Protein AF-A0ABD5PIF0-F1 (afdb_monomer)

Foldseek 3Di:
DPPVVVVVVVVVVVVLVVVVVVVVVVVVVVVVVVVVVVPPPPDDDDDDDDDDDDDDDPPPPDDDPDDPCPPPDQDDACDPPHPHHDDPVRVVVVVVVVVVVVVVCCVPPNDPPPLDPFDFADPQLCVLLQHPGRGPLLSLLSLLCLVCLLVVNNVVQDWDAPQSSQQVQQVSCVVVVHHGDDPVNVVSSQVPHPQKDWDQDPPPRGIIIGTDPVSCVSNDAACDPPPPPDPPVQVVQLVLVQSQLSNVQWSKDAHHPPVDPAARIKIDHPLAPAIEREHEPAPPLVALVVLVVQQQVCLVVLHAYEYEYEDDPDLCVVVVSSLVCVVPVFADDPDPDDFTWFGFDPDFQWAAEPPPRDTFGFKDWQPDPPFPLDWTWGDDPQWIWIAGPVGDTAAIGHPPDRHHCQRGQWTWDADPVQRKIWIDGPPDIDIDSHPVRCSVTIRGHTHGDDLVPSHPQSLDDPLRYWYWYDYDPDRIWTQDPVRDTHHPCCCSVSHRGRRDNPSPDDDDDPDDDDDDDDDDDDDDDDDDDDDDDDDDDDDDDPDDDDPDDDDLLVCCVPWKDFDQADKDFLVLLLLLVVLVCVVVVHDRDDSSVSVVVVVVNFVWDWDFDDDPNRTGIIIHRMDTDPVSNVSVD

Structure (mmCIF, N/CA/C/O backbone):
data_AF-A0ABD5PIF0-F1
#
_entry.id   AF-A0ABD5PIF0-F1
#
loop_
_atom_site.group_PDB
_atom_site.id
_atom_site.type_symbol
_atom_site.label_atom_id
_atom_site.label_alt_id
_atom_site.label_comp_id
_atom_site.label_asym_id
_atom_site.label_entity_id
_atom_site.label_seq_id
_atom_site.pdbx_PDB_ins_code
_atom_site.Cartn_x
_atom_site.Cartn_y
_atom_site.Cartn_z
_atom_site.occupancy
_atom_site.B_iso_or_equiv
_atom_site.auth_seq_id
_atom_site.auth_comp_id
_atom_site.auth_asym_id
_atom_site.auth_atom_id
_atom_site.pdbx_PDB_model_num
ATOM 1 N N . MET A 1 1 ? 5.353 -5.698 78.958 1.00 44.88 1 MET A N 1
ATOM 2 C CA . MET A 1 1 ? 3.892 -5.502 78.999 1.00 44.88 1 MET A CA 1
ATOM 3 C C . MET A 1 1 ? 3.237 -6.857 78.833 1.00 44.88 1 MET A C 1
ATOM 5 O O . MET A 1 1 ? 3.674 -7.632 77.990 1.00 44.88 1 MET A O 1
ATOM 9 N N . THR A 1 2 ? 2.316 -7.207 79.725 1.00 38.69 2 THR A N 1
ATOM 10 C CA . THR A 1 2 ? 1.598 -8.490 79.702 1.00 38.69 2 THR A CA 1
ATOM 11 C C . THR A 1 2 ? 0.592 -8.502 78.554 1.00 38.69 2 THR A C 1
ATOM 13 O O . THR A 1 2 ? 0.027 -7.462 78.250 1.00 38.69 2 THR A O 1
ATOM 16 N N . GLY A 1 3 ? 0.337 -9.658 77.928 1.00 40.34 3 GLY A N 1
ATOM 17 C CA . GLY A 1 3 ? -0.498 -9.785 76.717 1.00 40.34 3 GLY A CA 1
ATOM 18 C C . GLY A 1 3 ? -1.947 -9.274 76.813 1.00 40.34 3 GLY A C 1
ATOM 19 O O . GLY A 1 3 ? -2.617 -9.199 75.793 1.00 40.34 3 GLY A O 1
ATOM 20 N N . SER A 1 4 ? -2.416 -8.883 78.002 1.00 39.47 4 SER A N 1
ATOM 21 C CA . SER A 1 4 ? -3.689 -8.175 78.193 1.00 39.47 4 SER A CA 1
ATOM 22 C C . SER A 1 4 ? -3.607 -6.675 77.868 1.00 39.47 4 SER A C 1
ATOM 24 O O . SER A 1 4 ? -4.624 -6.100 77.499 1.00 39.47 4 SER A O 1
ATOM 26 N N . ASP A 1 5 ? -2.429 -6.049 77.977 1.00 38.72 5 ASP A N 1
ATOM 27 C CA . ASP A 1 5 ? -2.234 -4.630 77.638 1.00 38.72 5 ASP A CA 1
ATOM 28 C C . ASP A 1 5 ? -2.139 -4.442 76.118 1.00 38.72 5 ASP A C 1
ATOM 30 O O . ASP A 1 5 ? -2.732 -3.520 75.575 1.00 38.72 5 ASP A O 1
ATOM 34 N N . ALA A 1 6 ? -1.487 -5.374 75.413 1.00 43.50 6 ALA A N 1
ATOM 35 C CA . ALA A 1 6 ? -1.337 -5.332 73.955 1.00 43.50 6 ALA A CA 1
ATOM 36 C C . ALA A 1 6 ? -2.671 -5.508 73.202 1.00 43.50 6 ALA A C 1
ATOM 38 O O . ALA A 1 6 ? -2.829 -5.012 72.091 1.00 43.50 6 ALA A O 1
ATOM 39 N N . LEU A 1 7 ? -3.634 -6.209 73.807 1.00 40.53 7 LEU A N 1
ATOM 40 C CA . LEU A 1 7 ? -4.961 -6.430 73.229 1.00 40.53 7 LEU A CA 1
ATOM 41 C C . LEU A 1 7 ? -5.868 -5.203 73.422 1.00 40.53 7 LEU A C 1
ATOM 43 O O . LEU A 1 7 ? -6.587 -4.830 72.501 1.00 40.53 7 LEU A O 1
ATOM 47 N N . ALA A 1 8 ? -5.750 -4.515 74.564 1.00 42.16 8 ALA A N 1
ATOM 48 C CA . ALA A 1 8 ? -6.422 -3.236 74.806 1.00 42.16 8 ALA A CA 1
ATOM 49 C C . ALA A 1 8 ? -5.846 -2.101 73.935 1.00 42.16 8 ALA A C 1
ATOM 51 O O . ALA A 1 8 ? -6.584 -1.235 73.469 1.00 42.16 8 ALA A O 1
ATOM 52 N N . GLU A 1 9 ? -4.537 -2.126 73.670 1.00 43.44 9 GLU A N 1
ATOM 53 C CA . GLU A 1 9 ? -3.860 -1.176 72.779 1.00 43.44 9 GLU A CA 1
ATOM 54 C C . GLU A 1 9 ? -4.224 -1.427 71.301 1.00 43.44 9 GLU A C 1
ATOM 56 O O . GLU A 1 9 ? -4.464 -0.482 70.551 1.00 43.44 9 GLU A O 1
ATOM 61 N N . ALA A 1 10 ? -4.383 -2.695 70.897 1.00 43.56 10 ALA A N 1
ATOM 62 C CA . ALA A 1 10 ? -4.863 -3.073 69.567 1.00 43.56 10 ALA A CA 1
ATOM 63 C C . ALA A 1 10 ? -6.341 -2.703 69.334 1.00 43.56 10 ALA A C 1
ATOM 65 O O . ALA A 1 10 ? -6.674 -2.181 68.272 1.00 43.56 10 ALA A O 1
ATOM 66 N N . GLU A 1 11 ? -7.225 -2.904 70.318 1.00 43.75 11 GLU A N 1
ATOM 67 C CA . GLU A 1 11 ? -8.629 -2.467 70.225 1.00 43.75 11 GLU A CA 1
ATOM 68 C C . GLU A 1 11 ? -8.752 -0.935 70.169 1.00 43.75 11 GLU A C 1
ATOM 70 O O . GLU A 1 11 ? -9.553 -0.406 69.394 1.00 43.75 11 GLU A O 1
ATOM 75 N N . ALA A 1 12 ? -7.912 -0.203 70.912 1.00 44.38 12 ALA A N 1
ATOM 76 C CA . ALA A 1 12 ? -7.858 1.257 70.842 1.00 44.38 12 ALA A CA 1
ATOM 77 C C . ALA A 1 12 ? -7.390 1.756 69.461 1.00 44.38 12 ALA A C 1
ATOM 79 O O . ALA A 1 12 ? -7.973 2.695 68.916 1.00 44.38 12 ALA A O 1
ATOM 80 N N . LEU A 1 13 ? -6.395 1.099 68.854 1.00 44.84 13 LEU A N 1
ATOM 81 C CA . LEU A 1 13 ? -5.883 1.437 67.520 1.00 44.84 13 LEU A CA 1
ATOM 82 C C . LEU A 1 13 ? -6.875 1.097 66.396 1.00 44.84 13 LEU A C 1
ATOM 84 O O . LEU A 1 13 ? -7.000 1.866 65.443 1.00 44.84 13 LEU A O 1
ATOM 88 N N . ILE A 1 14 ? -7.642 0.011 66.529 1.00 47.00 14 ILE A N 1
ATOM 89 C CA . ILE A 1 14 ? -8.725 -0.339 65.594 1.00 47.00 14 ILE A CA 1
ATOM 90 C C . ILE A 1 14 ? -9.849 0.706 65.649 1.00 47.00 14 ILE A C 1
ATOM 92 O O . ILE A 1 14 ? -10.356 1.121 64.605 1.00 47.00 14 ILE A O 1
ATOM 96 N N . HIS A 1 15 ? -10.203 1.200 66.840 1.00 42.53 15 HIS A N 1
ATOM 97 C CA . HIS A 1 15 ? -11.192 2.271 66.978 1.00 42.53 15 HIS A CA 1
ATOM 98 C C . HIS A 1 15 ? -10.709 3.615 66.409 1.00 42.53 15 HIS A C 1
ATOM 100 O O . HIS A 1 15 ? -11.511 4.339 65.816 1.00 42.53 15 HIS A O 1
ATOM 106 N N . VAL A 1 16 ? -9.414 3.933 66.515 1.00 43.66 16 VAL A N 1
ATOM 107 C CA . VAL A 1 16 ? -8.817 5.134 65.901 1.00 43.66 16 VAL A CA 1
ATOM 108 C C . VAL A 1 16 ? -8.751 5.011 64.373 1.00 43.66 16 VAL A C 1
ATOM 110 O O . VAL A 1 16 ? -9.075 5.970 63.672 1.00 43.66 16 VAL A O 1
ATOM 113 N N . ALA A 1 17 ? -8.422 3.832 63.839 1.00 42.31 17 ALA A N 1
ATOM 114 C CA . ALA A 1 17 ? -8.431 3.570 62.399 1.00 42.31 17 ALA A CA 1
ATOM 115 C C . ALA A 1 17 ? -9.850 3.656 61.811 1.00 42.31 17 ALA A C 1
ATOM 117 O O . ALA A 1 17 ? -10.061 4.334 60.807 1.00 42.31 17 ALA A O 1
ATOM 118 N N . ALA A 1 18 ? -10.847 3.069 62.483 1.00 41.91 18 ALA A N 1
ATOM 119 C CA . ALA A 1 18 ? -12.250 3.174 62.085 1.00 41.91 18 ALA A CA 1
ATOM 120 C C . ALA A 1 18 ? -12.769 4.625 62.146 1.00 41.91 18 ALA A C 1
ATOM 122 O O . ALA A 1 18 ? -13.510 5.055 61.261 1.00 41.91 18 ALA A O 1
ATOM 123 N N . ALA A 1 19 ? -12.344 5.407 63.145 1.00 40.78 19 ALA A N 1
ATOM 124 C CA . ALA A 1 19 ? -12.672 6.828 63.241 1.00 40.78 19 ALA A CA 1
ATOM 125 C C . ALA A 1 19 ? -12.028 7.652 62.111 1.00 40.78 19 ALA A C 1
ATOM 127 O O . ALA A 1 19 ? -12.699 8.511 61.541 1.00 40.78 19 ALA A O 1
ATOM 128 N N . ASN A 1 20 ? -10.782 7.353 61.723 1.00 42.81 20 ASN A N 1
ATOM 129 C CA . ASN A 1 20 ? -10.097 8.011 60.604 1.00 42.81 20 ASN A CA 1
ATOM 130 C C . ASN A 1 20 ? -10.726 7.669 59.244 1.00 42.81 20 ASN A C 1
ATOM 132 O O . ASN A 1 20 ? -10.887 8.551 58.402 1.00 42.81 20 ASN A O 1
ATOM 136 N N . THR A 1 21 ? -11.154 6.423 59.033 1.00 43.50 21 THR A N 1
ATOM 137 C CA . THR A 1 21 ? -11.861 6.017 57.807 1.00 43.50 21 THR A CA 1
ATOM 138 C C . THR A 1 21 ? -13.257 6.642 57.723 1.00 43.50 21 THR A C 1
ATOM 140 O O . THR A 1 21 ? -13.660 7.107 56.655 1.00 43.50 21 THR A O 1
ATOM 143 N N . CYS A 1 22 ? -13.979 6.747 58.845 1.00 38.47 22 CYS A N 1
ATOM 144 C CA . CYS A 1 22 ? -15.250 7.475 58.911 1.00 38.47 22 CYS A CA 1
ATOM 145 C C . CYS A 1 22 ? -15.076 8.992 58.724 1.00 38.47 22 CYS A C 1
ATOM 147 O O . CYS A 1 22 ? -15.910 9.614 58.072 1.00 38.47 22 CYS A O 1
ATOM 149 N N . TYR A 1 23 ? -13.992 9.588 59.233 1.00 38.97 23 TYR A N 1
ATOM 150 C CA . TYR A 1 23 ? -13.684 11.012 59.058 1.00 38.97 23 TYR A CA 1
ATOM 151 C C . TYR A 1 23 ? -13.277 11.346 57.614 1.00 38.97 23 TYR A C 1
ATOM 153 O O . TYR A 1 23 ? -13.771 12.324 57.057 1.00 38.97 23 TYR A O 1
ATOM 161 N N . LYS A 1 24 ? -12.487 10.485 56.951 1.00 42.50 24 LYS A N 1
ATOM 162 C CA . LYS A 1 24 ? -12.176 10.607 55.514 1.00 42.50 24 LYS A CA 1
ATOM 163 C C . LYS A 1 24 ? -13.423 10.465 54.631 1.00 42.50 24 LYS A C 1
ATOM 165 O O . LYS A 1 24 ? -13.599 11.260 53.711 1.00 42.50 24 LYS A O 1
ATOM 170 N N . ARG A 1 25 ? -14.341 9.542 54.958 1.00 39.94 25 ARG A N 1
ATOM 171 C CA . ARG A 1 25 ? -15.654 9.446 54.285 1.00 39.94 25 ARG A CA 1
ATOM 172 C C . ARG A 1 25 ? -16.559 10.652 54.557 1.00 39.94 25 ARG A C 1
ATOM 174 O O . ARG A 1 25 ? -17.269 11.077 53.654 1.00 39.94 25 ARG A O 1
ATOM 181 N N . LEU A 1 26 ? -16.527 11.230 55.759 1.00 35.41 26 LEU A N 1
ATOM 182 C CA . LEU A 1 26 ? -17.285 12.444 56.095 1.00 35.41 26 LEU A CA 1
ATOM 183 C C . LEU A 1 26 ? -16.734 13.698 55.399 1.00 35.41 26 LEU A C 1
ATOM 185 O O . LEU A 1 26 ? -17.525 14.550 55.004 1.00 35.41 26 LEU A O 1
ATOM 189 N N . LEU A 1 27 ? -15.417 13.799 55.194 1.00 39.97 27 LEU A N 1
ATOM 190 C CA . LEU A 1 27 ? -14.796 14.868 54.402 1.00 39.97 27 LEU A CA 1
ATOM 191 C C . LEU A 1 27 ? -15.135 14.738 52.907 1.00 39.97 27 LEU A C 1
ATOM 193 O O . LEU A 1 27 ? -15.557 15.721 52.304 1.00 39.97 27 LEU A O 1
ATOM 197 N N . GLN A 1 28 ? -15.097 13.523 52.344 1.00 42.84 28 GLN A N 1
ATOM 198 C CA . GLN A 1 28 ? -15.571 13.259 50.975 1.00 42.84 28 GLN A CA 1
ATOM 199 C C . GLN A 1 28 ? -17.081 13.527 50.802 1.00 42.84 28 GLN A C 1
ATOM 201 O O . GLN A 1 28 ? -17.504 14.064 49.778 1.00 42.84 28 GLN A O 1
ATOM 206 N N . MET A 1 29 ? -17.911 13.226 51.808 1.00 35.81 29 MET A N 1
ATOM 207 C CA . MET A 1 29 ? -19.349 13.535 51.780 1.00 35.81 29 MET A CA 1
ATOM 208 C C . MET A 1 29 ? -19.659 15.031 51.971 1.00 35.81 29 MET A C 1
ATOM 210 O O . MET A 1 29 ? -20.674 15.498 51.456 1.00 35.81 29 MET A O 1
ATOM 214 N N . ASN A 1 30 ? -18.818 15.799 52.672 1.00 36.28 30 ASN A N 1
ATOM 215 C CA . ASN A 1 30 ? -19.001 17.247 52.824 1.00 36.28 30 ASN A CA 1
ATOM 216 C C . ASN A 1 30 ? -18.617 18.027 51.557 1.00 36.28 30 ASN A C 1
ATOM 218 O O . ASN A 1 30 ? -19.354 18.943 51.200 1.00 36.28 30 ASN A O 1
ATOM 222 N N . ASP A 1 31 ? -17.572 17.628 50.822 1.00 39.88 31 ASP A N 1
ATOM 223 C CA . ASP A 1 31 ? -17.271 18.223 49.502 1.00 39.88 31 ASP A CA 1
ATOM 224 C C . ASP A 1 31 ? -18.361 17.902 48.463 1.00 39.88 31 ASP A C 1
ATOM 226 O O . ASP A 1 31 ? -18.747 18.748 47.652 1.00 39.88 31 ASP A O 1
ATOM 230 N N . SER A 1 32 ? -18.957 16.710 48.566 1.00 39.72 32 SER A N 1
ATOM 231 C CA . SER A 1 32 ? -20.099 16.291 47.742 1.00 39.72 32 SER A CA 1
ATOM 232 C C . SER A 1 32 ? -21.394 17.054 48.073 1.00 39.72 32 SER A C 1
ATOM 234 O O . SER A 1 32 ? -22.219 17.296 47.190 1.00 39.72 32 SER A O 1
ATOM 236 N N . ASN A 1 33 ? -21.592 17.460 49.334 1.00 34.41 33 ASN A N 1
ATOM 237 C CA . ASN A 1 33 ? -22.783 18.200 49.766 1.00 34.41 33 ASN A CA 1
ATOM 238 C C . ASN A 1 33 ? -22.674 19.717 49.551 1.00 34.41 33 ASN A C 1
ATOM 240 O O . ASN A 1 33 ? -23.704 20.349 49.336 1.00 34.41 33 ASN A O 1
ATOM 244 N N . VAL A 1 34 ? -21.466 20.296 49.523 1.00 37.50 34 VAL A N 1
ATOM 245 C CA . VAL A 1 34 ? -21.270 21.712 49.152 1.00 37.50 34 VAL A CA 1
ATOM 246 C C . VAL A 1 34 ? -21.537 21.939 47.656 1.00 37.50 34 VAL A C 1
ATOM 248 O O . VAL A 1 34 ? -22.091 22.975 47.293 1.00 37.50 34 VAL A O 1
ATOM 251 N N . ARG A 1 35 ? -21.272 20.951 46.784 1.00 37.69 35 ARG A N 1
ATOM 252 C CA . ARG A 1 35 ? -21.590 21.043 45.341 1.00 37.69 35 ARG A CA 1
ATOM 253 C C . ARG A 1 35 ? -23.023 20.636 44.969 1.00 37.69 35 ARG A C 1
ATOM 255 O O . ARG A 1 35 ? -23.507 21.027 43.911 1.00 37.69 35 ARG A O 1
ATOM 262 N N . ARG A 1 36 ? -23.750 19.918 45.837 1.00 34.97 36 ARG A N 1
ATOM 263 C CA . ARG A 1 36 ? -25.175 19.581 45.616 1.00 34.97 36 ARG A CA 1
ATOM 264 C C . ARG A 1 36 ? -26.149 20.733 45.897 1.00 34.97 36 ARG A C 1
ATOM 266 O O . ARG A 1 36 ? -27.285 20.667 45.434 1.00 34.97 36 ARG A O 1
ATOM 273 N N . SER A 1 37 ? -25.731 21.786 46.603 1.00 31.36 37 SER A N 1
ATOM 274 C CA . SER A 1 37 ? -26.566 22.969 46.878 1.00 31.36 37 SER A CA 1
ATOM 275 C C . SER A 1 37 ? -26.613 24.015 45.753 1.00 31.36 37 SER A C 1
ATOM 277 O O . SER A 1 37 ? -27.542 24.820 45.754 1.00 31.36 37 SER A O 1
ATOM 279 N N . ASP A 1 38 ? -25.700 23.981 44.775 1.00 35.44 38 ASP A N 1
ATOM 280 C CA . ASP A 1 38 ? -25.691 24.946 43.655 1.00 35.44 38 ASP A CA 1
ATOM 281 C C . ASP A 1 38 ? -26.512 24.490 42.430 1.00 35.44 38 ASP A C 1
ATOM 283 O O . ASP A 1 38 ? -26.934 25.321 41.628 1.00 35.44 38 ASP A O 1
ATOM 287 N N . ASN A 1 39 ? -26.848 23.198 42.323 1.00 36.50 39 ASN A N 1
ATOM 288 C CA . ASN A 1 39 ? -27.572 22.642 41.166 1.00 36.50 39 ASN A CA 1
ATOM 289 C C . ASN A 1 39 ? -29.092 22.469 41.360 1.00 36.50 39 ASN A C 1
ATOM 291 O O . ASN A 1 39 ? -29.756 21.926 40.484 1.00 36.50 39 ASN A O 1
ATOM 295 N N . TYR A 1 40 ? -29.674 22.968 42.457 1.00 31.83 40 TYR A N 1
ATOM 296 C CA . TYR A 1 40 ? -31.134 22.942 42.687 1.00 31.83 40 TYR A CA 1
ATOM 297 C C . TYR A 1 40 ? -31.831 24.312 42.527 1.00 31.83 40 TYR A C 1
ATOM 299 O O . TYR A 1 40 ? -32.999 24.455 42.887 1.00 31.83 40 TYR A O 1
ATOM 307 N N . LEU A 1 41 ? -31.149 25.328 41.974 1.00 34.44 41 LEU A N 1
ATOM 308 C CA . LEU A 1 41 ? -31.696 26.683 41.751 1.00 34.44 41 LEU A CA 1
ATOM 309 C C . LEU A 1 41 ? -31.828 27.101 40.271 1.00 34.44 41 LEU A C 1
ATOM 311 O O . LEU A 1 41 ? -32.058 28.276 39.981 1.00 34.44 41 LEU A O 1
ATOM 315 N N . ARG A 1 42 ? -31.747 26.159 39.325 1.00 35.25 42 ARG A N 1
ATOM 316 C CA . ARG A 1 42 ? -32.038 26.390 37.899 1.00 35.25 42 ARG A CA 1
ATOM 317 C C . ARG A 1 42 ? -32.922 25.278 37.340 1.00 35.25 42 ARG A C 1
ATOM 319 O O . ARG A 1 42 ? -32.439 24.400 36.650 1.00 35.25 42 ARG A O 1
ATOM 326 N N . ASP A 1 43 ? -34.188 25.272 37.740 1.00 30.83 43 ASP A N 1
ATOM 327 C CA . ASP A 1 43 ? -35.329 25.198 36.816 1.00 30.83 43 ASP A CA 1
ATOM 328 C C . ASP A 1 43 ? -36.629 24.917 37.570 1.00 30.83 43 ASP A C 1
ATOM 330 O O . ASP A 1 43 ? -36.750 23.980 38.355 1.00 30.83 43 ASP A O 1
ATOM 334 N N . GLY A 1 44 ? -37.623 25.767 37.307 1.00 29.17 44 GLY A N 1
ATOM 335 C CA . GLY A 1 44 ? -38.987 25.610 37.797 1.00 29.17 44 GLY A CA 1
ATOM 336 C C . GLY A 1 44 ? -39.440 26.713 38.748 1.00 29.17 44 GLY A C 1
ATOM 337 O O . GLY A 1 44 ? -39.500 26.518 39.956 1.00 29.17 44 GLY A O 1
ATOM 338 N N . ILE A 1 45 ? -39.856 27.857 38.199 1.00 30.31 45 ILE A N 1
ATOM 339 C CA . ILE A 1 45 ? -41.270 28.287 38.190 1.00 30.31 45 ILE A CA 1
ATOM 340 C C . ILE A 1 45 ? -41.337 29.736 37.696 1.00 30.31 45 ILE A C 1
ATOM 342 O O . ILE A 1 45 ? -40.821 30.673 38.306 1.00 30.31 45 ILE A O 1
ATOM 346 N N . GLY A 1 46 ? -42.018 29.905 36.565 1.00 28.11 46 GLY A N 1
ATOM 347 C CA . GLY A 1 46 ? -42.444 31.201 36.075 1.00 28.11 46 GLY A CA 1
ATOM 348 C C . GLY A 1 46 ? -43.574 31.812 36.908 1.00 28.11 46 GLY A C 1
ATOM 349 O O . GLY A 1 46 ? -44.375 31.127 37.537 1.00 28.11 46 GLY A O 1
ATOM 350 N N . ASN A 1 47 ? -43.656 33.132 36.755 1.00 29.14 47 ASN A N 1
ATOM 351 C CA . ASN A 1 47 ? -44.768 34.046 37.010 1.00 29.14 47 ASN A CA 1
ATOM 352 C C . ASN A 1 47 ? -44.937 34.732 38.388 1.00 29.14 47 ASN A C 1
ATOM 354 O O . ASN A 1 47 ? -45.654 34.282 39.272 1.00 29.14 47 ASN A O 1
ATOM 358 N N . VAL A 1 48 ? -44.410 35.970 38.388 1.00 27.80 48 VAL A N 1
ATOM 359 C CA . VAL A 1 48 ? -45.041 37.255 38.774 1.00 27.80 48 VAL A CA 1
ATOM 360 C C . VAL A 1 48 ? -45.277 37.539 40.269 1.00 27.80 48 VAL A C 1
ATOM 362 O O . VAL A 1 48 ? -46.252 37.096 40.858 1.00 27.80 48 VAL A O 1
ATOM 365 N N . SER A 1 49 ? -44.499 38.474 40.837 1.00 28.22 49 SER A N 1
ATOM 366 C CA . SER A 1 49 ? -44.901 39.894 40.968 1.00 28.22 49 SER A CA 1
ATOM 367 C C . SER A 1 49 ? -43.798 40.731 41.637 1.00 28.22 49 SER A C 1
ATOM 369 O O . SER A 1 49 ? -43.253 40.358 42.671 1.00 28.22 49 SER A O 1
ATOM 371 N N . VAL A 1 50 ? -43.479 41.888 41.053 1.00 36.66 50 VAL A N 1
ATOM 372 C CA . VAL A 1 50 ? -42.454 42.839 41.523 1.00 36.66 50 VAL A CA 1
ATOM 373 C C . VAL A 1 50 ? -43.055 43.834 42.522 1.00 36.66 50 VAL A C 1
ATOM 375 O O . VAL A 1 50 ? -44.111 44.399 42.238 1.00 36.66 50 VAL A O 1
ATOM 378 N N . SER A 1 51 ? -42.356 44.131 43.629 1.00 29.45 51 SER A N 1
ATOM 379 C CA . SER A 1 51 ? -42.280 45.471 44.265 1.00 29.45 51 SER A CA 1
ATOM 380 C C . SER A 1 51 ? -41.221 45.529 45.391 1.00 29.45 51 SER A C 1
ATOM 382 O O . SER A 1 51 ? -40.840 44.483 45.911 1.00 29.45 51 SER A O 1
ATOM 384 N N . PRO A 1 52 ? -40.672 46.720 45.717 1.00 36.88 52 PRO A N 1
ATOM 385 C CA . PRO A 1 52 ? -39.231 46.896 45.913 1.00 36.88 52 PRO A CA 1
ATOM 386 C C . PRO A 1 52 ? -38.753 46.937 47.375 1.00 36.88 52 PRO A C 1
ATOM 388 O O . PRO A 1 52 ? -39.468 47.367 48.273 1.00 36.88 52 PRO A O 1
ATOM 391 N N . ALA A 1 53 ? -37.484 46.547 47.546 1.00 44.00 53 ALA A N 1
ATOM 392 C CA . ALA A 1 53 ? -36.529 46.907 48.598 1.00 44.00 53 ALA A CA 1
ATOM 393 C C . ALA A 1 53 ? -37.088 47.357 49.967 1.00 44.00 53 ALA A C 1
ATOM 395 O O . ALA A 1 53 ? -37.343 48.538 50.205 1.00 44.00 53 ALA A O 1
ATOM 396 N N . GLN A 1 54 ? -37.090 46.430 50.928 1.00 33.22 54 GLN A N 1
ATOM 397 C CA . GLN A 1 54 ? -36.944 46.747 52.348 1.00 33.22 54 GLN A CA 1
ATOM 398 C C . GLN A 1 54 ? -35.647 46.119 52.857 1.00 33.22 54 GLN A C 1
ATOM 400 O O . GLN A 1 54 ? -35.538 44.908 53.018 1.00 33.22 54 GLN A O 1
ATOM 405 N N . VAL A 1 55 ? -34.651 46.971 53.087 1.00 38.28 55 VAL A N 1
ATOM 406 C CA . VAL A 1 55 ? -33.418 46.616 53.794 1.00 38.28 55 VAL A CA 1
ATOM 407 C C . VAL A 1 55 ? -33.788 46.290 55.249 1.00 38.28 55 VAL A C 1
ATOM 409 O O . VAL A 1 55 ? -34.420 47.136 55.892 1.00 38.28 55 VAL A O 1
ATOM 412 N N . PRO A 1 56 ? -33.435 45.116 55.806 1.00 40.12 56 PRO A N 1
ATOM 413 C CA . PRO A 1 56 ? -33.660 44.870 57.219 1.00 40.12 56 PRO A CA 1
ATOM 414 C C . PRO A 1 56 ? -32.659 45.652 58.087 1.00 40.12 56 PRO A C 1
ATOM 416 O O . PRO A 1 56 ? -31.478 45.788 57.782 1.00 40.12 56 PRO A O 1
ATOM 419 N N . SER A 1 57 ? -33.229 46.191 59.165 1.00 44.69 57 SER A N 1
ATOM 420 C CA . SER A 1 57 ? -32.702 47.040 60.241 1.00 44.69 57 SER A CA 1
ATOM 421 C C . SER A 1 57 ? -31.257 46.765 60.720 1.00 44.69 57 SER A C 1
ATOM 423 O O . SER A 1 57 ? -30.864 45.603 60.833 1.00 44.69 57 SER A O 1
ATOM 425 N N . PRO A 1 58 ? -30.497 47.800 61.153 1.00 46.00 58 PRO A N 1
ATOM 426 C CA . PRO A 1 58 ? -29.121 47.679 61.660 1.00 46.00 58 PRO A CA 1
ATOM 427 C C . PRO A 1 58 ? -28.993 47.017 63.052 1.00 46.00 58 PRO A C 1
ATOM 429 O O . PRO A 1 58 ? -27.974 47.170 63.723 1.00 46.00 58 PRO A O 1
ATOM 432 N N . GLU A 1 59 ? -29.998 46.261 63.504 1.00 47.75 59 GLU A N 1
ATOM 433 C CA . GLU A 1 59 ? -29.992 45.564 64.801 1.00 47.75 59 GLU A CA 1
ATOM 434 C C . GLU A 1 59 ? -29.967 44.027 64.708 1.00 47.75 59 GLU A C 1
ATOM 436 O O . GLU A 1 59 ? -30.060 43.353 65.734 1.00 47.75 59 GLU A O 1
ATOM 441 N N . PHE A 1 60 ? -29.753 43.445 63.521 1.00 41.50 60 PHE A N 1
ATOM 442 C CA . PHE A 1 60 ? -29.734 41.984 63.309 1.00 41.50 60 PHE A CA 1
ATOM 443 C C . PHE A 1 60 ? -28.553 41.228 63.977 1.00 41.50 60 PHE A C 1
ATOM 445 O O . PHE A 1 60 ? -28.335 40.053 63.713 1.00 41.50 60 PHE A O 1
ATOM 452 N N . CYS A 1 61 ? -27.805 41.860 64.888 1.00 39.28 61 CYS A N 1
ATOM 453 C CA . CYS A 1 61 ? -26.658 41.253 65.579 1.00 39.28 61 CYS A CA 1
ATOM 454 C C . CYS A 1 61 ? -26.759 41.250 67.116 1.00 39.28 61 CYS A C 1
ATOM 456 O O . CYS A 1 61 ? -25.735 41.099 67.777 1.00 39.28 61 CYS A O 1
ATOM 458 N N . LYS A 1 62 ? -27.942 41.442 67.727 1.00 48.56 62 LYS A N 1
ATOM 459 C CA . LYS A 1 62 ? -28.030 41.595 69.200 1.00 48.56 62 LYS A CA 1
ATOM 460 C C . LYS A 1 62 ? -28.737 40.493 70.000 1.00 48.56 62 LYS A C 1
ATOM 462 O O . LYS A 1 62 ? -28.741 40.605 71.221 1.00 48.56 62 LYS A O 1
ATOM 467 N N . SER A 1 63 ? -29.286 39.428 69.404 1.00 52.94 63 SER A N 1
ATOM 468 C CA . SER A 1 63 ? -29.830 38.297 70.202 1.00 52.94 63 SER A CA 1
ATOM 469 C C . SER A 1 63 ? -30.132 37.001 69.422 1.00 52.94 63 SER A C 1
ATOM 471 O O . SER A 1 63 ? -31.186 36.397 69.598 1.00 52.94 63 SER A O 1
ATOM 473 N N . GLY A 1 64 ? -29.213 36.531 68.573 1.00 44.59 64 GLY A N 1
ATOM 474 C CA . GLY A 1 64 ? -29.245 35.138 68.091 1.00 44.59 64 GLY A CA 1
ATOM 475 C C . GLY A 1 64 ? -28.488 34.214 69.058 1.00 44.59 64 GLY A C 1
ATOM 476 O O . GLY A 1 64 ? -27.509 34.679 69.648 1.00 44.59 64 GLY A O 1
ATOM 477 N N . PRO A 1 65 ? -28.894 32.942 69.262 1.00 51.88 65 PRO A N 1
ATOM 478 C CA . PRO A 1 65 ? -28.073 32.000 70.017 1.00 51.88 65 PRO A CA 1
ATOM 479 C C . PRO A 1 65 ? -26.699 31.898 69.347 1.00 51.88 65 PRO A C 1
ATOM 481 O O . PRO A 1 65 ? -26.602 31.887 68.119 1.00 51.88 65 PRO A O 1
ATOM 484 N N . THR A 1 66 ? -25.639 31.878 70.154 1.00 50.00 66 THR A N 1
ATOM 485 C CA . THR A 1 66 ? -24.257 31.706 69.697 1.00 50.00 66 THR A CA 1
ATOM 486 C C . THR A 1 66 ? -24.193 30.536 68.709 1.00 50.00 66 THR A C 1
ATOM 488 O O . THR A 1 66 ? -24.672 29.454 69.060 1.00 50.00 66 THR A O 1
ATOM 491 N N . PRO A 1 67 ? -23.626 30.705 67.496 1.00 49.47 67 PRO A N 1
ATOM 492 C CA . PRO A 1 67 ? -23.397 29.568 66.618 1.00 49.47 67 PRO A CA 1
ATOM 493 C C . PRO A 1 67 ? -22.513 28.573 67.369 1.00 49.47 67 PRO A C 1
ATOM 495 O O . PRO A 1 67 ? -21.596 28.969 68.093 1.00 49.47 67 PRO A O 1
ATOM 498 N N . PHE A 1 68 ? -22.848 27.293 67.263 1.00 49.50 68 PHE A N 1
ATOM 499 C CA . PHE A 1 68 ? -22.174 26.186 67.933 1.00 49.50 68 PHE A CA 1
ATOM 500 C C . PHE A 1 68 ? -20.700 26.182 67.515 1.00 49.50 68 PHE A C 1
ATOM 502 O O . PHE A 1 68 ? -20.328 25.627 66.487 1.00 49.50 68 PHE A O 1
ATOM 509 N N . SER A 1 69 ? -19.856 26.843 68.302 1.00 47.47 69 SER A N 1
ATOM 510 C CA . SER A 1 69 ? -18.410 26.737 68.182 1.00 47.47 69 SER A CA 1
ATOM 511 C C . SER A 1 69 ? -18.014 25.461 68.911 1.00 47.47 69 SER A C 1
ATOM 513 O O . SER A 1 69 ? -17.651 25.474 70.087 1.00 47.47 69 SER A O 1
ATOM 515 N N . VAL A 1 70 ? -18.215 24.325 68.245 1.00 49.69 70 VAL A N 1
ATOM 516 C CA . VAL A 1 70 ? -17.593 23.076 68.672 1.00 49.69 70 VAL A CA 1
ATOM 517 C C . VAL A 1 70 ? -16.150 23.203 68.213 1.00 49.69 70 VAL A C 1
ATOM 519 O O . VAL A 1 70 ? -15.889 23.220 67.012 1.00 49.69 70 VAL A O 1
ATOM 522 N N . ALA A 1 71 ? -15.221 23.390 69.152 1.00 53.88 71 ALA A N 1
ATOM 523 C CA . ALA A 1 71 ? -13.806 23.298 68.823 1.00 53.88 71 ALA A CA 1
ATOM 524 C C . ALA A 1 71 ? -13.584 21.968 68.078 1.00 53.88 71 ALA A C 1
ATOM 526 O O . ALA A 1 71 ? -14.131 20.953 68.530 1.00 53.88 71 ALA A O 1
ATOM 527 N N . PRO A 1 72 ? -12.862 21.957 66.940 1.00 61.41 72 PRO A N 1
ATOM 528 C CA . PRO A 1 72 ? -12.558 20.712 66.252 1.00 61.41 72 PRO A CA 1
ATOM 529 C C . PRO A 1 72 ? -11.937 19.751 67.263 1.00 61.41 72 PRO A C 1
ATOM 531 O O . PRO A 1 72 ? -11.100 20.152 68.078 1.00 61.41 72 PRO A O 1
ATOM 534 N N . LEU A 1 73 ? -12.422 18.506 67.269 1.00 65.94 73 LEU A N 1
ATOM 535 C CA . LEU A 1 73 ? -11.862 17.473 68.131 1.00 65.94 73 LEU A CA 1
ATOM 536 C C . LEU A 1 73 ? -10.349 17.414 67.880 1.00 65.94 73 LEU A C 1
ATOM 538 O O . LEU A 1 73 ? -9.935 17.525 66.723 1.00 65.94 73 LEU A O 1
ATOM 542 N N . PRO A 1 74 ? -9.528 17.291 68.937 1.00 73.31 74 PRO A N 1
ATOM 543 C CA . PRO A 1 74 ? -8.086 17.235 68.772 1.00 73.31 74 PRO A CA 1
ATOM 544 C C . PRO A 1 74 ? -7.741 16.097 67.813 1.00 73.31 74 PRO A C 1
ATOM 546 O O . PRO A 1 74 ? -8.252 14.982 67.952 1.00 73.31 74 PRO A O 1
ATOM 549 N N . ILE A 1 75 ? -6.905 16.411 66.824 1.00 71.88 75 ILE A N 1
ATOM 550 C CA . ILE A 1 75 ? -6.433 15.443 65.841 1.00 71.88 75 ILE A CA 1
ATOM 551 C C . ILE A 1 75 ? -5.726 14.321 66.619 1.00 71.88 75 ILE A C 1
ATOM 553 O O . ILE A 1 75 ? -4.872 14.619 67.461 1.00 71.88 75 ILE A O 1
ATOM 557 N N . PRO A 1 76 ? -6.101 13.047 66.410 1.00 75.06 76 PRO A N 1
ATOM 558 C CA . PRO A 1 76 ? -5.588 11.953 67.218 1.00 75.06 76 PRO A CA 1
ATOM 559 C C . PRO A 1 76 ? -4.067 11.810 67.056 1.00 75.06 76 PRO A C 1
ATOM 561 O O . PRO A 1 76 ? -3.545 12.050 65.962 1.00 75.06 76 PRO A O 1
ATOM 564 N N . PRO A 1 77 ? -3.356 11.395 68.120 1.00 73.56 77 PRO A N 1
ATOM 565 C CA . PRO A 1 77 ? -1.925 11.127 68.044 1.00 73.56 77 PRO A CA 1
ATOM 566 C C . PRO A 1 77 ? -1.638 10.080 66.960 1.00 73.56 77 PRO A C 1
ATOM 568 O O . PRO A 1 77 ? -2.391 9.120 66.791 1.00 73.56 77 PRO A O 1
ATOM 571 N N . GLY A 1 78 ? -0.562 10.296 66.209 1.00 69.88 78 GLY A N 1
ATOM 572 C CA . GLY A 1 78 ? -0.172 9.504 65.045 1.00 69.88 78 GLY A CA 1
ATOM 573 C C . GLY A 1 78 ? -0.666 10.055 63.702 1.00 69.88 78 GLY A C 1
ATOM 574 O O . GLY A 1 78 ? -0.227 9.583 62.658 1.00 69.88 78 GLY A O 1
ATOM 575 N N . HIS A 1 79 ? -1.536 11.070 63.679 1.00 75.56 79 HIS A N 1
ATOM 576 C CA . HIS A 1 79 ? -1.857 11.770 62.431 1.00 75.56 79 HIS A CA 1
ATOM 577 C C . HIS A 1 79 ? -0.700 12.711 62.034 1.00 75.56 79 HIS A C 1
ATOM 579 O O . HIS A 1 79 ? -0.148 13.361 62.930 1.00 75.56 79 HIS A O 1
ATOM 585 N N . PRO A 1 80 ? -0.369 12.867 60.735 1.00 72.00 80 PRO A N 1
ATOM 586 C CA . PRO A 1 80 ? 0.715 13.752 60.281 1.00 72.00 80 PRO A CA 1
ATOM 587 C C . PRO A 1 80 ? 0.564 15.204 60.753 1.00 72.00 80 PRO A C 1
ATOM 589 O O . PRO A 1 80 ? 1.546 15.896 60.997 1.00 72.00 80 PRO A O 1
ATOM 592 N N . GLU A 1 81 ? -0.684 15.643 60.917 1.00 69.44 81 GLU A N 1
ATOM 593 C CA . GLU A 1 81 ? -1.049 16.990 61.376 1.00 69.44 81 GLU A CA 1
ATOM 594 C C . GLU A 1 81 ? -1.392 17.061 62.877 1.00 69.44 81 GLU A C 1
ATOM 596 O O . GLU A 1 81 ? -1.886 18.082 63.348 1.00 69.44 81 GLU A O 1
ATOM 601 N N . SER A 1 82 ? -1.193 15.979 63.638 1.00 82.56 82 SER A N 1
ATOM 602 C CA . SER A 1 82 ? -1.395 16.001 65.095 1.00 82.56 82 SER A CA 1
ATOM 603 C C . SER A 1 82 ? -0.202 16.617 65.825 1.00 82.56 82 SER A C 1
ATOM 605 O O . SER A 1 82 ? 0.905 16.677 65.298 1.00 82.56 82 SER A O 1
ATOM 607 N N . ASP A 1 83 ? -0.400 16.990 67.091 1.00 79.12 83 ASP A N 1
ATOM 608 C CA . ASP A 1 83 ? 0.685 17.443 67.976 1.00 79.12 83 ASP A CA 1
ATOM 609 C C . ASP A 1 83 ? 1.718 16.333 68.284 1.00 79.12 83 ASP A C 1
ATOM 611 O O . ASP A 1 83 ? 2.761 16.595 68.887 1.00 79.12 83 ASP A O 1
ATOM 615 N N . GLN A 1 84 ? 1.421 15.083 67.911 1.00 80.12 84 GLN A N 1
ATOM 616 C CA . GLN A 1 84 ? 2.266 13.903 68.100 1.00 80.12 84 GLN A CA 1
ATOM 617 C C . GLN A 1 84 ? 2.212 13.017 66.842 1.00 80.12 84 GLN A C 1
ATOM 619 O O . GLN A 1 84 ? 1.584 11.955 66.880 1.00 80.12 84 GLN A O 1
ATOM 624 N N . PRO A 1 85 ? 2.810 13.442 65.713 1.00 80.56 85 PRO A N 1
ATOM 625 C CA . PRO A 1 85 ? 2.869 12.614 64.513 1.00 80.56 85 PRO A CA 1
ATOM 626 C C . PRO A 1 85 ? 3.716 11.364 64.777 1.00 80.56 85 PRO A C 1
ATOM 628 O O . PRO A 1 85 ? 4.547 11.349 65.690 1.00 80.56 85 PRO A O 1
ATOM 631 N N . LEU A 1 86 ? 3.510 10.315 63.977 1.00 80.88 86 LEU A N 1
ATOM 632 C CA . LEU A 1 86 ? 4.348 9.120 64.062 1.00 80.88 86 LEU A CA 1
ATOM 633 C C . LEU A 1 86 ? 5.810 9.500 63.818 1.00 80.88 86 LEU A C 1
ATOM 635 O O . LEU A 1 86 ? 6.133 10.278 62.919 1.00 80.88 86 LEU A O 1
ATOM 639 N N . THR A 1 87 ? 6.707 8.945 64.625 1.00 81.44 87 THR A N 1
ATOM 640 C CA . THR A 1 87 ? 8.136 8.979 64.306 1.00 81.44 87 THR A CA 1
ATOM 641 C C . THR A 1 87 ? 8.414 8.076 63.101 1.00 81.44 87 THR A C 1
ATOM 643 O O . THR A 1 87 ? 7.673 7.125 62.864 1.00 81.44 87 THR A O 1
ATOM 646 N N . GLY A 1 88 ? 9.498 8.315 62.352 1.00 76.25 88 GLY A N 1
ATOM 647 C CA . GLY A 1 88 ? 9.810 7.505 61.160 1.00 76.25 88 GLY A CA 1
ATOM 648 C C . GLY A 1 88 ? 9.878 5.994 61.442 1.00 76.25 88 GLY A C 1
ATOM 649 O O . GLY A 1 88 ? 9.381 5.190 60.662 1.00 76.25 88 GLY A O 1
ATOM 650 N N . ASP A 1 89 ? 10.383 5.595 62.614 1.00 75.75 89 ASP A N 1
ATOM 651 C CA . ASP A 1 89 ? 10.410 4.186 63.037 1.00 75.75 89 ASP A CA 1
ATOM 652 C C . ASP A 1 89 ? 9.018 3.628 63.392 1.00 75.75 89 ASP A C 1
ATOM 654 O O . ASP A 1 89 ? 8.806 2.414 63.394 1.00 75.75 89 ASP A O 1
ATOM 658 N N . GLU A 1 90 ? 8.072 4.478 63.791 1.00 72.75 90 GLU A N 1
ATOM 659 C CA . GLU A 1 90 ? 6.679 4.098 64.054 1.00 72.75 90 GLU A CA 1
ATOM 660 C C . GLU A 1 90 ? 5.872 4.021 62.762 1.00 72.75 90 GLU A C 1
ATOM 662 O O . GLU A 1 90 ? 5.096 3.084 62.605 1.00 72.75 90 GLU A O 1
ATOM 667 N N . GLU A 1 91 ? 6.109 4.935 61.824 1.00 71.06 91 GLU A N 1
ATOM 668 C CA . GLU A 1 91 ? 5.509 4.923 60.491 1.00 71.06 91 GLU A CA 1
ATOM 669 C C . GLU A 1 91 ? 5.876 3.638 59.740 1.00 71.06 91 GLU A C 1
ATOM 671 O O . GLU A 1 91 ? 4.984 2.890 59.342 1.00 71.06 91 GLU A O 1
ATOM 676 N N . VAL A 1 92 ? 7.164 3.273 59.720 1.00 73.81 92 VAL A N 1
ATOM 677 C CA . VAL A 1 92 ? 7.643 2.001 59.146 1.00 73.81 92 VAL A CA 1
ATOM 678 C C . VAL A 1 92 ? 7.001 0.785 59.827 1.00 73.81 92 VAL A C 1
ATOM 680 O O . VAL A 1 92 ? 6.669 -0.208 59.179 1.00 73.81 92 VAL A O 1
ATOM 683 N N . ARG A 1 93 ? 6.796 0.830 61.150 1.00 75.62 93 ARG A N 1
ATOM 684 C CA . ARG A 1 93 ? 6.150 -0.272 61.887 1.00 75.62 93 ARG A CA 1
ATOM 685 C C . ARG A 1 93 ? 4.662 -0.394 61.572 1.00 75.62 93 ARG A C 1
ATOM 687 O O . ARG A 1 93 ? 4.162 -1.519 61.519 1.00 75.62 93 ARG A O 1
ATOM 694 N N . VAL A 1 94 ? 3.971 0.729 61.393 1.00 75.88 94 VAL A N 1
ATOM 695 C CA . VAL A 1 94 ? 2.558 0.775 61.000 1.00 75.88 94 VAL A CA 1
ATOM 696 C C . VAL A 1 94 ? 2.399 0.289 59.565 1.00 75.88 94 VAL A C 1
ATOM 698 O O . VAL A 1 94 ? 1.551 -0.562 59.316 1.00 75.88 94 VAL A O 1
ATOM 701 N N . GLU A 1 95 ? 3.251 0.733 58.648 1.00 69.38 95 GLU A N 1
ATOM 702 C CA . GLU A 1 95 ? 3.243 0.307 57.248 1.00 69.38 95 GLU A CA 1
ATOM 703 C C . GLU A 1 95 ? 3.489 -1.203 57.119 1.00 69.38 95 GLU A C 1
ATOM 705 O O . GLU A 1 95 ? 2.673 -1.918 56.536 1.00 69.38 95 GLU A O 1
ATOM 710 N N . ALA A 1 96 ? 4.496 -1.731 57.823 1.00 74.19 96 ALA A N 1
ATOM 711 C CA . ALA A 1 96 ? 4.755 -3.170 57.886 1.00 74.19 96 ALA A CA 1
ATOM 712 C C . ALA A 1 96 ? 3.616 -3.968 58.555 1.00 74.19 96 ALA A C 1
ATOM 714 O O . ALA A 1 96 ? 3.463 -5.169 58.323 1.00 74.19 96 ALA A O 1
ATOM 715 N N . ALA A 1 97 ? 2.838 -3.348 59.448 1.00 76.69 97 ALA A N 1
ATOM 716 C CA . ALA A 1 97 ? 1.661 -3.977 60.042 1.00 76.69 97 ALA A CA 1
ATOM 717 C C . ALA A 1 97 ? 0.468 -3.979 59.078 1.00 76.69 97 ALA A C 1
ATOM 719 O O . ALA A 1 97 ? -0.242 -4.982 59.016 1.00 76.69 97 ALA A O 1
ATOM 720 N N . ILE A 1 98 ? 0.276 -2.902 58.312 1.00 72.56 98 ILE A N 1
ATOM 721 C CA . ILE A 1 98 ? -0.736 -2.807 57.256 1.00 72.56 98 ILE A CA 1
ATOM 722 C C . ILE A 1 98 ? -0.454 -3.843 56.167 1.00 72.56 98 ILE A C 1
ATOM 724 O O . ILE A 1 98 ? -1.375 -4.563 55.791 1.00 72.56 98 ILE A O 1
ATOM 728 N N . GLU A 1 99 ? 0.796 -3.980 55.718 1.00 67.56 99 GLU A N 1
ATOM 729 C CA . GLU A 1 99 ? 1.200 -5.030 54.772 1.00 67.56 99 GLU A CA 1
ATOM 730 C C . GLU A 1 99 ? 0.858 -6.424 55.297 1.00 67.56 99 GLU A C 1
ATOM 732 O O . GLU A 1 99 ? 0.147 -7.170 54.633 1.00 67.56 99 GLU A O 1
ATOM 737 N N . ARG A 1 100 ? 1.248 -6.747 56.536 1.00 77.69 100 ARG A N 1
ATOM 738 C CA . ARG A 1 100 ? 0.926 -8.047 57.149 1.00 77.69 100 ARG A CA 1
ATOM 739 C C . ARG A 1 100 ? -0.575 -8.318 57.235 1.00 77.69 100 ARG A C 1
ATOM 741 O O . ARG A 1 100 ? -1.003 -9.465 57.124 1.00 77.69 100 ARG A O 1
ATOM 748 N N . VAL A 1 101 ? -1.382 -7.286 57.483 1.00 79.38 101 VAL A N 1
ATOM 749 C CA . VAL A 1 101 ? -2.845 -7.412 57.501 1.00 79.38 101 VAL A CA 1
ATOM 750 C C . VAL A 1 101 ? -3.383 -7.617 56.089 1.00 79.38 101 VAL A C 1
ATOM 752 O O . VAL A 1 101 ? -4.251 -8.469 55.922 1.00 79.38 101 VAL A O 1
ATOM 755 N N . LYS A 1 102 ? -2.866 -6.905 55.080 1.00 64.44 102 LYS A N 1
ATOM 756 C CA . LYS A 1 102 ? -3.222 -7.110 53.667 1.00 64.44 102 LYS A CA 1
ATOM 757 C C . LYS A 1 102 ? -2.874 -8.523 53.206 1.00 64.44 102 LYS A C 1
ATOM 759 O O . LYS A 1 102 ? -3.757 -9.209 52.711 1.00 64.44 102 LYS A O 1
ATOM 764 N N . GLU A 1 103 ? -1.650 -8.986 53.456 1.00 68.50 103 GLU A N 1
ATOM 765 C CA . GLU A 1 103 ? -1.200 -10.347 53.141 1.00 68.50 103 GLU A CA 1
ATOM 766 C C . GLU A 1 103 ? -2.096 -11.397 53.798 1.00 68.50 103 GLU A C 1
ATOM 768 O O . GLU A 1 103 ? -2.560 -12.320 53.135 1.00 68.50 103 GLU A O 1
ATOM 773 N N . ARG A 1 104 ? -2.394 -11.245 55.096 1.00 78.62 104 ARG A N 1
ATOM 774 C CA . ARG A 1 104 ? -3.266 -12.190 55.801 1.00 78.62 104 ARG A CA 1
ATOM 775 C C . ARG A 1 104 ? -4.701 -12.140 55.288 1.00 78.62 104 ARG A C 1
ATOM 777 O O . ARG A 1 104 ? -5.316 -13.186 55.149 1.00 78.62 104 ARG A O 1
ATOM 784 N N . THR A 1 105 ? -5.228 -10.950 55.005 1.00 72.69 105 THR A N 1
ATOM 785 C CA . THR A 1 105 ? -6.588 -10.784 54.473 1.00 72.69 105 THR A CA 1
ATOM 786 C C . THR A 1 105 ? -6.694 -11.393 53.080 1.00 72.69 105 THR A C 1
ATOM 788 O O . THR A 1 105 ? -7.671 -12.079 52.811 1.00 72.69 105 THR A O 1
ATOM 791 N N . ASN A 1 106 ? -5.675 -11.231 52.232 1.00 64.81 106 ASN A N 1
ATOM 792 C CA . ASN A 1 106 ? -5.630 -11.856 50.913 1.00 64.81 106 ASN A CA 1
ATOM 793 C C . ASN A 1 106 ? -5.460 -13.384 51.011 1.00 64.81 106 ASN A C 1
ATOM 795 O O . ASN A 1 106 ? -6.108 -14.132 50.296 1.00 64.81 106 ASN A O 1
ATOM 799 N N . ALA A 1 107 ? -4.661 -13.879 51.959 1.00 72.12 107 ALA A N 1
ATOM 800 C CA . ALA A 1 107 ? -4.508 -15.317 52.184 1.00 72.12 107 ALA A CA 1
ATOM 801 C C . ALA A 1 107 ? -5.762 -15.989 52.783 1.00 72.12 107 ALA A C 1
ATOM 803 O O . ALA A 1 107 ? -5.985 -17.177 52.562 1.00 72.12 107 ALA A O 1
ATOM 804 N N . GLU A 1 108 ? -6.545 -15.263 53.587 1.00 73.12 108 GLU A N 1
ATOM 805 C CA . GLU A 1 108 ? -7.695 -15.798 54.333 1.00 73.12 108 GLU A CA 1
ATOM 806 C C . GLU A 1 108 ? -9.035 -15.561 53.616 1.00 73.12 108 GLU A C 1
ATOM 808 O O . GLU A 1 108 ? -9.947 -16.379 53.733 1.00 73.12 108 GLU A O 1
ATOM 813 N N . PHE A 1 109 ? -9.147 -14.465 52.861 1.00 68.88 109 PHE A N 1
ATOM 814 C CA . PHE A 1 109 ? -10.376 -14.018 52.197 1.00 68.88 109 PHE A CA 1
ATOM 815 C C . PHE A 1 109 ? -10.175 -13.572 50.744 1.00 68.88 109 PHE A C 1
ATOM 817 O O . PHE A 1 109 ? -11.157 -13.209 50.097 1.00 68.88 109 PHE A O 1
ATOM 824 N N . GLY A 1 110 ? -8.942 -13.563 50.232 1.00 51.66 110 GLY A N 1
ATOM 825 C CA . GLY A 1 110 ? -8.684 -13.284 48.824 1.00 51.66 110 GLY A CA 1
ATOM 826 C C . GLY A 1 110 ? -9.233 -14.411 47.960 1.00 51.66 110 GLY A C 1
ATOM 827 O O . GLY A 1 110 ? -9.056 -15.595 48.258 1.00 51.66 110 GLY A O 1
ATOM 828 N N . ILE A 1 111 ? -9.931 -14.037 46.894 1.00 58.09 111 ILE A N 1
ATOM 829 C CA . ILE A 1 111 ? -10.161 -14.945 45.775 1.00 58.09 111 ILE A CA 1
ATOM 830 C C . ILE A 1 111 ? -8.779 -15.144 45.150 1.00 58.09 111 ILE A C 1
ATOM 832 O O . ILE A 1 111 ? -8.009 -14.192 45.065 1.00 58.09 111 ILE A O 1
ATOM 836 N N . ALA A 1 112 ? -8.409 -16.379 44.808 1.00 50.38 112 ALA A N 1
ATOM 837 C CA . ALA A 1 112 ? -7.162 -16.584 44.088 1.00 50.38 112 ALA A CA 1
ATOM 838 C C . ALA A 1 112 ? -7.262 -15.786 42.785 1.00 50.38 112 ALA A C 1
ATOM 840 O O . ALA A 1 112 ? -8.066 -16.156 41.932 1.00 50.38 112 ALA A O 1
ATOM 841 N N . ASP A 1 113 ? -6.482 -14.711 42.659 1.00 50.72 113 ASP A N 1
ATOM 842 C CA . ASP A 1 113 ? -6.245 -14.055 41.381 1.00 50.72 113 ASP A CA 1
ATOM 843 C C . ASP A 1 113 ? -5.560 -15.103 40.505 1.00 50.72 113 ASP A C 1
ATOM 845 O O . ASP A 1 113 ? -4.336 -15.271 40.512 1.00 50.72 113 ASP A O 1
ATOM 849 N N . SER A 1 114 ? -6.356 -15.904 39.801 1.00 47.25 114 SER A N 1
ATOM 850 C CA . SER A 1 114 ? -5.864 -16.582 38.624 1.00 47.25 114 SER A CA 1
ATOM 851 C C . SER A 1 114 ? -5.570 -15.457 37.655 1.00 47.25 114 SER A C 1
ATOM 853 O O . SER A 1 114 ? -6.473 -14.994 36.966 1.00 47.25 114 SER A O 1
ATOM 855 N N . VAL A 1 115 ? -4.326 -14.973 37.652 1.00 49.91 115 VAL A N 1
ATOM 856 C CA . VAL A 1 115 ? -3.800 -14.245 36.502 1.00 49.91 115 VAL A CA 1
ATOM 857 C C . VAL A 1 115 ? -4.133 -15.149 35.316 1.00 49.91 115 VAL A C 1
ATOM 859 O O . VAL A 1 115 ? -3.620 -16.275 35.293 1.00 49.91 115 VAL A O 1
ATOM 862 N N . PRO A 1 116 ? -5.070 -14.758 34.431 1.00 53.00 116 PRO A N 1
ATOM 863 C CA . PRO A 1 116 ? -5.448 -15.617 33.325 1.00 53.00 116 PRO A CA 1
ATOM 864 C C . PRO A 1 116 ? -4.173 -15.938 32.556 1.00 53.00 116 PRO A C 1
ATOM 866 O O . PRO A 1 116 ? -3.300 -15.072 32.413 1.00 53.00 116 PRO A O 1
ATOM 869 N N . GLU A 1 117 ? -4.018 -17.199 32.146 1.00 56.38 117 GLU A N 1
ATOM 870 C CA . GLU A 1 117 ? -2.844 -17.555 31.358 1.00 56.38 117 GLU A CA 1
ATOM 871 C C . GLU A 1 117 ? -2.784 -16.634 30.132 1.00 56.38 117 GLU A C 1
ATOM 873 O O . GLU A 1 117 ? -3.837 -16.313 29.570 1.00 56.38 117 GLU A O 1
ATOM 878 N N . PRO A 1 118 ? -1.587 -16.152 29.749 1.00 62.88 118 PRO A N 1
ATOM 879 C CA . PRO A 1 118 ? -1.445 -15.282 28.595 1.00 62.88 118 PRO A CA 1
ATOM 880 C C . PRO A 1 118 ? -2.090 -15.956 27.388 1.00 62.88 118 PRO A C 1
ATOM 882 O O . PRO A 1 118 ? -1.662 -17.030 26.966 1.00 62.88 118 PRO A O 1
ATOM 885 N N . ARG A 1 119 ? -3.159 -15.348 26.881 1.00 75.69 119 ARG A N 1
ATOM 886 C CA . ARG A 1 119 ? -3.814 -15.790 25.663 1.00 75.69 119 ARG A CA 1
ATOM 887 C C . ARG A 1 119 ? -3.176 -15.063 24.495 1.00 75.69 119 ARG A C 1
ATOM 889 O O . ARG A 1 119 ? -3.084 -13.836 24.509 1.00 75.69 119 ARG A O 1
ATOM 896 N N . ASP A 1 120 ? -2.797 -15.827 23.485 1.00 86.12 120 ASP A N 1
ATOM 897 C CA . ASP A 1 120 ? -2.369 -15.267 22.215 1.00 86.12 120 ASP A CA 1
ATOM 898 C C . ASP A 1 120 ? -3.584 -15.006 21.315 1.00 86.12 120 ASP A C 1
ATOM 900 O O . ASP A 1 120 ? -4.580 -15.740 21.321 1.00 86.12 120 ASP A O 1
ATOM 904 N N . SER A 1 121 ? -3.500 -13.926 20.551 1.00 84.94 121 SER A N 1
ATOM 905 C CA . SER A 1 121 ? -4.401 -13.609 19.454 1.00 84.94 121 SER A CA 1
ATOM 906 C C . SER A 1 121 ? -4.165 -14.576 18.285 1.00 84.94 121 SER A C 1
ATOM 908 O O . SER A 1 121 ? -3.030 -15.005 18.071 1.00 84.94 121 SER A O 1
ATOM 910 N N . PRO A 1 122 ? -5.210 -14.963 17.534 1.00 85.69 122 PRO A N 1
ATOM 911 C CA . PRO A 1 122 ? -5.065 -15.757 16.315 1.00 85.69 122 PRO A CA 1
ATOM 912 C C . PRO A 1 122 ? -4.135 -15.089 15.296 1.00 85.69 122 PRO A C 1
ATOM 914 O O . PRO A 1 122 ? -4.050 -13.864 15.260 1.00 85.69 122 PRO A O 1
ATOM 917 N N . GLU A 1 123 ? -3.483 -15.879 14.439 1.00 82.06 123 GLU A N 1
ATOM 918 C CA . GLU A 1 123 ? -2.578 -15.369 13.395 1.00 82.06 123 GLU A CA 1
ATOM 919 C C . GLU A 1 123 ? -3.283 -14.365 12.470 1.00 82.06 123 GLU A C 1
ATOM 921 O O . GLU A 1 123 ? -2.742 -13.302 12.197 1.00 82.06 123 GLU A O 1
ATOM 926 N N . ASP A 1 124 ? -4.541 -14.606 12.103 1.00 79.88 124 ASP A N 1
ATOM 927 C CA . ASP A 1 124 ? -5.302 -13.670 11.266 1.00 79.88 124 ASP A CA 1
ATOM 928 C C . ASP A 1 124 ? -5.571 -12.323 11.967 1.00 79.88 124 ASP A C 1
ATOM 930 O O . ASP A 1 124 ? -5.546 -11.268 11.332 1.00 79.88 124 ASP A O 1
ATOM 934 N N . VAL A 1 125 ? -5.765 -12.326 13.294 1.00 82.62 125 VAL A N 1
ATOM 935 C CA . VAL A 1 125 ? -5.893 -11.090 14.093 1.00 82.62 125 VAL A CA 1
ATOM 936 C C . VAL A 1 125 ? -4.548 -10.374 14.191 1.00 82.62 125 VAL A C 1
ATOM 938 O O . VAL A 1 125 ? -4.492 -9.150 14.089 1.00 82.62 125 VAL A O 1
ATOM 941 N N . GLN A 1 126 ? -3.461 -11.128 14.360 1.00 84.31 126 GLN A N 1
ATOM 942 C CA . GLN A 1 126 ? -2.096 -10.599 14.366 1.00 84.31 126 GLN A CA 1
ATOM 943 C C . GLN A 1 126 ? -1.757 -9.918 13.036 1.00 84.31 126 GLN A C 1
ATOM 945 O O . GLN A 1 126 ? -1.276 -8.783 13.031 1.00 84.31 126 GLN A O 1
ATOM 950 N N . VAL A 1 127 ? -2.099 -10.566 11.918 1.00 77.75 127 VAL A N 1
ATOM 951 C CA . VAL A 1 127 ? -1.960 -10.015 10.568 1.00 77.75 127 VAL A CA 1
ATOM 952 C C . VAL A 1 127 ? -2.741 -8.710 10.460 1.00 77.75 127 VAL A C 1
ATOM 954 O O . VAL A 1 127 ? -2.145 -7.701 10.090 1.00 77.75 127 VAL A O 1
ATOM 957 N N . ARG A 1 128 ? -4.027 -8.685 10.849 1.00 78.81 128 ARG A N 1
ATOM 958 C CA . ARG A 1 128 ? -4.853 -7.459 10.842 1.00 78.81 128 ARG A CA 1
ATOM 959 C C . ARG A 1 128 ? -4.221 -6.315 11.626 1.00 78.81 128 ARG A C 1
ATOM 961 O O . ARG A 1 128 ? -4.084 -5.224 11.090 1.00 78.81 128 ARG A O 1
ATOM 968 N N . LEU A 1 129 ? -3.721 -6.598 12.825 1.00 82.69 129 LEU A N 1
ATOM 969 C CA . LEU A 1 129 ? -3.073 -5.613 13.693 1.00 82.69 129 LEU A CA 1
ATOM 970 C C . LEU A 1 129 ? -1.626 -5.263 13.297 1.00 82.69 129 LEU A C 1
ATOM 972 O O . LEU A 1 129 ? -1.015 -4.410 13.949 1.00 82.69 129 LEU A O 1
ATOM 976 N N . GLY A 1 130 ? -1.062 -5.908 12.269 1.00 75.81 130 GLY A N 1
ATOM 977 C CA . GLY A 1 130 ? 0.316 -5.686 11.827 1.00 75.81 130 GLY A CA 1
ATOM 978 C C . GLY A 1 130 ? 1.339 -5.995 12.922 1.00 75.81 130 GLY A C 1
ATOM 979 O O . GLY A 1 130 ? 2.199 -5.165 13.225 1.00 75.81 130 GLY A O 1
ATOM 980 N N . THR A 1 131 ? 1.201 -7.146 13.581 1.00 76.88 131 THR A N 1
ATOM 981 C CA . THR A 1 131 ? 2.099 -7.595 14.652 1.00 76.88 131 THR A CA 1
ATOM 982 C C . THR A 1 131 ? 2.503 -9.048 14.441 1.00 76.88 131 THR A C 1
ATOM 984 O O . THR A 1 131 ? 1.655 -9.881 14.164 1.00 76.88 131 THR A O 1
ATOM 987 N N . ASP A 1 132 ? 3.779 -9.371 14.650 1.00 73.88 132 ASP A N 1
ATOM 988 C CA . ASP A 1 132 ? 4.261 -10.764 14.695 1.00 73.88 132 ASP A CA 1
ATOM 989 C C . ASP A 1 132 ? 4.135 -11.376 16.103 1.00 73.88 132 ASP A C 1
ATOM 991 O O . ASP A 1 132 ? 4.577 -12.496 16.372 1.00 73.88 132 ASP A O 1
ATOM 995 N N . ASN A 1 133 ? 3.608 -10.600 17.053 1.00 80.75 133 ASN A N 1
ATOM 996 C CA . ASN A 1 133 ? 3.442 -11.006 18.435 1.00 80.75 133 ASN A CA 1
ATOM 997 C C . ASN A 1 133 ? 1.963 -11.203 18.758 1.00 80.75 133 ASN A C 1
ATOM 999 O O . ASN A 1 133 ? 1.185 -10.246 18.774 1.00 80.75 133 ASN A O 1
ATOM 1003 N N . GLY A 1 134 ? 1.617 -12.444 19.097 1.00 80.50 134 GLY A N 1
ATOM 1004 C CA . GLY A 1 134 ? 0.270 -12.834 19.489 1.00 80.50 134 GLY A CA 1
ATOM 1005 C C . GLY A 1 134 ? -0.192 -12.279 20.834 1.00 80.50 134 GLY A C 1
ATOM 1006 O O . GLY A 1 134 ? -1.392 -12.288 21.089 1.00 80.50 134 GLY A O 1
ATOM 1007 N N . ASN A 1 135 ? 0.694 -11.761 21.688 1.00 89.19 135 ASN A N 1
ATOM 1008 C CA . ASN A 1 135 ? 0.328 -11.368 23.047 1.00 89.19 135 ASN A CA 1
ATOM 1009 C C . ASN A 1 135 ? -0.805 -10.320 23.070 1.00 89.19 135 ASN A C 1
ATOM 1011 O O . ASN A 1 135 ? -0.682 -9.231 22.502 1.00 89.19 135 ASN A O 1
ATOM 1015 N N . LEU A 1 136 ? -1.877 -10.627 23.808 1.00 90.25 136 LEU A N 1
ATOM 1016 C CA . LEU A 1 136 ? -3.049 -9.767 23.981 1.00 90.25 136 LEU A CA 1
ATOM 1017 C C . LEU A 1 136 ? -2.718 -8.359 24.505 1.00 90.25 136 LEU A C 1
ATOM 1019 O O . LEU A 1 136 ? -3.403 -7.401 24.153 1.00 90.25 136 LEU A O 1
ATOM 1023 N N . ASP A 1 137 ? -1.653 -8.212 25.297 1.00 91.62 137 ASP A N 1
ATOM 1024 C CA . ASP A 1 137 ? -1.146 -6.920 25.766 1.00 91.62 137 ASP A CA 1
ATOM 1025 C C . ASP A 1 137 ? -0.745 -6.014 24.582 1.00 91.62 137 ASP A C 1
ATOM 1027 O O . ASP A 1 137 ? -1.043 -4.819 24.584 1.00 91.62 137 ASP A O 1
ATOM 1031 N N . GLN A 1 138 ? -0.084 -6.579 23.561 1.00 91.00 138 GLN A N 1
ATOM 1032 C CA . GLN A 1 138 ? 0.299 -5.844 22.351 1.00 91.00 138 GLN A CA 1
ATOM 1033 C C . GLN A 1 138 ? -0.888 -5.647 21.412 1.00 91.00 138 GLN A C 1
ATOM 1035 O O . GLN A 1 138 ? -1.016 -4.573 20.825 1.00 91.00 138 GLN A O 1
ATOM 1040 N N . ALA A 1 139 ? -1.779 -6.637 21.316 1.00 91.81 139 ALA A N 1
ATOM 1041 C CA . ALA A 1 139 ? -2.998 -6.511 20.528 1.00 91.81 139 ALA A CA 1
ATOM 1042 C C . ALA A 1 139 ? -3.864 -5.337 21.022 1.00 91.81 139 ALA A C 1
ATOM 1044 O O . ALA A 1 139 ? -4.251 -4.483 20.228 1.00 91.81 139 ALA A O 1
ATOM 1045 N N . LEU A 1 140 ? -4.081 -5.223 22.340 1.00 94.00 140 LEU A N 1
ATOM 1046 C CA . LEU A 1 140 ? -4.780 -4.080 22.937 1.00 94.00 140 LEU A CA 1
ATOM 1047 C C . LEU A 1 140 ? -4.071 -2.754 22.653 1.00 94.00 140 LEU A C 1
ATOM 1049 O O . LEU A 1 140 ? -4.730 -1.784 22.290 1.00 94.00 140 LEU A O 1
ATOM 1053 N N . ALA A 1 141 ? -2.741 -2.704 22.764 1.00 94.31 141 ALA A N 1
ATOM 1054 C CA . ALA A 1 141 ? -1.986 -1.491 22.460 1.00 94.31 141 ALA A CA 1
ATOM 1055 C C . ALA A 1 141 ? -2.174 -1.043 20.993 1.00 94.31 141 ALA A C 1
ATOM 1057 O O . ALA A 1 141 ? -2.395 0.139 20.722 1.00 94.31 141 ALA A O 1
ATOM 1058 N N . LYS A 1 142 ? -2.153 -1.984 20.038 1.00 92.50 142 LYS A N 1
ATOM 1059 C CA . LYS A 1 142 ? -2.399 -1.707 18.611 1.00 92.50 142 LYS A CA 1
ATOM 1060 C C . LYS A 1 142 ? -3.842 -1.257 18.348 1.00 92.50 142 LYS A C 1
ATOM 1062 O O . LYS A 1 142 ? -4.052 -0.317 17.579 1.00 92.50 142 LYS A O 1
ATOM 1067 N N . VAL A 1 143 ? -4.828 -1.851 19.024 1.00 93.94 143 VAL A N 1
ATOM 1068 C CA . VAL A 1 143 ? -6.235 -1.418 18.940 1.00 93.94 143 VAL A CA 1
ATOM 1069 C C . VAL A 1 143 ? -6.419 -0.003 1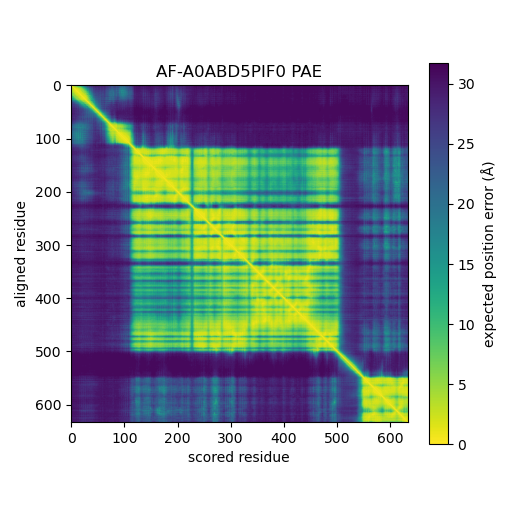9.496 1.00 93.94 143 VAL A C 1
ATOM 1071 O O . VAL A 1 143 ? -7.066 0.818 18.848 1.00 93.94 143 VAL A O 1
ATOM 1074 N N . ILE A 1 144 ? -5.791 0.330 20.630 1.00 95.38 144 ILE A N 1
ATOM 1075 C CA . ILE A 1 144 ? -5.801 1.695 21.185 1.00 95.38 144 ILE A CA 1
ATOM 1076 C C . ILE A 1 144 ? -5.248 2.683 20.165 1.00 95.38 144 ILE A C 1
ATOM 1078 O O . ILE A 1 144 ? -5.920 3.662 19.851 1.00 95.38 144 ILE A O 1
ATOM 1082 N N . ARG A 1 145 ? -4.079 2.398 19.574 1.00 93.62 145 ARG A N 1
ATOM 1083 C CA . ARG A 1 145 ? -3.502 3.245 18.520 1.00 93.62 145 ARG A CA 1
ATOM 1084 C C . ARG A 1 145 ? -4.475 3.448 17.355 1.00 93.62 145 ARG A C 1
ATOM 1086 O O . ARG A 1 145 ? -4.607 4.567 16.864 1.00 93.62 145 ARG A O 1
ATOM 1093 N N . THR A 1 146 ? -5.148 2.386 16.922 1.00 92.00 146 THR A N 1
ATOM 1094 C CA . THR A 1 146 ? -6.116 2.427 15.815 1.00 92.00 146 THR A CA 1
ATOM 1095 C C . THR A 1 146 ? -7.305 3.328 16.148 1.00 92.00 146 THR A C 1
ATOM 1097 O O . THR A 1 146 ? -7.680 4.184 15.348 1.00 92.00 146 THR A O 1
ATOM 1100 N N . ILE A 1 147 ? -7.865 3.212 17.355 1.00 93.56 147 ILE A N 1
ATOM 1101 C CA . ILE A 1 147 ? -8.975 4.062 17.810 1.00 93.56 147 ILE A CA 1
ATOM 1102 C C . ILE A 1 147 ? -8.515 5.509 18.000 1.00 93.56 147 ILE A C 1
ATOM 1104 O O . ILE A 1 147 ? -9.217 6.433 17.600 1.00 93.56 147 ILE A O 1
ATOM 1108 N N . GLN A 1 148 ? -7.314 5.733 18.532 1.00 94.44 148 GLN A N 1
ATOM 1109 C CA . GLN A 1 148 ? -6.738 7.070 18.656 1.00 94.44 148 GLN A CA 1
ATOM 1110 C C . GLN A 1 148 ? -6.551 7.748 17.292 1.00 94.44 148 GLN A C 1
ATOM 1112 O O . GLN A 1 148 ? -6.819 8.943 17.165 1.00 94.44 148 GLN A O 1
ATOM 1117 N N . LEU A 1 149 ? -6.105 7.005 16.270 1.00 91.75 149 LEU A N 1
ATOM 1118 C CA . LEU A 1 149 ? -6.016 7.498 14.891 1.00 91.75 149 LEU A CA 1
ATOM 1119 C C . LEU A 1 149 ? -7.405 7.830 14.343 1.00 91.75 149 LEU A C 1
ATOM 1121 O O . LEU A 1 149 ? -7.610 8.931 13.836 1.00 91.75 149 LEU A O 1
ATOM 1125 N N . ARG A 1 150 ? -8.365 6.913 14.512 1.00 91.44 150 ARG A N 1
ATOM 1126 C CA . ARG A 1 150 ? -9.758 7.079 14.076 1.00 91.44 150 ARG A CA 1
ATOM 1127 C C . ARG A 1 150 ? -10.424 8.308 14.704 1.00 91.44 150 ARG A C 1
ATOM 1129 O O . ARG A 1 150 ? -11.143 9.028 14.021 1.00 91.44 150 ARG A O 1
ATOM 1136 N N . ASN A 1 151 ? -10.151 8.564 15.982 1.00 91.31 151 ASN A N 1
ATOM 1137 C CA . ASN A 1 151 ? -10.717 9.677 16.747 1.00 91.31 151 ASN A CA 1
ATOM 1138 C C . ASN A 1 151 ? -9.893 10.975 16.626 1.00 91.31 151 ASN A C 1
ATOM 1140 O O . ASN A 1 151 ? -10.287 11.999 17.180 1.00 91.31 151 ASN A O 1
ATOM 1144 N N . GLY A 1 152 ? -8.751 10.954 15.930 1.00 89.44 152 GLY A N 1
ATOM 1145 C CA . GLY A 1 152 ? -7.892 12.128 15.753 1.00 89.44 152 GLY A CA 1
ATOM 1146 C C . GLY A 1 152 ? -7.160 12.588 17.021 1.00 89.44 152 GLY A C 1
ATOM 1147 O O . GLY A 1 152 ? -6.726 13.733 17.086 1.00 89.44 152 GLY A O 1
ATOM 1148 N N . VAL A 1 153 ? -7.000 11.714 18.020 1.00 92.12 153 VAL A N 1
ATOM 1149 C CA . VAL A 1 153 ? -6.337 12.015 19.308 1.00 92.12 153 VAL A CA 1
ATOM 1150 C C . VAL A 1 153 ? -4.948 11.374 19.436 1.00 92.12 153 VAL A C 1
ATOM 1152 O O . VAL A 1 153 ? -4.311 11.446 20.484 1.00 92.12 153 VAL A O 1
ATOM 1155 N N . ARG A 1 154 ? -4.446 10.745 18.364 1.00 91.69 154 ARG A N 1
ATOM 1156 C CA . ARG A 1 154 ? -3.179 9.997 18.377 1.00 91.69 154 ARG A CA 1
ATOM 1157 C C . ARG A 1 154 ? -1.941 10.848 18.646 1.00 91.69 154 ARG A C 1
ATOM 1159 O O . ARG A 1 154 ? -1.029 10.352 19.302 1.00 91.69 154 ARG A O 1
ATOM 1166 N N . GLU A 1 155 ? -1.884 12.080 18.139 1.00 86.81 155 GLU A N 1
ATOM 1167 C CA . GLU A 1 155 ? -0.677 12.925 18.231 1.00 86.81 155 GLU A CA 1
ATOM 1168 C C . GLU A 1 155 ? -0.276 13.234 19.673 1.00 86.81 155 GLU A C 1
ATOM 1170 O O . GLU A 1 155 ? 0.909 13.266 19.994 1.00 86.81 155 GLU A O 1
ATOM 1175 N N . GLU A 1 156 ? -1.264 13.418 20.545 1.00 90.75 156 GLU A N 1
ATOM 1176 C CA . GLU A 1 156 ? -1.058 13.694 21.967 1.00 90.75 156 GLU A CA 1
ATOM 1177 C C . GLU A 1 156 ? -1.150 12.421 22.824 1.00 90.75 156 GLU A C 1
ATOM 1179 O O . GLU A 1 156 ? -1.076 12.515 24.046 1.00 90.75 156 GLU A O 1
ATOM 1184 N N . ASN A 1 157 ? -1.303 11.243 22.196 1.00 93.31 157 ASN A N 1
ATOM 1185 C CA . ASN A 1 157 ? -1.638 9.982 22.867 1.00 93.31 157 ASN A CA 1
ATOM 1186 C C . ASN A 1 157 ? -2.857 10.158 23.796 1.00 93.31 157 ASN A C 1
ATOM 1188 O O . ASN A 1 157 ? -2.838 9.791 24.969 1.00 93.31 157 ASN A O 1
ATOM 1192 N N . GLY A 1 158 ? -3.909 10.785 23.264 1.00 92.44 158 GLY A N 1
ATOM 1193 C CA . GLY A 1 158 ? -5.118 11.084 24.019 1.00 92.44 158 GLY A CA 1
ATOM 1194 C C . GLY A 1 158 ? -5.854 9.824 24.465 1.00 92.44 158 GLY A C 1
ATOM 1195 O O . GLY A 1 158 ? -5.764 8.765 23.832 1.00 92.44 158 GLY A O 1
ATOM 1196 N N . ASP A 1 159 ? -6.593 9.958 25.560 1.00 93.50 159 ASP A N 1
ATOM 1197 C CA . ASP A 1 159 ? -7.342 8.857 26.145 1.00 93.50 159 ASP A CA 1
ATOM 1198 C C . ASP A 1 159 ? -8.521 8.441 25.254 1.00 93.50 159 ASP A C 1
ATOM 1200 O O . ASP A 1 159 ? -9.195 9.271 24.635 1.00 93.50 159 ASP A O 1
ATOM 1204 N N . VAL A 1 160 ? -8.779 7.135 25.199 1.00 95.00 160 VAL A N 1
ATOM 1205 C CA . VAL A 1 160 ? -9.929 6.548 24.498 1.00 95.00 160 VAL A CA 1
ATOM 1206 C C . VAL A 1 160 ? -10.762 5.694 25.457 1.00 95.00 160 VAL A C 1
ATOM 1208 O O . VAL A 1 160 ? -10.219 5.172 26.432 1.00 95.00 160 VAL A O 1
ATOM 1211 N N . PRO A 1 161 ? -12.076 5.519 25.232 1.00 94.50 161 PRO A N 1
ATOM 1212 C CA . PRO A 1 161 ? -12.913 4.729 26.134 1.00 94.50 161 PRO A CA 1
ATOM 1213 C C . PRO A 1 161 ? -12.498 3.253 26.163 1.00 94.50 161 PRO A C 1
ATOM 1215 O O . PRO A 1 161 ? -12.361 2.621 25.114 1.00 94.50 161 PRO A O 1
ATOM 1218 N N . VAL A 1 162 ? -12.374 2.666 27.361 1.00 94.75 162 VAL A N 1
ATOM 1219 C CA . VAL A 1 162 ? -12.028 1.237 27.519 1.00 94.75 162 VAL A CA 1
ATOM 1220 C C . VAL A 1 162 ? -13.037 0.330 26.817 1.00 94.75 162 VAL A C 1
ATOM 1222 O O . VAL A 1 162 ? -12.644 -0.645 26.182 1.00 94.75 162 VAL A O 1
ATOM 1225 N N . GLU A 1 163 ? -14.328 0.660 26.894 1.00 91.62 163 GLU A N 1
ATOM 1226 C CA . GLU A 1 163 ? -15.377 -0.125 26.233 1.00 91.62 163 GLU A CA 1
ATOM 1227 C C . GLU A 1 163 ? -15.191 -0.160 24.709 1.00 91.62 163 GLU A C 1
ATOM 1229 O O . GLU A 1 163 ? -15.408 -1.196 24.090 1.00 91.62 163 GLU A O 1
ATOM 1234 N N . GLU A 1 164 ? -14.749 0.945 24.100 1.00 92.81 164 GLU A N 1
ATOM 1235 C CA . GLU A 1 164 ? -14.529 1.010 22.653 1.00 92.81 164 GLU A CA 1
ATOM 1236 C C . GLU A 1 164 ? -13.346 0.140 22.216 1.00 92.81 164 GLU A C 1
ATOM 1238 O O . GLU A 1 164 ? -13.424 -0.540 21.193 1.00 92.81 164 GLU A O 1
ATOM 1243 N N . VAL A 1 165 ? -12.279 0.120 23.017 1.00 94.44 165 VAL A N 1
ATOM 1244 C CA . VAL A 1 165 ? -11.100 -0.727 22.794 1.00 94.44 165 VAL A CA 1
ATOM 1245 C C . VAL A 1 165 ? -11.453 -2.208 22.918 1.00 94.44 165 VAL A C 1
ATOM 1247 O O . VAL A 1 165 ? -11.074 -3.006 22.058 1.00 94.44 165 VAL A O 1
ATOM 1250 N N . ASP A 1 166 ? -12.196 -2.576 23.962 1.00 94.25 166 ASP A N 1
ATOM 1251 C CA . ASP A 1 166 ? -12.588 -3.964 24.205 1.00 94.25 166 ASP A CA 1
ATOM 1252 C C . ASP A 1 166 ? -13.519 -4.485 23.103 1.00 94.25 166 ASP A C 1
ATOM 1254 O O . ASP A 1 166 ? -13.323 -5.597 22.604 1.00 94.25 166 ASP A O 1
ATOM 1258 N N . ASP A 1 167 ? -14.497 -3.678 22.687 1.00 91.44 167 ASP A N 1
ATOM 1259 C CA . ASP A 1 167 ? -15.437 -4.036 21.623 1.00 91.44 167 ASP A CA 1
ATOM 1260 C C . ASP A 1 167 ? -14.726 -4.198 20.268 1.00 91.44 167 ASP A C 1
ATOM 1262 O O . ASP A 1 167 ? -14.998 -5.158 19.545 1.00 91.44 167 ASP A O 1
ATOM 1266 N N . GLU A 1 168 ? -13.787 -3.308 19.925 1.00 90.50 168 GLU A N 1
ATOM 1267 C CA . GLU A 1 168 ? -13.043 -3.396 18.662 1.00 90.50 168 GLU A CA 1
ATOM 1268 C C . GLU A 1 168 ? -12.146 -4.644 18.629 1.00 90.50 168 GLU A C 1
ATOM 1270 O O . GLU A 1 168 ? -12.184 -5.397 17.656 1.00 90.50 168 GLU A O 1
ATOM 1275 N N . LEU A 1 169 ? -11.406 -4.938 19.707 1.00 92.44 169 LEU A N 1
ATOM 1276 C CA . LEU A 1 169 ? -10.580 -6.148 19.772 1.00 92.44 169 LEU A CA 1
ATOM 1277 C C . LEU A 1 169 ? -11.428 -7.421 19.680 1.00 92.44 169 LEU A C 1
ATOM 1279 O O . LEU A 1 169 ? -11.071 -8.357 18.968 1.00 92.44 169 LEU A O 1
ATOM 1283 N N . ARG A 1 170 ? -12.564 -7.472 20.382 1.00 92.12 170 ARG A N 1
ATOM 1284 C CA . ARG A 1 170 ? -13.477 -8.622 20.317 1.00 92.12 170 ARG A CA 1
ATOM 1285 C C . ARG A 1 170 ? -14.091 -8.781 18.923 1.00 92.12 170 ARG A C 1
ATOM 1287 O O . ARG A 1 170 ? -14.235 -9.917 18.477 1.00 92.12 170 ARG A O 1
ATOM 1294 N N . SER A 1 171 ? -14.394 -7.683 18.224 1.00 86.25 171 SER A N 1
ATOM 1295 C CA . SER A 1 171 ? -14.854 -7.717 16.827 1.00 86.25 171 SER A CA 1
ATOM 1296 C C . SER A 1 171 ? -13.810 -8.343 15.906 1.00 86.25 171 SER A C 1
ATOM 1298 O O . SER A 1 171 ? -14.166 -9.182 15.089 1.00 86.25 171 SER A O 1
ATOM 1300 N N . LEU A 1 172 ? -12.524 -8.013 16.074 1.00 85.44 172 LEU A N 1
ATOM 1301 C CA . LEU A 1 172 ? -11.453 -8.606 15.263 1.00 85.44 172 LEU A CA 1
ATOM 1302 C C . LEU A 1 172 ? -11.365 -10.130 15.422 1.00 85.44 172 LEU A C 1
ATOM 1304 O O . LEU A 1 172 ? -11.084 -10.822 14.451 1.00 85.44 172 LEU A O 1
ATOM 1308 N N . PHE A 1 173 ? -11.621 -10.656 16.625 1.00 87.19 173 PHE A N 1
ATOM 1309 C CA . PHE A 1 173 ? -11.696 -12.102 16.860 1.00 87.19 173 PHE A CA 1
ATOM 1310 C C . PHE A 1 173 ? -12.934 -12.724 16.205 1.00 87.19 173 PHE A C 1
ATOM 1312 O O . PHE A 1 173 ? -12.826 -13.770 15.570 1.00 87.19 173 PHE A O 1
ATOM 1319 N N . ALA A 1 174 ? -14.093 -12.074 16.338 1.00 82.00 174 ALA A N 1
ATOM 1320 C CA . ALA A 1 174 ? -15.333 -12.547 15.731 1.00 82.00 174 ALA A CA 1
ATOM 1321 C C . ALA A 1 174 ? -15.240 -12.598 14.198 1.00 82.00 174 ALA A C 1
ATOM 1323 O O . ALA A 1 174 ? -15.714 -13.547 13.587 1.00 82.00 174 ALA A O 1
ATOM 1324 N N . ASP A 1 175 ? -14.572 -11.622 13.582 1.00 75.88 175 ASP A N 1
ATOM 1325 C CA . ASP A 1 175 ? -14.395 -11.548 12.131 1.00 75.88 175 ASP A CA 1
ATOM 1326 C C . ASP A 1 175 ? -13.493 -12.652 11.545 1.00 75.88 175 ASP A C 1
ATOM 1328 O O . ASP A 1 175 ? -13.387 -12.760 10.322 1.00 75.88 175 ASP A O 1
ATOM 1332 N N . VAL A 1 176 ? -12.793 -13.412 12.389 1.00 76.62 176 VAL A N 1
ATOM 1333 C CA . VAL A 1 176 ? -11.975 -14.572 11.992 1.00 76.62 176 VAL A CA 1
ATOM 1334 C C . VAL A 1 176 ? -12.516 -15.873 12.596 1.00 76.62 176 VAL A C 1
ATOM 1336 O O . VAL A 1 176 ? -11.780 -16.846 12.743 1.00 76.62 176 VAL A O 1
ATOM 1339 N N . ASP A 1 177 ? -13.790 -15.871 13.003 1.00 79.12 177 ASP A N 1
ATOM 1340 C CA . ASP A 1 177 ? -14.485 -16.999 13.632 1.00 79.12 177 ASP A CA 1
ATOM 1341 C C . ASP A 1 177 ? -13.747 -17.575 14.861 1.00 79.12 177 ASP A C 1
ATOM 1343 O O . ASP A 1 177 ? -13.825 -18.769 15.168 1.00 79.12 177 ASP A O 1
ATOM 1347 N N . ALA A 1 178 ? -13.018 -16.724 15.591 1.00 80.12 178 ALA A N 1
ATOM 1348 C CA . ALA A 1 178 ? -12.305 -17.094 16.806 1.00 80.12 178 ALA A CA 1
ATOM 1349 C C . ALA A 1 178 ? -13.060 -16.645 18.063 1.00 80.12 178 ALA A C 1
ATOM 1351 O O . ALA A 1 178 ? -13.642 -15.563 18.114 1.00 80.12 178 ALA A O 1
ATOM 1352 N N . ASP A 1 179 ? -12.977 -17.445 19.132 1.00 86.00 179 ASP A N 1
ATOM 1353 C CA . ASP A 1 179 ? -13.605 -17.113 20.414 1.00 86.00 179 ASP A CA 1
ATOM 1354 C C . ASP A 1 179 ? -13.036 -15.798 20.981 1.00 86.00 179 ASP A C 1
ATOM 1356 O O . ASP A 1 179 ? -11.847 -15.752 21.309 1.00 86.00 179 ASP A O 1
ATOM 1360 N N . PRO A 1 180 ? -13.825 -14.731 21.172 1.00 89.06 180 PRO A N 1
ATOM 1361 C CA . PRO A 1 180 ? -13.294 -13.456 21.642 1.00 89.06 180 PRO A CA 1
ATOM 1362 C C . PRO A 1 180 ? -12.892 -13.510 23.130 1.00 89.06 180 PRO A C 1
ATOM 1364 O O . PRO A 1 180 ? -13.556 -14.187 23.923 1.00 89.06 180 PRO A O 1
ATOM 1367 N N . PRO A 1 181 ? -11.843 -12.776 23.557 1.00 89.00 181 PRO A N 1
ATOM 1368 C CA . PRO A 1 181 ? -11.452 -12.685 24.966 1.00 89.00 181 PRO A CA 1
ATOM 1369 C C . PRO A 1 181 ? -12.553 -12.012 25.789 1.00 89.00 181 PRO A C 1
ATOM 1371 O O . PRO A 1 181 ? -13.106 -10.992 25.378 1.00 89.00 181 PRO A O 1
ATOM 1374 N N . SER A 1 182 ? -12.890 -12.569 26.947 1.00 89.19 182 SER A N 1
ATOM 1375 C CA . SER A 1 182 ? -13.898 -12.016 27.856 1.00 89.19 182 SER A CA 1
ATOM 1376 C C . SER A 1 182 ? -13.480 -10.655 28.426 1.00 89.19 182 SER A C 1
ATOM 1378 O O . SER A 1 182 ? -12.295 -10.357 28.565 1.00 89.19 182 SER A O 1
ATOM 1380 N N . TYR A 1 183 ? -14.453 -9.830 28.822 1.00 89.12 183 TYR A N 1
ATOM 1381 C CA . TYR A 1 183 ? -14.167 -8.535 29.454 1.00 89.12 183 TYR A CA 1
ATOM 1382 C C . TYR A 1 183 ? -13.373 -8.667 30.767 1.00 89.12 183 TYR A C 1
ATOM 1384 O O . TYR A 1 183 ? -12.598 -7.777 31.104 1.00 89.12 183 TYR A O 1
ATOM 1392 N N . GLU A 1 184 ? -13.525 -9.779 31.496 1.00 87.75 184 GLU A N 1
ATOM 1393 C CA . GLU A 1 184 ? -12.736 -10.067 32.703 1.00 87.75 184 GLU A CA 1
ATOM 1394 C C . GLU A 1 184 ? -11.260 -10.320 32.360 1.00 87.75 184 GLU A C 1
ATOM 1396 O O . GLU A 1 184 ? -10.369 -9.753 32.993 1.00 87.75 184 GLU A O 1
ATOM 1401 N N . GLU A 1 185 ? -10.988 -11.092 31.304 1.00 88.31 185 GLU A N 1
ATOM 1402 C CA . GLU A 1 185 ? -9.625 -11.312 30.808 1.00 88.31 185 GLU A CA 1
ATOM 1403 C C . GLU A 1 185 ? -8.978 -10.008 30.326 1.00 88.31 185 GLU A C 1
ATOM 1405 O O . GLU A 1 185 ? -7.820 -9.744 30.654 1.00 88.31 185 GLU A O 1
ATOM 1410 N N . LEU A 1 186 ? -9.723 -9.174 29.592 1.00 91.50 186 LEU A N 1
ATOM 1411 C CA . LEU A 1 186 ? -9.250 -7.859 29.144 1.00 91.50 186 LEU A CA 1
ATOM 1412 C C . LEU A 1 186 ? -8.983 -6.920 30.331 1.00 91.50 186 LEU A C 1
ATOM 1414 O O . LEU A 1 186 ? -7.968 -6.221 30.348 1.00 91.50 186 LEU A O 1
ATOM 1418 N N . GLY A 1 187 ? -9.823 -6.974 31.371 1.00 89.69 187 GLY A N 1
ATOM 1419 C CA . GLY A 1 187 ? -9.592 -6.292 32.646 1.00 89.69 187 GLY A CA 1
ATOM 1420 C C . GLY A 1 187 ? -8.266 -6.698 33.293 1.00 89.69 187 GLY A C 1
ATOM 1421 O O . GLY A 1 187 ? -7.450 -5.838 33.622 1.00 89.69 187 GLY A O 1
ATOM 1422 N N . ALA A 1 188 ? -7.990 -7.999 33.378 1.00 87.50 188 ALA A N 1
ATOM 1423 C CA . ALA A 1 188 ? -6.729 -8.503 33.918 1.00 87.50 188 ALA A CA 1
ATOM 1424 C C . ALA A 1 188 ? -5.506 -8.127 33.058 1.00 87.50 188 ALA A C 1
ATOM 1426 O O . ALA A 1 188 ? -4.402 -7.974 33.588 1.00 87.50 188 ALA A O 1
ATOM 1427 N N . VAL A 1 189 ? -5.664 -7.985 31.734 1.00 89.81 189 VAL A N 1
ATOM 1428 C CA . VAL A 1 189 ? -4.593 -7.484 30.851 1.00 89.81 189 VAL A CA 1
ATOM 1429 C C . VAL A 1 189 ? -4.282 -6.024 31.164 1.00 89.81 189 VAL A C 1
ATOM 1431 O O . VAL A 1 189 ? -3.115 -5.669 31.326 1.00 89.81 189 VAL A O 1
ATOM 1434 N N . ARG A 1 190 ? -5.314 -5.187 31.300 1.00 91.69 190 ARG A N 1
ATOM 1435 C CA . ARG A 1 190 ? -5.165 -3.767 31.642 1.00 91.69 190 ARG A CA 1
ATOM 1436 C C . ARG A 1 190 ? -4.455 -3.550 32.972 1.00 91.69 190 ARG A C 1
ATOM 1438 O O . ARG A 1 190 ? -3.616 -2.665 33.066 1.00 91.69 190 ARG A O 1
ATOM 1445 N N . GLU A 1 191 ? -4.752 -4.370 33.976 1.00 87.19 191 GLU A N 1
ATOM 1446 C CA . GLU A 1 191 ? -4.120 -4.254 35.294 1.00 87.19 191 GLU A CA 1
ATOM 1447 C C . GLU A 1 191 ? -2.638 -4.661 35.294 1.00 87.19 191 GLU A C 1
ATOM 1449 O O . GLU A 1 191 ? -1.843 -4.094 36.045 1.00 87.19 191 GLU A O 1
ATOM 1454 N N . ARG A 1 192 ? -2.246 -5.645 34.470 1.00 89.25 192 ARG A N 1
ATOM 1455 C CA . ARG A 1 192 ? -0.870 -6.178 34.462 1.00 89.25 192 ARG A CA 1
ATOM 1456 C C . ARG A 1 192 ? 0.051 -5.534 33.423 1.00 89.25 192 ARG A C 1
ATOM 1458 O O . ARG A 1 192 ? 1.273 -5.591 33.589 1.00 89.25 192 ARG A O 1
ATOM 1465 N N . SER A 1 193 ? -0.506 -5.027 32.323 1.00 89.69 193 SER A N 1
ATOM 1466 C CA . SER A 1 193 ? 0.274 -4.616 31.156 1.00 89.69 193 SER A CA 1
ATOM 1467 C C . SER A 1 193 ? 1.061 -3.345 31.445 1.00 89.69 193 SER A C 1
ATOM 1469 O O . SER A 1 193 ? 0.542 -2.360 31.954 1.00 89.69 193 SER A O 1
ATOM 1471 N N . GLN A 1 194 ? 2.336 -3.346 31.062 1.00 90.69 194 GLN A N 1
ATOM 1472 C CA . GLN A 1 194 ? 3.197 -2.161 31.154 1.00 90.69 194 GLN A CA 1
ATOM 1473 C C . GLN A 1 194 ? 3.051 -1.238 29.937 1.00 90.69 194 GLN A C 1
ATOM 1475 O O . GLN A 1 194 ? 3.712 -0.202 29.883 1.00 90.69 194 GLN A O 1
ATOM 1480 N N . LEU A 1 195 ? 2.241 -1.630 28.949 1.00 93.25 195 LEU A N 1
ATOM 1481 C CA . LEU A 1 195 ? 2.001 -0.875 27.717 1.00 93.25 195 LEU A CA 1
ATOM 1482 C C . LEU A 1 195 ? 0.812 0.084 27.848 1.00 93.25 195 LEU A C 1
ATOM 1484 O O . LEU A 1 195 ? 0.677 0.993 27.036 1.00 93.25 195 LEU A O 1
ATOM 1488 N N . LEU A 1 196 ? -0.042 -0.133 28.851 1.00 94.81 196 LEU A N 1
ATOM 1489 C CA . LEU A 1 196 ? -1.356 0.486 28.977 1.00 94.81 196 LEU A CA 1
ATOM 1490 C C . LEU A 1 196 ? -1.405 1.376 30.223 1.00 94.81 196 LEU A C 1
ATOM 1492 O O . LEU A 1 196 ? -0.953 0.968 31.293 1.00 94.81 196 LEU A O 1
ATOM 1496 N N . ALA A 1 197 ? -1.953 2.579 30.085 1.00 93.44 197 ALA A N 1
ATOM 1497 C CA . ALA A 1 197 ? -2.287 3.472 31.188 1.00 93.44 197 ALA A CA 1
ATOM 1498 C C . ALA A 1 197 ? -3.812 3.589 31.261 1.00 93.44 197 ALA A C 1
ATOM 1500 O O . ALA A 1 197 ? -4.446 3.897 30.258 1.00 93.44 197 ALA A O 1
ATOM 1501 N N . VAL A 1 198 ? -4.400 3.291 32.422 1.00 92.75 198 VAL A N 1
ATOM 1502 C CA . VAL A 1 198 ? -5.853 3.356 32.633 1.00 92.75 198 VAL A CA 1
ATOM 1503 C C . VAL A 1 198 ? -6.149 4.412 33.678 1.00 92.75 198 VAL A C 1
ATOM 1505 O O . VAL A 1 198 ? -5.654 4.322 34.802 1.00 92.75 198 VAL A O 1
ATOM 1508 N N . ASP A 1 199 ? -7.004 5.355 33.313 1.00 89.75 199 ASP A N 1
ATOM 1509 C CA . ASP A 1 199 ? -7.451 6.444 34.167 1.00 89.75 199 ASP A CA 1
ATOM 1510 C C . ASP A 1 199 ? -8.981 6.573 34.131 1.00 89.75 199 ASP A C 1
ATOM 1512 O O . ASP A 1 199 ? -9.684 5.922 33.354 1.00 89.75 199 ASP A O 1
ATOM 1516 N N . LEU A 1 200 ? -9.520 7.378 35.046 1.00 87.62 200 LEU A N 1
ATOM 1517 C CA . LEU A 1 200 ? -10.935 7.733 35.049 1.00 87.62 200 LEU A CA 1
ATOM 1518 C C . LEU A 1 200 ? -11.096 9.073 34.339 1.00 87.62 200 LEU A C 1
ATOM 1520 O O . LEU A 1 200 ? -10.561 10.081 34.810 1.00 87.62 200 LEU A O 1
ATOM 1524 N N . ASP A 1 201 ? -11.868 9.094 33.259 1.00 81.75 201 ASP A N 1
ATOM 1525 C CA . ASP A 1 201 ? -12.235 10.332 32.586 1.00 81.75 201 ASP A CA 1
ATOM 1526 C C . ASP A 1 201 ? -13.034 11.207 33.563 1.00 81.75 201 ASP A C 1
ATOM 1528 O O . ASP A 1 201 ? -14.050 10.800 34.136 1.00 81.75 201 ASP A O 1
ATOM 1532 N N . THR A 1 202 ? -12.542 12.419 33.816 1.00 78.25 202 THR A N 1
ATOM 1533 C CA . THR A 1 202 ? -13.133 13.313 34.817 1.00 78.25 202 THR A CA 1
ATOM 1534 C C . THR A 1 202 ? -14.461 13.925 34.386 1.00 78.25 202 THR A C 1
ATOM 1536 O O . THR A 1 202 ? -15.218 14.377 35.251 1.00 78.25 202 THR A O 1
ATOM 1539 N N . ASP A 1 203 ? -14.736 13.956 33.084 1.00 78.94 203 ASP A N 1
ATOM 1540 C CA . ASP A 1 203 ? -15.920 14.568 32.492 1.00 78.94 203 ASP A CA 1
ATOM 1541 C C . ASP A 1 203 ? -17.051 13.546 32.329 1.00 78.94 203 ASP A C 1
ATOM 1543 O O . ASP A 1 203 ? -18.203 13.846 32.662 1.00 78.94 203 ASP A O 1
ATOM 1547 N N . THR A 1 204 ? -16.735 12.331 31.872 1.00 80.00 204 THR A N 1
ATOM 1548 C CA . THR A 1 204 ? -17.718 11.249 31.676 1.00 80.00 204 THR A CA 1
ATOM 1549 C C . THR A 1 204 ? -17.862 10.350 32.905 1.00 80.00 204 THR A C 1
ATOM 1551 O O . THR A 1 204 ? -18.936 9.796 33.147 1.00 80.00 204 THR A O 1
ATOM 1554 N N . GLY A 1 205 ? -16.818 10.242 33.733 1.00 79.94 205 GLY A N 1
ATOM 1555 C CA . GLY A 1 205 ? -16.755 9.276 34.829 1.00 79.94 205 GLY A CA 1
ATOM 1556 C C . GLY A 1 205 ? -16.590 7.830 34.353 1.00 79.94 205 GLY A C 1
ATOM 1557 O O . GLY A 1 205 ? -16.805 6.911 35.147 1.00 79.94 205 GLY A O 1
ATOM 1558 N N . GLU A 1 206 ? -16.248 7.627 33.080 1.00 88.06 206 GLU A N 1
ATOM 1559 C CA . GLU A 1 206 ? -15.983 6.324 32.472 1.00 88.06 206 GLU A CA 1
ATOM 1560 C C . GLU A 1 206 ? -14.482 6.006 32.504 1.00 88.06 206 GLU A C 1
ATOM 1562 O O . GLU A 1 206 ? -13.638 6.883 32.699 1.00 88.06 206 GLU A O 1
ATOM 1567 N N . LEU A 1 207 ? -14.134 4.724 32.364 1.00 91.62 207 LEU A N 1
ATOM 1568 C CA . LEU A 1 207 ? -12.732 4.320 32.281 1.00 91.62 207 LEU A CA 1
ATOM 1569 C C . LEU A 1 207 ? -12.182 4.671 30.902 1.00 91.62 207 LEU A C 1
ATOM 1571 O O . LEU A 1 207 ? -12.730 4.247 29.880 1.00 91.62 207 LEU A O 1
ATOM 1575 N N . ALA A 1 208 ? -11.065 5.383 30.897 1.00 93.00 208 ALA A N 1
ATOM 1576 C CA . ALA A 1 208 ? -10.330 5.728 29.699 1.00 93.00 208 ALA A CA 1
ATOM 1577 C C . ALA A 1 208 ? -8.941 5.084 29.731 1.00 93.00 208 ALA A C 1
ATOM 1579 O O . ALA A 1 208 ? -8.401 4.758 30.792 1.00 93.00 208 ALA A O 1
ATOM 1580 N N . ILE A 1 209 ? -8.398 4.826 28.550 1.00 95.62 209 ILE A N 1
ATOM 1581 C CA . ILE A 1 209 ? -7.134 4.128 28.367 1.00 95.62 209 ILE A CA 1
ATOM 1582 C C . ILE A 1 209 ? -6.293 4.833 27.308 1.00 95.62 209 ILE A C 1
ATOM 1584 O O . ILE A 1 209 ? -6.799 5.259 26.272 1.00 95.62 209 ILE A O 1
ATOM 1588 N N . SER A 1 210 ? -4.999 4.925 27.570 1.00 95.25 210 SER A N 1
ATOM 1589 C CA . SER A 1 210 ? -3.980 5.444 26.661 1.00 95.25 210 SER A CA 1
ATOM 1590 C C . SER A 1 210 ? -2.727 4.572 26.737 1.00 95.25 210 SER A C 1
ATOM 1592 O O . SER A 1 210 ? -2.657 3.588 27.487 1.00 95.25 210 SER A O 1
ATOM 1594 N N . LEU A 1 211 ? -1.737 4.873 25.901 1.00 96.50 211 LEU A N 1
ATOM 1595 C CA . LEU A 1 211 ? -0.488 4.123 25.866 1.00 96.50 211 LEU A CA 1
ATOM 1596 C C . LEU A 1 211 ? 0.519 4.701 26.864 1.00 96.50 211 LEU A C 1
ATOM 1598 O O . LEU A 1 211 ? 0.614 5.908 27.061 1.00 96.50 211 LEU A O 1
ATOM 1602 N N . THR A 1 212 ? 1.314 3.845 27.498 1.00 94.62 212 THR A N 1
ATOM 1603 C CA . THR A 1 212 ? 2.508 4.310 28.224 1.00 94.62 212 THR A CA 1
ATOM 1604 C C . THR A 1 212 ? 3.617 4.666 27.229 1.00 94.62 212 THR A C 1
ATOM 1606 O O . THR A 1 212 ? 3.535 4.301 26.061 1.00 94.62 212 THR A O 1
ATOM 1609 N N . GLU A 1 213 ? 4.721 5.274 27.681 1.00 91.81 213 GLU A N 1
ATOM 1610 C CA . GLU A 1 213 ? 5.912 5.479 26.828 1.00 91.81 213 GLU A CA 1
ATOM 1611 C C . GLU A 1 213 ? 6.382 4.173 26.156 1.00 91.81 213 GLU A C 1
ATOM 1613 O O . GLU A 1 213 ? 6.754 4.157 24.988 1.00 91.81 213 GLU A O 1
ATOM 1618 N N . ARG A 1 214 ? 6.297 3.043 26.871 1.00 90.50 214 ARG A N 1
ATOM 1619 C CA . ARG A 1 214 ? 6.629 1.722 26.315 1.00 90.50 214 ARG A CA 1
ATOM 1620 C C . ARG A 1 214 ? 5.563 1.207 25.355 1.00 90.50 214 ARG A C 1
ATOM 1622 O O . ARG A 1 214 ? 5.897 0.495 24.416 1.00 90.50 214 ARG A O 1
ATOM 1629 N N . GLY A 1 215 ? 4.295 1.524 25.609 1.00 90.69 215 GLY A N 1
ATOM 1630 C CA . GLY A 1 215 ? 3.206 1.256 24.674 1.00 90.69 215 GLY A CA 1
ATOM 1631 C C . GLY A 1 215 ? 3.426 1.984 23.352 1.00 90.69 215 GLY A C 1
ATOM 1632 O O . GLY A 1 215 ? 3.391 1.349 22.304 1.00 90.69 215 GLY A O 1
ATOM 1633 N N . GLU A 1 216 ? 3.751 3.277 23.416 1.00 92.00 216 GLU A N 1
ATOM 1634 C CA . GLU A 1 216 ? 4.073 4.125 22.264 1.00 92.00 216 GLU A CA 1
ATOM 1635 C C . GLU A 1 216 ? 5.210 3.540 21.414 1.00 92.00 216 GLU A C 1
ATOM 1637 O O . GLU A 1 216 ? 5.062 3.401 20.199 1.00 92.00 216 GLU A O 1
ATOM 1642 N N . GLU A 1 217 ? 6.311 3.116 22.045 1.00 87.94 217 GLU A N 1
ATOM 1643 C CA . GLU A 1 217 ? 7.434 2.465 21.354 1.00 87.94 217 GLU A CA 1
ATOM 1644 C C . GLU A 1 217 ? 7.010 1.185 20.616 1.00 87.94 217 GLU A C 1
ATOM 1646 O O . GLU A 1 217 ? 7.438 0.951 19.491 1.00 87.94 217 GLU A O 1
ATOM 1651 N N . VAL A 1 218 ? 6.151 0.361 21.225 1.00 86.88 218 VAL A N 1
ATOM 1652 C CA . VAL A 1 218 ? 5.706 -0.921 20.648 1.00 86.88 218 VAL A CA 1
ATOM 1653 C C . VAL A 1 218 ? 4.748 -0.732 19.473 1.00 86.88 218 VAL A C 1
ATOM 1655 O O . VAL A 1 218 ? 4.730 -1.540 18.542 1.00 86.88 218 VAL A O 1
ATOM 1658 N N . VAL A 1 219 ? 3.904 0.299 19.513 1.00 86.69 219 VAL A N 1
ATOM 1659 C CA . VAL A 1 219 ? 2.885 0.498 18.475 1.00 86.69 219 VAL A CA 1
ATOM 1660 C C . VAL A 1 219 ? 3.378 1.331 17.299 1.00 86.69 219 VAL A C 1
ATOM 1662 O O . VAL A 1 219 ? 2.720 1.312 16.258 1.00 86.69 219 VAL A O 1
ATOM 1665 N N . THR A 1 220 ? 4.490 2.052 17.459 1.00 82.56 220 THR A N 1
ATOM 1666 C CA . THR A 1 220 ? 5.101 2.856 16.396 1.00 82.56 220 THR A CA 1
ATOM 1667 C C . THR A 1 220 ? 5.511 1.940 15.239 1.00 82.56 220 THR A C 1
ATOM 1669 O O . THR A 1 220 ? 6.253 0.985 15.472 1.00 82.56 220 THR A O 1
ATOM 1672 N N . PRO A 1 221 ? 5.008 2.166 14.012 1.00 74.19 221 PRO A N 1
ATOM 1673 C CA . PRO A 1 221 ? 5.429 1.378 12.863 1.00 74.19 221 PRO A CA 1
ATOM 1674 C C . PRO A 1 221 ? 6.927 1.552 12.598 1.00 74.19 221 PRO A C 1
ATOM 1676 O O . PRO A 1 221 ? 7.452 2.658 12.677 1.00 74.19 221 PRO A O 1
ATOM 1679 N N . ASP A 1 222 ? 7.612 0.454 12.291 1.00 70.75 222 ASP A N 1
ATOM 1680 C CA . ASP A 1 222 ? 9.013 0.481 11.875 1.00 70.75 222 ASP A CA 1
ATOM 1681 C C . ASP A 1 222 ? 9.064 0.563 10.346 1.00 70.75 222 ASP A C 1
ATOM 1683 O O . ASP A 1 222 ? 8.900 -0.447 9.665 1.00 70.75 222 ASP A O 1
ATOM 1687 N N . THR A 1 223 ? 9.255 1.761 9.790 1.00 63.28 223 THR A N 1
ATOM 1688 C CA . THR A 1 223 ? 9.435 1.954 8.338 1.00 63.28 223 THR A CA 1
ATOM 1689 C C . THR A 1 223 ? 10.835 1.545 7.853 1.00 63.28 223 THR A C 1
ATOM 1691 O O . THR A 1 223 ? 11.117 1.601 6.658 1.00 63.28 223 THR A O 1
ATOM 1694 N N . GLY A 1 224 ? 11.698 1.058 8.753 1.00 55.28 224 GLY A N 1
ATOM 1695 C CA . GLY A 1 224 ? 13.060 0.624 8.476 1.00 55.28 224 GLY A CA 1
ATOM 1696 C C . GLY A 1 224 ? 14.062 1.780 8.389 1.00 55.28 224 GLY A C 1
ATOM 1697 O O . GLY A 1 224 ? 13.816 2.824 7.798 1.00 55.28 224 GLY A O 1
ATOM 1698 N N . ASP A 1 225 ? 15.283 1.560 8.892 1.00 44.78 225 ASP A N 1
ATOM 1699 C CA . ASP A 1 225 ? 16.425 2.499 8.813 1.00 44.78 225 ASP A CA 1
ATOM 1700 C C . ASP A 1 225 ? 16.955 2.736 7.378 1.00 44.78 225 ASP A C 1
ATOM 1702 O O . ASP A 1 225 ? 18.054 3.272 7.168 1.00 44.78 225 ASP A O 1
ATOM 1706 N N . VAL A 1 226 ? 16.234 2.290 6.347 1.00 43.03 226 VAL A N 1
ATOM 1707 C CA . VAL A 1 226 ? 16.697 2.369 4.966 1.00 43.03 226 VAL A CA 1
ATOM 1708 C C . VAL A 1 226 ? 16.390 3.761 4.421 1.00 43.03 226 VAL A C 1
ATOM 1710 O O . VAL A 1 226 ? 15.532 3.953 3.571 1.00 43.03 226 VAL A O 1
ATOM 1713 N N . GLN A 1 227 ? 17.208 4.725 4.854 1.00 35.12 227 GLN A N 1
ATOM 1714 C CA . GLN A 1 227 ? 17.480 6.003 4.187 1.00 35.12 227 GLN A CA 1
ATOM 1715 C C . GLN A 1 227 ? 18.075 5.774 2.779 1.00 35.12 227 GLN A C 1
ATOM 1717 O O . GLN A 1 227 ? 19.177 6.226 2.456 1.00 35.12 227 GLN A O 1
ATOM 1722 N N . ALA A 1 228 ? 17.385 5.024 1.923 1.00 36.78 228 ALA A N 1
ATOM 1723 C CA . ALA A 1 228 ? 17.707 4.869 0.518 1.00 36.78 228 ALA A CA 1
ATOM 1724 C C . ALA A 1 228 ? 16.731 5.723 -0.295 1.00 36.78 228 ALA A C 1
ATOM 1726 O O . ALA A 1 228 ? 15.656 5.296 -0.692 1.00 36.78 228 ALA A O 1
ATOM 1727 N N . ALA A 1 229 ? 17.180 6.944 -0.574 1.00 38.84 229 ALA A N 1
ATOM 1728 C CA . ALA A 1 229 ? 16.710 7.834 -1.638 1.00 38.84 229 ALA A CA 1
ATOM 1729 C C . ALA A 1 229 ? 15.300 8.461 -1.538 1.00 38.84 229 ALA A C 1
ATOM 1731 O O . ALA A 1 229 ? 15.091 9.467 -2.213 1.00 38.84 229 ALA A O 1
ATOM 1732 N N . GLY A 1 230 ? 14.387 7.983 -0.689 1.00 41.94 230 GLY A N 1
ATOM 1733 C CA . GLY A 1 230 ? 13.172 8.710 -0.285 1.00 41.94 230 GLY A CA 1
ATOM 1734 C C . GLY A 1 230 ? 13.398 9.356 1.081 1.00 41.94 230 GLY A C 1
ATOM 1735 O O . GLY A 1 230 ? 13.714 8.652 2.028 1.00 41.94 230 GLY A O 1
ATOM 1736 N N . GLY A 1 231 ? 13.365 10.687 1.182 1.00 54.22 231 GLY A N 1
ATOM 1737 C CA . GLY A 1 231 ? 13.602 11.403 2.446 1.00 54.22 231 GLY A CA 1
ATOM 1738 C C . GLY A 1 231 ? 12.483 11.203 3.477 1.00 54.22 231 GLY A C 1
ATOM 1739 O O . GLY A 1 231 ? 11.569 10.417 3.248 1.00 54.22 231 GLY A O 1
ATOM 1740 N N . SER A 1 232 ? 12.527 11.977 4.570 1.00 63.84 232 SER A N 1
ATOM 1741 C CA . SER A 1 232 ? 11.451 12.097 5.578 1.00 63.84 232 SER A CA 1
ATOM 1742 C C . SER A 1 232 ? 10.046 12.142 4.970 1.00 63.84 232 SER A C 1
ATOM 1744 O O . SER A 1 232 ? 9.119 11.563 5.512 1.00 63.84 232 SER A O 1
ATOM 1746 N N . ASP A 1 233 ? 9.920 12.749 3.790 1.00 74.88 233 ASP A N 1
ATOM 1747 C CA . ASP A 1 233 ? 8.668 12.928 3.060 1.00 74.88 233 ASP A CA 1
ATOM 1748 C C . ASP A 1 233 ? 7.967 11.606 2.682 1.00 74.88 233 ASP A C 1
ATOM 1750 O O . ASP A 1 233 ? 6.744 11.597 2.518 1.00 74.88 233 ASP A O 1
ATOM 1754 N N . HIS A 1 234 ? 8.723 10.507 2.514 1.00 81.19 234 HIS A N 1
ATOM 1755 C CA . HIS A 1 234 ? 8.176 9.165 2.270 1.00 81.19 234 HIS A CA 1
ATOM 1756 C C . HIS A 1 234 ? 7.518 8.603 3.519 1.00 81.19 234 HIS A C 1
ATOM 1758 O O . HIS A 1 234 ? 6.329 8.299 3.483 1.00 81.19 234 HIS A O 1
ATOM 1764 N N . ASP A 1 235 ? 8.266 8.541 4.618 1.00 80.31 235 ASP A N 1
ATOM 1765 C CA . ASP A 1 235 ? 7.753 8.066 5.901 1.00 80.31 235 ASP A CA 1
ATOM 1766 C C . ASP A 1 235 ? 6.563 8.921 6.350 1.00 80.31 235 ASP A C 1
ATOM 1768 O O . ASP A 1 235 ? 5.508 8.390 6.689 1.00 80.31 235 ASP A O 1
ATOM 1772 N N . ASP A 1 236 ? 6.674 10.247 6.230 1.00 84.44 236 ASP A N 1
ATOM 1773 C CA . ASP A 1 236 ? 5.578 11.174 6.509 1.00 84.44 236 ASP A CA 1
ATOM 1774 C C . ASP A 1 236 ? 4.351 10.864 5.638 1.00 84.44 236 ASP A C 1
ATOM 1776 O O . ASP A 1 236 ? 3.223 10.900 6.120 1.00 84.44 236 ASP A O 1
ATOM 1780 N N . GLY A 1 237 ? 4.549 10.544 4.352 1.00 87.31 237 GLY A N 1
ATOM 1781 C CA . GLY A 1 237 ? 3.469 10.156 3.438 1.00 87.31 237 GLY A CA 1
ATOM 1782 C C . GLY A 1 237 ? 2.775 8.857 3.848 1.00 87.31 237 GLY A C 1
ATOM 1783 O O . GLY A 1 237 ? 1.548 8.795 3.816 1.00 87.31 237 GLY A O 1
ATOM 1784 N N . VAL A 1 238 ? 3.546 7.857 4.283 1.00 88.44 238 VAL A N 1
ATOM 1785 C CA . VAL A 1 238 ? 3.052 6.560 4.775 1.00 88.44 238 VAL A CA 1
ATOM 1786 C C . VAL A 1 238 ? 2.212 6.731 6.049 1.00 88.44 238 VAL A C 1
ATOM 1788 O O . VAL A 1 238 ? 1.103 6.202 6.138 1.00 88.44 238 VAL A O 1
ATOM 1791 N N . TYR A 1 239 ? 2.679 7.524 7.015 1.00 87.50 239 TYR A N 1
ATOM 1792 C CA . TYR A 1 239 ? 1.913 7.794 8.239 1.00 87.50 239 TYR A CA 1
ATOM 1793 C C . TYR A 1 239 ? 0.665 8.646 7.987 1.00 87.50 239 TYR A C 1
ATOM 1795 O O . TYR A 1 239 ? -0.373 8.450 8.624 1.00 87.50 239 TYR A O 1
ATOM 1803 N N . GLU A 1 240 ? 0.755 9.609 7.070 1.00 90.56 240 GLU A N 1
ATOM 1804 C CA . GLU A 1 240 ? -0.360 10.480 6.710 1.00 90.56 240 GLU A CA 1
ATOM 1805 C C . GLU A 1 240 ? -1.495 9.685 6.050 1.00 90.56 240 GLU A C 1
ATOM 1807 O O . GLU A 1 240 ? -2.656 9.848 6.439 1.00 90.56 240 GLU A O 1
ATOM 1812 N N . ILE A 1 241 ? -1.177 8.764 5.129 1.00 92.31 241 ILE A N 1
ATOM 1813 C CA . ILE A 1 241 ? -2.204 7.921 4.504 1.00 92.31 241 ILE A CA 1
ATOM 1814 C C . ILE A 1 241 ? -2.822 6.920 5.483 1.00 92.31 241 ILE A C 1
ATOM 1816 O O . ILE A 1 241 ? -4.042 6.758 5.483 1.00 92.31 241 ILE A O 1
ATOM 1820 N N . GLU A 1 242 ? -2.027 6.288 6.351 1.00 92.62 242 GLU A N 1
ATOM 1821 C CA . GLU A 1 242 ? -2.550 5.376 7.375 1.00 92.62 242 GLU A CA 1
ATOM 1822 C C . GLU A 1 242 ? -3.579 6.089 8.258 1.00 92.62 242 GLU A C 1
ATOM 1824 O O . GLU A 1 242 ? -4.688 5.591 8.470 1.00 92.62 242 GLU A O 1
ATOM 1829 N N . ARG A 1 243 ? -3.240 7.296 8.726 1.00 91.44 243 ARG A N 1
ATOM 1830 C CA . ARG A 1 243 ? -4.139 8.120 9.532 1.00 91.44 243 ARG A CA 1
ATOM 1831 C C . ARG A 1 243 ? -5.421 8.453 8.776 1.00 91.44 243 ARG A C 1
ATOM 1833 O O . ARG A 1 243 ? -6.504 8.295 9.334 1.00 91.44 243 ARG A O 1
ATOM 1840 N N . ALA A 1 244 ? -5.305 8.905 7.531 1.00 92.75 244 ALA A N 1
ATOM 1841 C CA . ALA A 1 244 ? -6.455 9.312 6.735 1.00 92.75 244 ALA A CA 1
ATOM 1842 C C . ALA A 1 244 ? -7.414 8.151 6.443 1.00 92.75 244 ALA A C 1
ATOM 1844 O O . ALA A 1 244 ? -8.624 8.295 6.611 1.00 92.75 244 ALA A O 1
ATOM 1845 N N . LEU A 1 245 ? -6.882 6.987 6.062 1.00 94.44 245 LEU A N 1
ATOM 1846 C CA . LEU A 1 245 ? -7.684 5.787 5.826 1.00 94.44 245 LEU A CA 1
ATOM 1847 C C . LEU A 1 245 ? -8.328 5.288 7.126 1.00 94.44 245 LEU A C 1
ATOM 1849 O O . LEU A 1 245 ? -9.526 5.003 7.140 1.00 94.44 245 LEU A O 1
ATOM 1853 N N . THR A 1 246 ? -7.581 5.265 8.233 1.00 92.62 246 THR A N 1
ATOM 1854 C CA . THR A 1 246 ? -8.112 4.848 9.542 1.00 92.62 246 THR A CA 1
ATOM 1855 C C . THR A 1 246 ? -9.245 5.763 10.015 1.00 92.62 246 THR A C 1
ATOM 1857 O O . THR A 1 246 ? -10.281 5.287 10.483 1.00 92.62 246 THR A O 1
ATOM 1860 N N . ALA A 1 247 ? -9.093 7.080 9.839 1.00 90.88 247 ALA A N 1
ATOM 1861 C CA . ALA A 1 247 ? -10.141 8.063 10.116 1.00 90.88 247 ALA A CA 1
ATOM 1862 C C . ALA A 1 247 ? -11.366 7.894 9.198 1.00 90.88 247 ALA A C 1
ATOM 1864 O O . ALA A 1 247 ? -12.497 8.100 9.635 1.00 90.88 247 ALA A O 1
ATOM 1865 N N . ALA A 1 248 ? -11.162 7.449 7.955 1.00 90.00 248 ALA A N 1
ATOM 1866 C CA . ALA A 1 248 ? -12.232 7.106 7.019 1.00 90.00 248 ALA A CA 1
ATOM 1867 C C . ALA A 1 248 ? -12.879 5.729 7.280 1.00 90.00 248 ALA A C 1
ATOM 1869 O O . ALA A 1 248 ? -13.768 5.325 6.534 1.00 90.00 248 ALA A O 1
ATOM 1870 N N . GLY A 1 249 ? -12.474 5.016 8.338 1.00 88.88 249 GLY A N 1
ATOM 1871 C CA . GLY A 1 249 ? -13.076 3.747 8.753 1.00 88.88 249 GLY A CA 1
ATOM 1872 C C . GLY A 1 249 ? -12.446 2.496 8.137 1.00 88.88 249 GLY A C 1
ATOM 1873 O O . GLY A 1 249 ? -12.991 1.404 8.320 1.00 88.88 249 GLY A O 1
ATOM 1874 N N . PHE A 1 250 ? -11.318 2.637 7.438 1.00 91.31 250 PHE A N 1
ATOM 1875 C CA . PHE A 1 250 ? -10.503 1.505 7.004 1.00 91.31 250 PHE A CA 1
ATOM 1876 C C . PHE A 1 250 ? -9.717 0.930 8.187 1.00 91.31 250 PHE A C 1
ATOM 1878 O O . PHE A 1 250 ? -9.349 1.650 9.116 1.00 91.31 250 PHE A O 1
ATOM 1885 N N . ASP A 1 251 ? -9.428 -0.364 8.128 1.00 89.00 251 ASP A N 1
ATOM 1886 C CA . ASP A 1 251 ? -8.353 -0.979 8.901 1.00 89.00 251 ASP A CA 1
ATOM 1887 C C . ASP A 1 251 ? -7.074 -0.867 8.064 1.00 89.00 251 ASP A C 1
ATOM 1889 O O . ASP A 1 251 ? -6.856 -1.661 7.144 1.00 89.00 251 ASP A O 1
ATOM 1893 N N . ALA A 1 252 ? -6.313 0.208 8.290 1.00 91.88 252 ALA A N 1
ATOM 1894 C CA . ALA A 1 252 ? -5.102 0.538 7.548 1.00 91.88 252 ALA A CA 1
ATOM 1895 C C . ALA A 1 252 ? -3.862 0.320 8.418 1.00 91.88 252 ALA A C 1
ATOM 1897 O O . ALA A 1 252 ? -3.813 0.766 9.564 1.00 91.88 252 ALA A O 1
ATOM 1898 N N . ARG A 1 253 ? -2.842 -0.329 7.850 1.00 87.56 253 ARG A N 1
ATOM 1899 C CA . ARG A 1 253 ? -1.584 -0.634 8.534 1.00 87.56 253 ARG A CA 1
ATOM 1900 C C . ARG A 1 253 ? -0.375 -0.378 7.650 1.00 87.56 253 ARG A C 1
ATOM 1902 O O . ARG A 1 253 ? -0.386 -0.678 6.456 1.00 87.56 253 ARG A O 1
ATOM 1909 N N . VAL A 1 254 ? 0.686 0.113 8.273 1.00 87.44 254 VAL A N 1
ATOM 1910 C CA . VAL A 1 254 ? 2.018 0.228 7.670 1.00 87.44 254 VAL A CA 1
ATOM 1911 C C . VAL A 1 254 ? 2.760 -1.093 7.855 1.00 87.44 254 VAL A C 1
ATOM 1913 O O . VAL A 1 254 ? 2.758 -1.649 8.956 1.00 87.44 254 VAL A O 1
ATOM 1916 N N . LEU A 1 255 ? 3.378 -1.607 6.792 1.00 80.94 255 LEU A N 1
ATOM 1917 C CA . LEU A 1 255 ? 4.167 -2.836 6.853 1.00 80.94 255 LEU A CA 1
ATOM 1918 C C . LEU A 1 255 ? 5.633 -2.515 7.145 1.00 80.94 255 LEU A C 1
ATOM 1920 O O . LEU A 1 255 ? 6.192 -1.548 6.629 1.00 80.94 255 LEU A O 1
ATOM 1924 N N . THR A 1 256 ? 6.271 -3.340 7.975 1.00 70.75 256 THR A N 1
ATOM 1925 C CA . THR A 1 256 ? 7.696 -3.188 8.275 1.00 70.75 256 THR A CA 1
ATOM 1926 C C . THR A 1 256 ? 8.533 -3.566 7.061 1.00 70.75 256 THR A C 1
ATOM 1928 O O . THR A 1 256 ? 8.485 -4.703 6.593 1.00 70.75 256 THR A O 1
ATOM 1931 N N . GLN A 1 257 ? 9.330 -2.624 6.554 1.00 64.00 257 GLN A N 1
ATOM 1932 C CA . GLN A 1 257 ? 10.185 -2.871 5.396 1.00 64.00 257 GLN A CA 1
ATOM 1933 C C . GLN A 1 257 ? 11.419 -3.700 5.791 1.00 64.00 257 GLN A C 1
ATOM 1935 O O . GLN A 1 257 ? 12.461 -3.183 6.192 1.00 64.00 257 GLN A O 1
ATOM 1940 N N . ASP A 1 258 ? 11.351 -5.014 5.603 1.00 55.66 258 ASP A N 1
ATOM 1941 C CA . ASP A 1 258 ? 12.466 -5.954 5.799 1.00 55.66 258 ASP A CA 1
ATOM 1942 C C . ASP A 1 258 ? 13.311 -6.174 4.521 1.00 55.66 258 ASP A C 1
ATOM 1944 O O . ASP A 1 258 ? 14.092 -7.126 4.422 1.00 55.66 258 ASP A O 1
ATOM 1948 N N . ARG A 1 259 ? 13.198 -5.262 3.540 1.00 54.38 259 ARG A N 1
ATOM 1949 C CA . ARG A 1 259 ? 13.707 -5.393 2.156 1.00 54.38 259 ARG A CA 1
ATOM 1950 C C . ARG A 1 259 ? 13.042 -6.512 1.346 1.00 54.38 259 ARG A C 1
ATOM 1952 O O . ARG A 1 259 ? 13.563 -6.858 0.281 1.00 54.38 259 ARG A O 1
ATOM 1959 N N . SER A 1 260 ? 11.938 -7.086 1.820 1.00 57.16 260 SER A N 1
ATOM 1960 C CA . SER A 1 260 ? 11.070 -7.909 0.981 1.00 57.16 260 SER A CA 1
ATOM 1961 C C . SER A 1 260 ? 10.306 -7.048 -0.029 1.00 57.16 260 SER A C 1
ATOM 1963 O O . SER A 1 260 ? 10.276 -5.822 0.047 1.00 57.16 260 SER A O 1
ATOM 1965 N N . GLU A 1 261 ? 9.718 -7.699 -1.028 1.00 67.00 261 GLU A N 1
ATOM 1966 C CA . GLU A 1 261 ? 8.967 -7.046 -2.100 1.00 67.00 261 GLU A CA 1
ATOM 1967 C C . GLU A 1 261 ? 7.531 -6.646 -1.693 1.00 67.00 261 GLU A C 1
ATOM 1969 O O . GLU A 1 261 ? 6.678 -6.540 -2.568 1.00 67.00 261 GLU A O 1
ATOM 1974 N N . GLN A 1 262 ? 7.261 -6.410 -0.409 1.00 76.69 262 GLN A N 1
ATOM 1975 C CA . GLN A 1 262 ? 5.936 -6.032 0.103 1.00 76.69 262 GLN A CA 1
ATOM 1976 C C . GLN A 1 262 ? 5.556 -4.576 -0.238 1.00 76.69 262 GLN A C 1
ATOM 1978 O O . GLN A 1 262 ? 6.457 -3.771 -0.497 1.00 76.69 262 GLN A O 1
ATOM 1983 N N . PRO A 1 263 ? 4.249 -4.238 -0.245 1.00 87.56 263 PRO A N 1
ATOM 1984 C CA . PRO A 1 263 ? 3.795 -2.849 -0.327 1.00 87.56 263 PRO A CA 1
ATOM 1985 C C . PRO A 1 263 ? 4.143 -2.064 0.946 1.00 87.56 263 PRO A C 1
ATOM 1987 O O . PRO A 1 263 ? 4.439 -2.653 1.987 1.00 87.56 263 PRO A O 1
ATOM 1990 N N . ASP A 1 264 ? 4.059 -0.732 0.890 1.00 88.31 264 ASP A N 1
ATOM 1991 C CA . ASP A 1 264 ? 4.326 0.138 2.049 1.00 88.31 264 ASP A CA 1
ATOM 1992 C C . ASP A 1 264 ? 3.276 -0.034 3.158 1.00 88.31 264 ASP A C 1
ATOM 1994 O O . ASP A 1 264 ? 3.556 0.118 4.350 1.00 88.31 264 ASP A O 1
ATOM 1998 N N . GLY A 1 265 ? 2.049 -0.377 2.773 1.00 90.38 265 GLY A N 1
ATOM 1999 C CA . GLY A 1 265 ? 0.959 -0.629 3.701 1.00 90.38 265 GLY A CA 1
ATOM 2000 C C . GLY A 1 265 ? -0.162 -1.449 3.083 1.00 90.38 265 GLY A C 1
ATOM 2001 O O . GLY A 1 265 ? -0.188 -1.710 1.879 1.00 90.38 265 GLY A O 1
ATOM 2002 N N . ARG A 1 266 ? -1.119 -1.840 3.919 1.00 92.12 266 ARG A N 1
ATOM 2003 C CA . ARG A 1 266 ? -2.365 -2.488 3.498 1.00 92.12 266 ARG A CA 1
ATOM 2004 C C . ARG A 1 266 ? -3.555 -1.787 4.119 1.00 92.12 266 ARG A C 1
ATOM 2006 O O . ARG A 1 266 ? -3.449 -1.269 5.229 1.00 92.12 266 ARG A O 1
ATOM 2013 N N . ALA A 1 267 ? -4.682 -1.788 3.417 1.00 93.12 267 ALA A N 1
ATOM 2014 C CA . ALA A 1 267 ? -5.940 -1.314 3.974 1.00 93.12 267 ALA A CA 1
ATOM 2015 C C . ALA A 1 267 ? -7.117 -2.192 3.558 1.00 93.12 267 ALA A C 1
ATOM 2017 O O . ALA A 1 267 ? -7.281 -2.511 2.382 1.00 93.12 267 ALA A O 1
ATOM 2018 N N . THR A 1 268 ? -7.977 -2.515 4.519 1.00 89.62 268 THR A N 1
ATOM 2019 C CA . THR A 1 268 ? -9.271 -3.163 4.271 1.00 89.62 268 THR A CA 1
ATOM 2020 C C . THR A 1 268 ? -10.403 -2.263 4.744 1.00 89.62 268 THR A C 1
ATOM 2022 O O . THR A 1 268 ? -10.221 -1.405 5.609 1.00 89.62 268 THR A O 1
ATOM 2025 N N . HIS A 1 269 ? -11.590 -2.430 4.169 1.00 87.75 269 HIS A N 1
ATOM 2026 C CA . HIS A 1 269 ? -12.785 -1.735 4.629 1.00 87.75 269 HIS A CA 1
ATOM 2027 C C . HIS A 1 269 ? -13.935 -2.734 4.734 1.00 87.75 269 HIS A C 1
ATOM 2029 O O . HIS A 1 269 ? -14.162 -3.456 3.773 1.00 87.75 269 HIS A O 1
ATOM 2035 N N . PRO A 1 270 ? -14.734 -2.761 5.814 1.00 78.62 270 PRO A N 1
ATOM 2036 C CA . PRO A 1 270 ? -15.756 -3.806 5.973 1.00 78.62 270 PRO A CA 1
ATOM 2037 C C . PRO A 1 270 ? -16.947 -3.721 5.007 1.00 78.62 270 PRO A C 1
ATOM 2039 O O . PRO A 1 270 ? -17.850 -4.548 5.073 1.00 78.62 270 PRO A O 1
ATOM 2042 N N . GLU A 1 271 ? -17.006 -2.688 4.165 1.00 78.62 271 GLU A N 1
ATOM 2043 C CA . GLU A 1 271 ? -17.973 -2.605 3.058 1.00 78.62 271 GLU A CA 1
ATOM 2044 C C . GLU A 1 271 ? -17.373 -3.041 1.712 1.00 78.62 271 GLU A C 1
ATOM 2046 O O . GLU A 1 271 ? -18.057 -2.967 0.697 1.00 78.62 271 GLU A O 1
ATOM 2051 N N . LEU A 1 272 ? -16.108 -3.470 1.695 1.00 80.50 272 LEU A N 1
ATOM 2052 C CA . LEU A 1 272 ? -15.376 -3.895 0.510 1.00 80.50 272 LEU A CA 1
ATOM 2053 C C . LEU A 1 272 ? -14.825 -5.310 0.726 1.00 80.50 272 LEU A C 1
ATOM 2055 O O . LEU A 1 272 ? -14.173 -5.579 1.728 1.00 80.50 272 LEU A O 1
ATOM 2059 N N . ASP A 1 273 ? -15.026 -6.189 -0.255 1.00 76.38 273 ASP A N 1
ATOM 2060 C CA . ASP A 1 273 ? -14.466 -7.554 -0.271 1.00 76.38 273 ASP A CA 1
ATOM 2061 C C . ASP A 1 273 ? -13.021 -7.581 -0.824 1.00 76.38 273 ASP A C 1
ATOM 2063 O O . ASP A 1 273 ? -12.517 -8.625 -1.231 1.00 76.38 273 ASP A O 1
ATOM 2067 N N . VAL A 1 274 ? -12.360 -6.422 -0.903 1.00 84.25 274 VAL A N 1
ATOM 2068 C CA . VAL A 1 274 ? -11.025 -6.264 -1.492 1.00 84.25 274 VAL A CA 1
ATOM 2069 C C . VAL A 1 274 ? -10.079 -5.580 -0.514 1.00 84.25 274 VAL A C 1
ATOM 2071 O O . VAL A 1 274 ? -10.473 -4.689 0.242 1.00 84.25 274 VAL A O 1
ATOM 2074 N N . GLU A 1 275 ? -8.811 -5.977 -0.562 1.00 90.31 275 GLU A N 1
ATOM 2075 C CA . GLU A 1 275 ? -7.724 -5.311 0.150 1.00 90.31 275 GLU A CA 1
ATOM 2076 C C . GLU A 1 275 ? -6.993 -4.348 -0.792 1.00 90.31 275 GLU A C 1
ATOM 2078 O O . GLU A 1 275 ? -6.784 -4.641 -1.973 1.00 90.31 275 GLU A O 1
ATOM 2083 N N . PHE A 1 276 ? -6.589 -3.195 -0.264 1.00 94.62 276 PHE A N 1
ATOM 2084 C CA . PHE A 1 276 ? -5.717 -2.256 -0.953 1.00 94.62 276 PHE A CA 1
ATOM 2085 C C . PHE A 1 276 ? -4.256 -2.490 -0.573 1.00 94.62 276 PHE A C 1
ATOM 2087 O O . PHE A 1 276 ? -3.925 -2.506 0.613 1.00 94.62 276 PHE A O 1
ATOM 2094 N N . ALA A 1 277 ? -3.384 -2.575 -1.575 1.00 94.12 277 ALA A N 1
ATOM 2095 C CA . ALA A 1 277 ? -1.935 -2.493 -1.421 1.00 94.12 277 ALA A CA 1
ATOM 2096 C C . ALA A 1 277 ? -1.500 -1.028 -1.577 1.00 94.12 277 ALA A C 1
ATOM 2098 O O . ALA A 1 277 ? -1.640 -0.445 -2.653 1.00 94.12 277 ALA A O 1
ATOM 2099 N N . ILE A 1 278 ? -1.028 -0.414 -0.493 1.00 94.38 278 ILE A N 1
ATOM 2100 C CA . ILE A 1 278 ? -0.666 1.007 -0.435 1.00 94.38 278 ILE A CA 1
ATOM 2101 C C . ILE A 1 278 ? 0.780 1.180 -0.894 1.00 94.38 278 ILE A C 1
ATOM 2103 O O . ILE A 1 278 ? 1.679 0.533 -0.362 1.00 94.38 278 ILE A O 1
ATOM 2107 N N . GLU A 1 279 ? 1.000 2.088 -1.840 1.00 93.00 279 GLU A N 1
ATOM 2108 C CA . GLU A 1 279 ? 2.318 2.403 -2.398 1.00 93.00 279 GLU A CA 1
ATOM 2109 C C . GLU A 1 279 ? 2.509 3.919 -2.405 1.00 93.00 279 GLU A C 1
ATOM 2111 O O . GLU A 1 279 ? 1.809 4.641 -3.124 1.00 93.00 279 GLU A O 1
ATOM 2116 N N . VAL A 1 280 ? 3.434 4.425 -1.590 1.00 90.38 280 VAL A N 1
ATOM 2117 C CA . VAL A 1 280 ? 3.689 5.858 -1.446 1.00 90.38 280 VAL A CA 1
ATOM 2118 C C . VAL A 1 280 ? 4.756 6.305 -2.439 1.00 90.38 280 VAL A C 1
ATOM 2120 O O . VAL A 1 280 ? 5.967 6.152 -2.284 1.00 90.38 280 VAL A O 1
ATOM 2123 N N . GLU A 1 281 ? 4.284 6.959 -3.488 1.00 83.12 281 GLU A N 1
ATOM 2124 C CA . GLU A 1 281 ? 5.066 7.352 -4.644 1.00 83.12 281 GLU A CA 1
ATOM 2125 C C . GLU A 1 281 ? 5.626 8.776 -4.479 1.00 83.12 281 GLU A C 1
ATOM 2127 O O . GLU A 1 281 ? 5.258 9.705 -5.199 1.00 83.12 281 GLU A O 1
ATOM 2132 N N . THR A 1 282 ? 6.557 8.963 -3.533 1.00 68.12 282 THR A N 1
ATOM 2133 C CA . THR A 1 282 ? 7.178 10.281 -3.253 1.00 68.12 282 THR A CA 1
ATOM 2134 C C . THR A 1 282 ? 8.221 10.723 -4.277 1.00 68.12 282 THR A C 1
ATOM 2136 O O . THR A 1 282 ? 8.372 11.912 -4.543 1.00 68.12 282 THR A O 1
ATOM 2139 N N . THR A 1 283 ? 8.938 9.773 -4.879 1.00 60.12 283 THR A N 1
ATOM 2140 C CA . THR A 1 283 ? 9.938 10.017 -5.944 1.00 60.12 283 THR A CA 1
ATOM 2141 C C . THR A 1 283 ? 9.653 9.198 -7.206 1.00 60.12 283 THR A C 1
ATOM 2143 O O . THR A 1 283 ? 10.265 9.380 -8.259 1.00 60.12 283 THR A O 1
ATOM 2146 N N . THR A 1 284 ? 8.694 8.281 -7.123 1.00 52.38 284 THR A N 1
ATOM 2147 C CA . THR A 1 284 ? 8.532 7.180 -8.067 1.00 52.38 284 THR A CA 1
ATOM 2148 C C . THR A 1 284 ? 8.023 7.541 -9.456 1.00 52.38 284 THR A C 1
ATOM 2150 O O . THR A 1 284 ? 8.380 6.823 -10.393 1.00 52.38 284 THR A O 1
ATOM 2153 N N . PRO A 1 285 ? 7.292 8.639 -9.713 1.00 56.66 285 PRO A N 1
ATOM 2154 C CA . PRO A 1 285 ? 6.931 8.913 -11.096 1.00 56.66 285 PRO A CA 1
ATOM 2155 C C . PRO A 1 285 ? 8.169 9.242 -11.967 1.00 56.66 285 PRO A C 1
ATOM 2157 O O . PRO A 1 285 ? 8.075 9.265 -13.199 1.00 56.66 285 PRO A O 1
ATOM 2160 N N . GLU A 1 286 ? 9.355 9.453 -11.383 1.00 61.75 286 GLU A N 1
ATOM 2161 C CA . GLU A 1 286 ? 10.626 9.481 -12.118 1.00 61.75 286 GLU A CA 1
ATOM 2162 C C . GLU A 1 286 ? 11.037 8.107 -12.681 1.00 61.75 286 GLU A C 1
ATOM 2164 O O . GLU A 1 286 ? 11.691 8.055 -13.728 1.00 61.75 286 GLU A O 1
ATOM 2169 N N . ASN A 1 287 ? 10.586 7.008 -12.066 1.00 79.44 287 ASN A N 1
ATOM 2170 C CA . ASN A 1 287 ? 10.821 5.629 -12.491 1.00 79.44 287 ASN A CA 1
ATOM 2171 C C . ASN A 1 287 ? 9.503 4.878 -12.798 1.00 79.44 287 ASN A C 1
ATOM 2173 O O . ASN A 1 287 ? 9.001 4.126 -11.963 1.00 79.44 287 ASN A O 1
ATOM 2177 N N . PRO A 1 288 ? 8.966 5.010 -14.027 1.00 87.94 288 PRO A N 1
ATOM 2178 C CA . PRO A 1 288 ? 7.730 4.346 -14.449 1.00 87.94 288 PRO A CA 1
ATOM 2179 C C . PRO A 1 288 ? 7.682 2.834 -14.220 1.00 87.94 288 PRO A C 1
ATOM 2181 O O . PRO A 1 288 ? 6.615 2.279 -13.994 1.00 87.94 288 PRO A O 1
ATOM 2184 N N . VAL A 1 289 ? 8.829 2.153 -14.270 1.00 87.75 289 VAL A N 1
ATOM 2185 C CA . VAL A 1 289 ? 8.861 0.697 -14.096 1.00 87.75 289 VAL A CA 1
ATOM 2186 C C . VAL A 1 289 ? 8.610 0.289 -12.651 1.00 87.75 289 VAL A C 1
ATOM 2188 O O . VAL A 1 289 ? 8.067 -0.789 -12.433 1.00 87.75 289 VAL A O 1
ATOM 2191 N N . LYS A 1 290 ? 8.927 1.138 -11.668 1.00 87.19 290 LYS A N 1
ATOM 2192 C CA . LYS A 1 290 ? 8.566 0.870 -10.271 1.00 87.19 290 LYS A CA 1
ATOM 2193 C C . LYS A 1 290 ? 7.039 0.896 -10.096 1.00 87.19 290 LYS A C 1
ATOM 2195 O O . LYS A 1 290 ? 6.507 -0.083 -9.591 1.00 87.19 290 LYS A O 1
ATOM 2200 N N . VAL A 1 291 ? 6.342 1.898 -10.651 1.00 91.62 291 VAL A N 1
ATOM 2201 C CA . VAL A 1 291 ? 4.858 1.948 -10.674 1.00 91.62 291 VAL A CA 1
ATOM 2202 C C . VAL A 1 291 ? 4.270 0.668 -11.281 1.00 91.62 291 VAL A C 1
ATOM 2204 O O . VAL A 1 291 ? 3.398 0.032 -10.698 1.00 91.62 291 VAL A O 1
ATOM 2207 N N . LEU A 1 292 ? 4.781 0.246 -12.442 1.00 92.12 292 LEU A N 1
ATOM 2208 C CA . LEU A 1 292 ? 4.301 -0.961 -13.126 1.00 92.12 292 LEU A CA 1
ATOM 2209 C C . LEU A 1 292 ? 4.651 -2.258 -12.380 1.00 92.12 292 L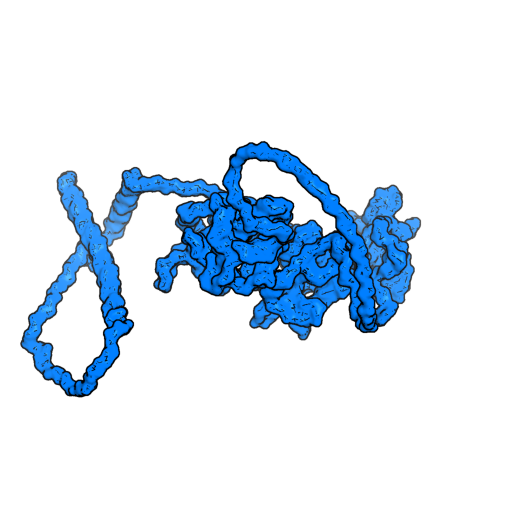EU A C 1
ATOM 2211 O O . LEU A 1 292 ? 3.916 -3.237 -12.461 1.00 92.12 292 LEU A O 1
ATOM 2215 N N . THR A 1 293 ? 5.760 -2.272 -11.640 1.00 89.81 293 THR A N 1
ATOM 2216 C CA . THR A 1 293 ? 6.133 -3.399 -10.774 1.00 89.81 293 THR A CA 1
ATOM 2217 C C . THR A 1 293 ? 5.188 -3.493 -9.579 1.00 89.81 293 THR A C 1
ATOM 2219 O O . THR A 1 293 ? 4.765 -4.590 -9.237 1.00 89.81 293 THR A O 1
ATOM 2222 N N . ASN A 1 294 ? 4.810 -2.361 -8.988 1.00 90.81 294 ASN A N 1
ATOM 2223 C CA . ASN A 1 294 ? 3.835 -2.295 -7.902 1.00 90.81 294 ASN A CA 1
ATOM 2224 C C . ASN A 1 294 ? 2.442 -2.748 -8.373 1.00 90.81 294 ASN A C 1
ATOM 2226 O O . ASN A 1 294 ? 1.808 -3.567 -7.713 1.00 90.81 294 ASN A O 1
ATOM 2230 N N . LEU A 1 295 ? 2.021 -2.342 -9.580 1.00 92.69 295 LEU A N 1
ATOM 2231 C CA . LEU A 1 295 ? 0.822 -2.888 -10.230 1.00 92.69 295 LEU A CA 1
ATOM 2232 C C . LEU A 1 295 ? 0.900 -4.416 -10.375 1.00 92.69 295 LEU A C 1
ATOM 2234 O O . LEU A 1 295 ? -0.046 -5.109 -10.015 1.00 92.69 295 LEU A O 1
ATOM 2238 N N . ARG A 1 296 ? 2.018 -4.942 -10.897 1.00 90.12 296 ARG A N 1
ATOM 2239 C CA . ARG A 1 296 ? 2.221 -6.389 -11.064 1.00 90.12 296 ARG A CA 1
ATOM 2240 C C . ARG A 1 296 ? 2.055 -7.135 -9.742 1.00 90.12 296 ARG A C 1
ATOM 2242 O O . ARG A 1 296 ? 1.314 -8.106 -9.696 1.00 90.12 296 ARG A O 1
ATOM 2249 N N . LYS A 1 297 ? 2.717 -6.662 -8.683 1.00 87.44 297 LYS A N 1
ATOM 2250 C CA . LYS A 1 297 ? 2.648 -7.271 -7.348 1.00 87.44 297 LYS A CA 1
ATOM 2251 C C . LYS A 1 297 ? 1.223 -7.292 -6.809 1.00 87.44 297 LYS A C 1
ATOM 2253 O O . LYS A 1 297 ? 0.772 -8.328 -6.342 1.00 87.44 297 LYS A O 1
ATOM 2258 N N . ALA A 1 298 ? 0.498 -6.181 -6.934 1.00 89.81 298 ALA A N 1
ATOM 2259 C CA . ALA A 1 298 ? -0.891 -6.128 -6.500 1.00 89.81 298 ALA A CA 1
ATOM 2260 C C . ALA A 1 298 ? -1.771 -7.123 -7.280 1.00 89.81 298 ALA A C 1
ATOM 2262 O O . ALA A 1 298 ? -2.596 -7.802 -6.680 1.00 89.81 298 ALA A O 1
ATOM 2263 N N . GLN A 1 299 ? -1.548 -7.281 -8.593 1.00 87.56 299 GLN A N 1
ATOM 2264 C CA . GLN A 1 299 ? -2.231 -8.306 -9.393 1.00 87.56 299 GLN A CA 1
ATOM 2265 C C . GLN A 1 299 ? -1.866 -9.737 -8.967 1.00 87.56 299 GLN A C 1
ATOM 2267 O O . GLN A 1 299 ? -2.755 -10.581 -8.898 1.00 87.56 299 GLN A O 1
ATOM 2272 N N . ASP A 1 300 ? -0.588 -10.013 -8.687 1.00 85.25 300 ASP A N 1
ATOM 2273 C CA . ASP A 1 300 ? -0.116 -11.324 -8.214 1.00 85.25 300 ASP A CA 1
ATOM 2274 C C . ASP A 1 300 ? -0.731 -11.705 -6.855 1.00 85.25 300 ASP A C 1
ATOM 2276 O O . ASP A 1 300 ? -0.971 -12.883 -6.592 1.00 85.25 300 ASP A O 1
ATOM 2280 N N . GLU A 1 301 ? -0.994 -10.712 -6.003 1.00 85.06 301 GLU A N 1
ATOM 2281 C CA . GLU A 1 301 ? -1.604 -10.878 -4.679 1.00 85.06 301 GLU A CA 1
ATOM 2282 C C . GLU A 1 301 ? -3.132 -10.713 -4.672 1.00 85.06 301 GLU A C 1
ATOM 2284 O O . GLU A 1 301 ? -3.737 -10.754 -3.605 1.00 85.06 301 GLU A O 1
ATOM 2289 N N . GLU A 1 302 ? -3.761 -10.513 -5.834 1.00 86.25 302 GLU A N 1
ATOM 2290 C CA . GLU A 1 302 ? -5.208 -10.279 -5.960 1.00 86.25 302 GLU A CA 1
ATOM 2291 C C . GLU A 1 302 ? -5.711 -9.093 -5.100 1.00 86.25 302 GLU A C 1
ATOM 2293 O O . GLU A 1 302 ? -6.806 -9.113 -4.542 1.00 86.25 302 GLU A O 1
ATOM 2298 N N . THR A 1 303 ? -4.918 -8.022 -5.017 1.00 90.38 303 THR A N 1
ATOM 2299 C CA . THR A 1 303 ? -5.241 -6.779 -4.292 1.00 90.38 303 THR A CA 1
ATOM 2300 C C . THR A 1 303 ? -5.416 -5.589 -5.238 1.00 90.38 303 THR A C 1
ATOM 2302 O O . THR A 1 303 ? -5.057 -5.631 -6.418 1.00 90.38 303 THR A O 1
ATOM 2305 N N . ILE A 1 304 ? -5.985 -4.494 -4.726 1.00 93.81 304 ILE A N 1
ATOM 2306 C CA . ILE A 1 304 ? -6.115 -3.230 -5.460 1.00 93.81 304 ILE A CA 1
ATOM 2307 C C . ILE A 1 304 ? -4.909 -2.337 -5.151 1.00 93.81 304 ILE A C 1
ATOM 2309 O O . ILE A 1 304 ? -4.763 -1.904 -4.008 1.00 93.81 304 ILE A O 1
ATOM 2313 N N . PRO A 1 305 ? -4.062 -1.978 -6.129 1.00 94.88 305 PRO A N 1
ATOM 2314 C CA . PRO A 1 305 ? -2.995 -1.020 -5.881 1.00 94.88 305 PRO A CA 1
ATOM 2315 C C . PRO A 1 305 ? -3.578 0.380 -5.635 1.00 94.88 305 PRO A C 1
ATOM 2317 O O . PRO A 1 305 ? -4.334 0.914 -6.457 1.00 94.88 305 PRO A O 1
ATOM 2320 N N . LEU A 1 306 ? -3.205 0.971 -4.501 1.00 96.12 306 LEU A N 1
ATOM 2321 C CA . LEU A 1 306 ? -3.498 2.343 -4.099 1.00 96.12 306 LEU A CA 1
ATOM 2322 C C . LEU A 1 306 ? -2.202 3.161 -4.148 1.00 96.12 306 LEU A C 1
ATOM 2324 O O . LEU A 1 306 ? -1.408 3.153 -3.208 1.00 96.12 306 LEU A O 1
ATOM 2328 N N . PHE A 1 307 ? -2.004 3.883 -5.247 1.00 95.06 307 PHE A N 1
ATOM 2329 C CA . PHE A 1 307 ? -0.855 4.766 -5.428 1.00 95.06 307 PHE A CA 1
ATOM 2330 C C . PHE A 1 307 ? -1.094 6.094 -4.717 1.00 95.06 307 PHE A C 1
ATOM 2332 O O . PHE A 1 307 ? -2.046 6.808 -5.027 1.00 95.06 307 PHE A O 1
ATOM 2339 N N . VAL A 1 308 ? -0.214 6.455 -3.793 1.00 94.44 308 VAL A N 1
ATOM 2340 C CA . VAL A 1 308 ? -0.320 7.672 -2.988 1.00 94.44 308 VAL A CA 1
ATOM 2341 C C . VAL A 1 308 ? 0.732 8.671 -3.449 1.00 94.44 308 VAL A C 1
ATOM 2343 O O . VAL A 1 308 ? 1.920 8.368 -3.456 1.00 94.44 308 VAL A O 1
ATOM 2346 N N . VAL A 1 309 ? 0.318 9.877 -3.825 1.00 92.69 309 VAL A N 1
ATOM 2347 C CA . VAL A 1 309 ? 1.214 10.941 -4.299 1.00 92.69 309 VAL A CA 1
ATOM 2348 C C . VAL A 1 309 ? 1.018 12.223 -3.494 1.00 92.69 309 VAL A C 1
ATOM 2350 O O . VAL A 1 309 ? -0.083 12.533 -3.046 1.00 92.69 309 VAL A O 1
ATOM 2353 N N . ARG A 1 310 ? 2.079 13.019 -3.350 1.00 89.75 310 ARG A N 1
ATOM 2354 C CA . ARG A 1 310 ? 1.984 14.412 -2.880 1.00 89.75 310 ARG A CA 1
ATOM 2355 C C . ARG A 1 310 ? 1.910 15.357 -4.088 1.00 89.75 310 ARG A C 1
ATOM 2357 O O . ARG A 1 310 ? 2.444 15.001 -5.134 1.00 89.75 310 ARG A O 1
ATOM 2364 N N . PRO A 1 311 ? 1.281 16.538 -4.003 1.00 87.12 311 PRO A N 1
ATOM 2365 C CA . PRO A 1 311 ? 1.335 17.554 -5.055 1.00 87.12 311 PRO A CA 1
ATOM 2366 C C . PRO A 1 311 ? 2.756 18.027 -5.395 1.00 87.12 311 PRO A C 1
ATOM 2368 O O . PRO A 1 311 ? 3.668 17.942 -4.579 1.00 87.12 311 PRO A O 1
ATOM 2371 N N . GLU A 1 312 ? 2.937 18.601 -6.590 1.00 83.88 312 GLU A N 1
ATOM 2372 C CA . GLU A 1 312 ? 4.170 19.329 -6.945 1.00 83.88 312 GLU A CA 1
ATOM 2373 C C . GLU A 1 312 ? 3.841 20.630 -7.692 1.00 83.88 312 GLU A C 1
ATOM 2375 O O . GLU A 1 312 ? 3.655 21.681 -7.085 1.00 83.88 312 GLU A O 1
ATOM 2380 N N . LYS A 1 313 ? 3.772 20.588 -9.029 1.00 81.94 313 LYS A N 1
ATOM 2381 C CA . LYS A 1 313 ? 3.513 21.781 -9.862 1.00 81.94 313 LYS A CA 1
ATOM 2382 C C . LYS A 1 313 ? 2.049 22.190 -9.852 1.00 81.94 313 LYS A C 1
ATOM 2384 O O . LYS A 1 313 ? 1.727 23.376 -9.855 1.00 81.94 313 LYS A O 1
ATOM 2389 N N . THR A 1 314 ? 1.189 21.188 -9.909 1.00 85.56 314 THR A N 1
ATOM 2390 C CA . THR A 1 314 ? -0.252 21.277 -9.711 1.00 85.56 314 THR A CA 1
ATOM 2391 C C . THR A 1 314 ? -0.631 20.203 -8.701 1.00 85.56 314 THR A C 1
ATOM 2393 O O . THR A 1 314 ? 0.141 19.268 -8.466 1.00 85.56 314 THR A O 1
ATOM 2396 N N . GLU A 1 315 ? -1.819 20.336 -8.123 1.00 86.69 315 GLU A N 1
ATOM 2397 C CA . GLU A 1 315 ? -2.386 19.356 -7.195 1.00 86.69 315 GLU A CA 1
ATOM 2398 C C . GLU A 1 315 ? -2.397 17.939 -7.790 1.00 86.69 315 GLU A C 1
ATOM 2400 O O . GLU A 1 315 ? -1.989 16.984 -7.141 1.00 86.69 315 GLU A O 1
ATOM 2405 N N . THR A 1 316 ? -2.745 17.823 -9.073 1.00 91.19 316 THR A N 1
ATOM 2406 C CA . THR A 1 316 ? -2.897 16.557 -9.802 1.00 91.19 316 THR A CA 1
ATOM 2407 C C . THR A 1 316 ? -1.654 16.107 -10.571 1.00 91.19 316 THR A C 1
ATOM 2409 O O . THR A 1 316 ? -1.677 15.035 -11.166 1.00 91.19 316 THR A O 1
ATOM 2412 N N . PHE A 1 317 ? -0.556 16.877 -10.587 1.00 89.88 317 PHE A N 1
ATOM 2413 C CA . PHE A 1 317 ? 0.565 16.658 -11.520 1.00 89.88 317 PHE A CA 1
ATOM 2414 C C . PHE A 1 317 ? 1.135 15.232 -11.479 1.00 89.88 317 PHE A C 1
ATOM 2416 O O . PHE A 1 317 ? 1.369 14.610 -12.520 1.00 89.88 317 PHE A O 1
ATOM 2423 N N . TRP A 1 318 ? 1.392 14.715 -10.275 1.00 90.38 318 TRP A N 1
ATOM 2424 C CA . TRP A 1 318 ? 1.932 13.369 -10.113 1.00 90.38 318 TRP A CA 1
ATOM 2425 C C . TRP A 1 318 ? 0.869 12.290 -10.309 1.00 90.38 318 TRP A C 1
ATOM 2427 O O . TRP A 1 318 ? 1.190 11.257 -10.890 1.00 90.38 318 TRP A O 1
ATOM 2437 N N . ALA A 1 319 ? -0.387 12.555 -9.940 1.00 92.19 319 ALA A N 1
ATOM 2438 C CA . ALA A 1 319 ? -1.495 11.636 -10.178 1.00 92.19 319 ALA A CA 1
ATOM 2439 C C . ALA A 1 319 ? -1.741 11.425 -11.681 1.00 92.19 319 ALA A C 1
ATOM 2441 O O . ALA A 1 319 ? -1.710 10.294 -12.150 1.00 92.19 319 ALA A O 1
ATOM 2442 N N . GLU A 1 320 ? -1.819 12.509 -12.460 1.00 91.44 320 GLU A N 1
ATOM 2443 C CA . GLU A 1 320 ? -1.883 12.481 -13.931 1.00 91.44 320 GLU A CA 1
ATOM 2444 C C . GLU A 1 320 ? -0.711 11.706 -14.540 1.00 91.44 320 GLU A C 1
ATOM 2446 O O . GLU A 1 320 ? -0.827 11.034 -15.566 1.00 91.44 320 GLU A O 1
ATOM 2451 N N . ARG A 1 321 ? 0.474 11.828 -13.935 1.00 90.50 321 ARG A N 1
ATOM 2452 C CA . ARG A 1 321 ? 1.653 11.131 -14.429 1.00 90.50 321 ARG A CA 1
ATOM 2453 C C . ARG A 1 321 ? 1.604 9.638 -14.135 1.00 90.50 321 ARG A C 1
ATOM 2455 O O . ARG A 1 321 ? 1.984 8.889 -15.031 1.00 90.50 321 ARG A O 1
ATOM 2462 N N . VAL A 1 322 ? 1.199 9.234 -12.932 1.00 92.31 322 VAL A N 1
ATOM 2463 C CA . VAL A 1 322 ? 0.986 7.824 -12.574 1.00 92.31 322 VAL A CA 1
ATOM 2464 C C . VAL A 1 322 ? -0.090 7.233 -13.478 1.00 92.31 322 VAL A C 1
ATOM 2466 O O . VAL A 1 322 ? 0.165 6.218 -14.116 1.00 92.31 322 VAL A O 1
ATOM 2469 N N . ASP A 1 323 ? -1.217 7.924 -13.651 1.00 91.75 323 ASP A N 1
ATOM 2470 C CA . ASP A 1 323 ? -2.301 7.473 -14.524 1.00 91.75 323 ASP A CA 1
ATOM 2471 C C . ASP A 1 323 ? -1.830 7.274 -15.973 1.00 91.75 323 ASP A C 1
ATOM 2473 O O . ASP A 1 323 ? -2.030 6.213 -16.552 1.00 91.75 323 ASP A O 1
ATOM 2477 N N . ARG A 1 324 ? -1.061 8.219 -16.531 1.00 90.06 324 ARG A N 1
ATOM 2478 C CA . ARG A 1 324 ? -0.457 8.068 -17.869 1.00 90.06 324 ARG A CA 1
ATOM 2479 C C . ARG A 1 324 ? 0.568 6.932 -17.961 1.00 90.06 324 ARG A C 1
ATOM 2481 O O . ARG A 1 324 ? 0.747 6.373 -19.033 1.00 90.06 324 ARG A O 1
ATOM 2488 N N . ILE A 1 325 ? 1.289 6.615 -16.882 1.00 91.06 325 ILE A N 1
ATOM 2489 C CA . ILE A 1 325 ? 2.188 5.445 -16.858 1.00 91.06 325 ILE A CA 1
ATOM 2490 C C . ILE A 1 325 ? 1.374 4.153 -16.904 1.00 91.06 325 ILE A C 1
ATOM 2492 O O . ILE A 1 325 ? 1.855 3.167 -17.447 1.00 91.06 325 ILE A O 1
ATOM 2496 N N . LEU A 1 326 ? 0.170 4.151 -16.339 1.00 90.62 326 LEU A N 1
ATOM 2497 C CA . LEU A 1 326 ? -0.738 3.011 -16.338 1.00 90.62 326 LEU A CA 1
ATOM 2498 C C . LEU A 1 326 ? -1.562 2.937 -17.640 1.00 90.62 326 LEU A C 1
ATOM 2500 O O . LEU A 1 326 ? -2.003 1.854 -18.017 1.00 90.62 326 LEU A O 1
ATOM 2504 N N . ARG A 1 327 ? -1.750 4.057 -18.358 1.00 84.25 327 ARG A N 1
ATOM 2505 C CA . ARG A 1 327 ? -2.691 4.176 -19.485 1.00 84.25 327 ARG A CA 1
ATOM 2506 C C . ARG A 1 327 ? -2.147 4.921 -20.708 1.00 84.25 327 ARG A C 1
ATOM 2508 O O . ARG A 1 327 ? -2.152 6.153 -20.718 1.00 84.25 327 ARG A O 1
ATOM 2515 N N . PRO A 1 328 ? -1.843 4.189 -21.795 1.00 78.69 328 PRO A N 1
ATOM 2516 C CA . PRO A 1 328 ? -1.399 2.787 -21.825 1.00 78.69 328 PRO A CA 1
ATOM 2517 C C . PRO A 1 328 ? -0.021 2.627 -21.145 1.00 78.69 328 PRO A C 1
ATOM 2519 O O . PRO A 1 328 ? 0.713 3.610 -21.057 1.00 78.69 328 PRO A O 1
ATOM 2522 N N . PRO A 1 329 ? 0.392 1.414 -20.711 1.00 83.88 329 PRO A N 1
ATOM 2523 C CA . PRO A 1 329 ? 1.661 1.176 -20.008 1.00 83.88 329 PRO A CA 1
ATOM 2524 C C . PRO A 1 329 ? 2.906 1.218 -20.907 1.00 83.88 329 PRO A C 1
ATOM 2526 O O . PRO A 1 329 ? 3.799 0.370 -20.862 1.00 83.88 329 PRO A O 1
ATOM 2529 N N . VAL A 1 330 ? 2.973 2.250 -21.742 1.00 82.56 330 VAL A N 1
ATOM 2530 C CA . VAL A 1 330 ? 4.024 2.528 -22.705 1.00 82.56 330 VAL A CA 1
ATOM 2531 C C . VAL A 1 330 ? 4.338 4.018 -22.703 1.00 82.56 330 VAL A C 1
ATOM 2533 O O . VAL A 1 330 ? 3.522 4.885 -22.409 1.00 82.56 330 VAL A O 1
ATOM 2536 N N . LYS A 1 331 ? 5.565 4.347 -23.074 1.00 78.00 331 LYS A N 1
ATOM 2537 C CA . LYS A 1 331 ? 6.013 5.720 -23.229 1.00 78.00 331 LYS A CA 1
ATOM 2538 C C . LYS A 1 331 ? 5.530 6.278 -24.564 1.00 78.00 331 LYS A C 1
ATOM 2540 O O . LYS A 1 331 ? 6.171 6.096 -25.604 1.00 78.00 331 LYS A O 1
ATOM 2545 N N . GLU A 1 332 ? 4.433 7.017 -24.507 1.00 69.12 332 GLU A N 1
ATOM 2546 C CA . GLU A 1 332 ? 3.923 7.791 -25.635 1.00 69.12 332 GLU A CA 1
ATOM 2547 C C . GLU A 1 332 ? 4.885 8.922 -26.040 1.00 69.12 332 GLU A C 1
ATOM 2549 O O . GLU A 1 332 ? 5.620 9.492 -25.218 1.00 69.12 332 GLU A O 1
ATOM 2554 N N . ARG A 1 333 ? 4.884 9.272 -27.330 1.00 65.25 333 ARG A N 1
ATOM 2555 C CA . ARG A 1 333 ? 5.585 10.447 -27.858 1.00 65.25 333 ARG A CA 1
ATOM 2556 C C . ARG A 1 333 ? 4.598 11.471 -28.398 1.00 65.25 333 ARG A C 1
ATOM 2558 O O . ARG A 1 333 ? 3.536 11.136 -28.902 1.00 65.25 333 ARG A O 1
ATOM 2565 N N . ALA A 1 334 ? 4.999 12.738 -28.331 1.00 45.56 334 ALA A N 1
ATOM 2566 C CA . ALA A 1 334 ? 4.254 13.838 -28.925 1.00 45.56 334 ALA A CA 1
ATOM 2567 C C . ALA A 1 334 ? 4.362 13.783 -30.462 1.00 45.56 334 ALA A C 1
ATOM 2569 O O . ALA A 1 334 ? 5.311 14.313 -31.038 1.00 45.56 334 ALA A O 1
ATOM 2570 N N . GLY A 1 335 ? 3.401 13.123 -31.110 1.00 53.22 335 GLY A N 1
ATOM 2571 C CA . GLY A 1 335 ? 3.240 13.082 -32.563 1.00 53.22 335 GLY A CA 1
ATOM 2572 C C . GLY A 1 335 ? 2.245 11.999 -32.983 1.00 53.22 335 GLY A C 1
ATOM 2573 O O . GLY A 1 335 ? 2.424 10.845 -32.619 1.00 53.22 335 GLY A O 1
ATOM 2574 N N . GLU A 1 336 ? 1.228 12.361 -33.772 1.00 46.03 336 GLU A N 1
ATOM 2575 C CA . GLU A 1 336 ? 0.058 11.527 -34.134 1.00 46.03 336 GLU A CA 1
ATOM 2576 C C . GLU A 1 336 ? 0.361 10.193 -34.862 1.00 46.03 336 GLU A C 1
ATOM 2578 O O . GLU A 1 336 ? -0.569 9.468 -35.180 1.00 46.03 336 GLU A O 1
ATOM 2583 N N . ASN A 1 337 ? 1.624 9.842 -35.142 1.00 55.69 337 ASN A N 1
ATOM 2584 C CA . ASN A 1 337 ? 2.002 8.641 -35.909 1.00 55.69 337 ASN A CA 1
ATOM 2585 C C . ASN A 1 337 ? 3.301 7.958 -35.422 1.00 55.69 337 ASN A C 1
ATOM 2587 O O . ASN A 1 337 ? 3.918 7.207 -36.180 1.00 55.69 337 ASN A O 1
ATOM 2591 N N . GLU A 1 338 ? 3.783 8.236 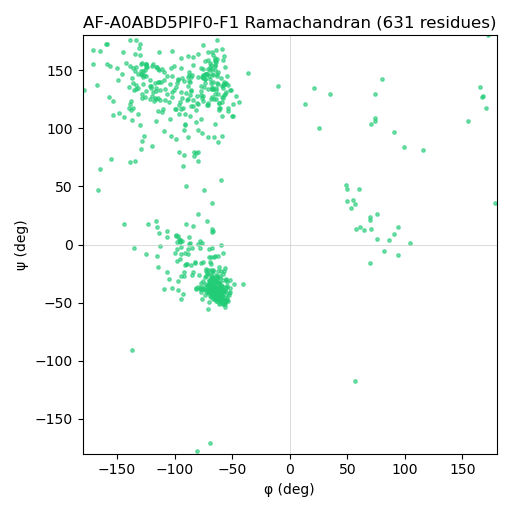-34.206 1.00 65.94 338 GLU A N 1
ATOM 2592 C CA . GLU A 1 338 ? 4.973 7.548 -33.679 1.00 65.94 338 GLU A CA 1
ATOM 2593 C C . GLU A 1 338 ? 4.588 6.320 -32.843 1.00 65.94 338 GLU A C 1
ATOM 2595 O O . GLU A 1 338 ? 3.842 6.432 -31.875 1.00 65.94 338 GLU A O 1
ATOM 2600 N N . THR A 1 339 ? 5.147 5.152 -33.184 1.00 71.50 339 THR A N 1
ATOM 2601 C CA . THR A 1 339 ? 4.991 3.914 -32.406 1.00 71.50 339 THR A CA 1
ATOM 2602 C C . THR A 1 339 ? 5.465 4.129 -30.960 1.00 71.50 339 THR A C 1
ATOM 2604 O O . THR A 1 339 ? 6.598 4.602 -30.766 1.00 71.50 339 THR A O 1
ATOM 2607 N N . PRO A 1 340 ? 4.649 3.785 -29.945 1.00 79.94 340 PRO A N 1
ATOM 2608 C CA . PRO A 1 340 ? 4.994 4.007 -28.546 1.00 79.94 340 PRO A CA 1
ATOM 2609 C C . PRO A 1 340 ? 6.252 3.225 -28.142 1.00 79.94 340 PRO A C 1
ATOM 2611 O O . PRO A 1 340 ? 6.563 2.163 -28.689 1.00 79.94 340 PRO A O 1
ATOM 2614 N N . HIS A 1 341 ? 7.026 3.781 -27.205 1.00 88.00 341 HIS A N 1
ATOM 2615 C CA . HIS A 1 341 ? 8.246 3.141 -26.700 1.00 88.00 341 HIS A CA 1
ATOM 2616 C C . HIS A 1 341 ? 7.922 2.337 -25.445 1.00 88.00 341 HIS A C 1
ATOM 2618 O O . HIS A 1 341 ? 7.155 2.792 -24.608 1.00 88.00 341 HIS A O 1
ATOM 2624 N N . LEU A 1 342 ? 8.549 1.184 -25.252 1.00 89.88 342 LEU A N 1
ATOM 2625 C CA . LEU A 1 342 ? 8.417 0.451 -23.994 1.00 89.88 342 LEU A CA 1
ATOM 2626 C C . LEU A 1 342 ? 9.212 1.144 -22.881 1.00 89.88 342 LEU A C 1
ATOM 2628 O O . LEU A 1 342 ? 10.287 1.715 -23.117 1.00 89.88 342 LEU A O 1
ATOM 2632 N N . TYR A 1 343 ? 8.698 1.071 -21.654 1.00 91.56 343 TYR A N 1
ATOM 2633 C CA . TYR A 1 343 ? 9.489 1.390 -20.470 1.00 91.56 343 TYR A CA 1
ATOM 2634 C C . TYR A 1 343 ? 10.615 0.360 -20.287 1.00 91.56 343 TYR A C 1
ATOM 2636 O O . TYR A 1 343 ? 10.612 -0.702 -20.907 1.00 91.56 343 TYR A O 1
ATOM 2644 N N . THR A 1 344 ? 11.626 0.678 -19.477 1.00 90.50 344 THR A N 1
ATOM 2645 C CA . THR A 1 344 ? 12.799 -0.193 -19.297 1.00 90.50 344 THR A CA 1
ATOM 2646 C C . THR A 1 344 ? 13.173 -0.324 -17.836 1.00 90.50 344 THR A C 1
ATOM 2648 O O . THR A 1 344 ? 13.302 0.700 -17.163 1.00 90.50 344 THR A O 1
ATOM 2651 N N . PHE A 1 345 ? 13.417 -1.548 -17.379 1.00 88.44 345 PHE A N 1
ATOM 2652 C CA . PHE A 1 345 ? 13.983 -1.803 -16.059 1.00 88.44 345 PHE A CA 1
ATOM 2653 C C . PHE A 1 345 ? 15.398 -1.219 -15.950 1.00 88.44 345 PHE A C 1
ATOM 2655 O O . PHE A 1 345 ? 16.084 -1.017 -16.954 1.00 88.44 345 PHE A O 1
ATOM 2662 N N . ASP A 1 346 ? 15.877 -0.997 -14.728 1.00 86.31 346 ASP A N 1
ATOM 2663 C CA . ASP A 1 346 ? 17.270 -0.591 -14.504 1.00 86.31 346 ASP A CA 1
ATOM 2664 C C . ASP A 1 346 ? 18.270 -1.742 -14.658 1.00 86.31 346 ASP A C 1
ATOM 2666 O O . ASP A 1 346 ? 19.468 -1.506 -14.844 1.00 86.31 346 ASP A O 1
ATOM 2670 N N . GLU A 1 347 ? 17.787 -2.985 -14.667 1.00 87.88 347 GLU A N 1
ATOM 2671 C CA . GLU A 1 347 ? 18.614 -4.152 -14.932 1.00 87.88 347 GLU A CA 1
ATOM 2672 C C . GLU A 1 347 ? 18.979 -4.314 -16.423 1.00 87.88 347 GLU A C 1
ATOM 2674 O O . GLU A 1 347 ? 18.193 -4.006 -17.331 1.00 87.88 347 GLU A O 1
ATOM 2679 N N . PRO A 1 348 ? 20.190 -4.828 -16.709 1.00 91.00 348 PRO A N 1
ATOM 2680 C CA . PRO A 1 348 ? 20.594 -5.139 -18.068 1.00 91.00 348 PRO A CA 1
ATOM 2681 C C . PRO A 1 348 ? 19.784 -6.310 -18.619 1.00 91.00 348 PRO A C 1
ATOM 2683 O O . PRO A 1 348 ? 19.617 -7.336 -17.954 1.00 91.00 348 PRO A O 1
ATOM 2686 N N . LEU A 1 349 ? 19.390 -6.205 -19.886 1.00 91.81 349 LEU A N 1
ATOM 2687 C CA . LEU A 1 349 ? 18.800 -7.307 -20.624 1.00 91.81 349 LEU A CA 1
ATOM 2688 C C . LEU A 1 349 ? 19.752 -8.509 -20.604 1.00 91.81 349 LEU A C 1
ATOM 2690 O O . LEU A 1 349 ? 20.937 -8.388 -20.921 1.00 91.81 349 LEU A O 1
ATOM 2694 N N . LYS A 1 350 ? 19.228 -9.682 -20.246 1.00 92.25 350 LYS A N 1
ATOM 2695 C CA . LYS A 1 350 ? 20.002 -10.923 -20.190 1.00 92.25 350 LYS A CA 1
ATOM 2696 C C . LYS A 1 350 ? 19.779 -11.756 -21.446 1.00 92.25 350 LYS A C 1
ATOM 2698 O O . LYS A 1 350 ? 18.676 -12.246 -21.665 1.00 92.25 350 LYS A O 1
ATOM 2703 N N . ALA A 1 351 ? 20.839 -11.965 -22.217 1.00 90.88 351 ALA A N 1
ATOM 2704 C CA . ALA A 1 351 ? 20.858 -12.868 -23.357 1.00 90.88 351 ALA A CA 1
ATOM 2705 C C . ALA A 1 351 ? 21.440 -14.233 -22.961 1.00 90.88 351 ALA A C 1
ATOM 2707 O O . ALA A 1 351 ? 22.381 -14.325 -22.169 1.00 90.88 351 ALA A O 1
ATOM 2708 N N . ARG A 1 352 ? 20.885 -15.309 -23.515 1.00 90.44 352 ARG A N 1
ATOM 2709 C CA . ARG A 1 352 ? 21.315 -16.684 -23.262 1.00 90.44 352 ARG A CA 1
ATOM 2710 C C . ARG A 1 352 ? 22.426 -17.087 -24.229 1.00 90.44 352 ARG A C 1
ATOM 2712 O O . ARG A 1 352 ? 22.242 -17.063 -25.448 1.00 90.44 352 ARG A O 1
ATOM 2719 N N . ARG A 1 353 ? 23.552 -17.538 -23.682 1.00 88.25 353 ARG A N 1
ATOM 2720 C CA . ARG A 1 353 ? 24.649 -18.140 -24.441 1.00 88.25 353 ARG A CA 1
ATOM 2721 C C . ARG A 1 353 ? 24.225 -19.482 -25.026 1.00 88.25 353 ARG A C 1
ATOM 2723 O O . ARG A 1 353 ? 23.776 -20.362 -24.291 1.00 88.25 353 ARG A O 1
ATOM 2730 N N . ALA A 1 354 ? 24.398 -19.667 -26.333 1.00 83.69 354 ALA A N 1
ATOM 2731 C CA . ALA A 1 354 ? 23.888 -20.850 -27.031 1.00 83.69 354 ALA A CA 1
ATOM 2732 C C . ALA A 1 354 ? 24.604 -22.144 -26.601 1.00 83.69 354 ALA A C 1
ATOM 2734 O O . ALA A 1 354 ? 23.993 -23.208 -26.531 1.00 83.69 354 ALA A O 1
ATOM 2735 N N . SER A 1 355 ? 25.898 -22.046 -26.289 1.00 83.44 355 SER A N 1
ATOM 2736 C CA . SER A 1 355 ? 26.755 -23.193 -25.965 1.00 83.44 355 SER A CA 1
ATOM 2737 C C . SER A 1 355 ? 26.628 -23.690 -24.521 1.00 83.44 355 SER A C 1
ATOM 2739 O O . SER A 1 355 ? 26.700 -24.894 -24.285 1.00 83.44 355 SER A O 1
ATOM 2741 N N . THR A 1 356 ? 26.456 -22.784 -23.557 1.00 84.50 356 THR A N 1
ATOM 2742 C CA . THR A 1 356 ? 26.470 -23.097 -22.115 1.00 84.50 356 THR A CA 1
ATOM 2743 C C . THR A 1 356 ? 25.122 -22.877 -21.435 1.00 84.50 356 THR A C 1
ATOM 2745 O O . THR A 1 356 ? 24.894 -23.409 -20.353 1.00 84.50 356 THR A O 1
ATOM 2748 N N . GLY A 1 357 ? 24.222 -22.098 -22.043 1.00 84.81 357 GLY A N 1
ATOM 2749 C CA . GLY A 1 357 ? 22.979 -21.649 -21.416 1.00 84.81 357 GLY A CA 1
ATOM 2750 C C . GLY A 1 357 ? 23.156 -20.527 -20.388 1.00 84.81 357 GLY A C 1
ATOM 2751 O O . GLY A 1 357 ? 22.175 -20.144 -19.756 1.00 84.81 357 GLY A O 1
ATOM 2752 N N . GLU A 1 358 ? 24.371 -20.001 -20.223 1.00 88.38 358 GLU A N 1
ATOM 2753 C CA . GLU A 1 358 ? 24.691 -18.898 -19.311 1.00 88.38 358 GLU A CA 1
ATOM 2754 C C . GLU A 1 358 ? 23.958 -17.601 -19.699 1.00 88.38 358 GLU A C 1
ATOM 2756 O O . GLU A 1 358 ? 23.767 -17.325 -20.885 1.00 88.38 358 GLU A O 1
ATOM 2761 N N . ARG A 1 359 ? 23.548 -16.798 -18.707 1.00 89.94 359 ARG A N 1
ATOM 2762 C CA . ARG A 1 359 ? 22.871 -15.506 -18.917 1.00 89.94 359 ARG A CA 1
ATOM 2763 C C . ARG A 1 359 ? 23.884 -14.366 -18.861 1.00 89.94 359 ARG A C 1
ATOM 2765 O O . ARG A 1 359 ? 24.417 -14.059 -17.799 1.00 89.94 359 ARG A O 1
ATOM 2772 N N . LEU A 1 360 ? 24.104 -13.715 -19.995 1.00 92.38 360 LEU A N 1
ATOM 2773 C CA . LEU A 1 360 ? 25.064 -12.627 -20.168 1.00 92.38 360 LEU A CA 1
ATOM 2774 C C . LEU A 1 360 ? 24.333 -11.303 -20.389 1.00 92.38 360 LEU A C 1
ATOM 2776 O O . LEU A 1 360 ? 23.225 -11.283 -20.917 1.00 92.38 360 LEU A O 1
ATOM 2780 N N . SER A 1 361 ? 24.932 -10.187 -19.986 1.00 94.75 361 SER A N 1
ATOM 2781 C CA . SER A 1 361 ? 24.302 -8.870 -20.133 1.00 94.75 361 SER A CA 1
ATOM 2782 C C . SER A 1 361 ? 24.468 -8.345 -21.562 1.00 94.75 361 SER A C 1
ATOM 2784 O O . SER A 1 361 ? 25.586 -8.293 -22.066 1.00 94.75 361 SER A O 1
ATOM 2786 N N . ALA A 1 362 ? 23.384 -7.932 -22.213 1.00 94.75 362 ALA A N 1
ATOM 2787 C CA . ALA A 1 362 ? 23.405 -7.420 -23.580 1.00 94.75 362 ALA A CA 1
ATOM 2788 C C . ALA A 1 362 ? 23.942 -5.980 -23.661 1.00 94.75 362 ALA A C 1
ATOM 2790 O O . ALA A 1 362 ? 23.678 -5.140 -22.796 1.00 94.75 362 ALA A O 1
ATOM 2791 N N . VAL A 1 363 ? 24.676 -5.689 -24.735 1.00 95.69 363 VAL A N 1
ATOM 2792 C CA . VAL A 1 363 ? 25.244 -4.370 -25.043 1.00 95.69 363 VAL A CA 1
ATOM 2793 C C . VAL A 1 363 ? 25.050 -4.016 -26.513 1.00 95.69 363 VAL A C 1
ATOM 2795 O O . VAL A 1 363 ? 25.013 -4.890 -27.380 1.00 95.69 363 VAL A O 1
ATOM 2798 N N . ARG A 1 364 ? 24.977 -2.713 -26.793 1.00 94.69 364 ARG A N 1
ATOM 2799 C CA . ARG A 1 364 ? 25.100 -2.151 -28.142 1.00 94.69 364 ARG A CA 1
ATOM 2800 C C . ARG A 1 364 ? 26.373 -1.304 -28.256 1.00 94.69 364 ARG A C 1
ATOM 2802 O O . ARG A 1 364 ? 26.789 -0.723 -27.249 1.00 94.69 364 ARG A O 1
ATOM 2809 N N . PRO A 1 365 ? 26.990 -1.212 -29.443 1.00 94.19 365 PRO A N 1
ATOM 2810 C CA . PRO A 1 365 ? 28.133 -0.330 -29.642 1.00 94.19 365 PRO A CA 1
ATOM 2811 C C . PRO A 1 365 ? 27.705 1.144 -29.589 1.00 94.19 365 PRO A C 1
ATOM 2813 O O . PRO A 1 365 ? 26.569 1.484 -29.936 1.00 94.19 365 PRO A O 1
ATOM 2816 N N . VAL A 1 366 ? 28.634 2.012 -29.191 1.00 93.62 366 VAL A N 1
ATOM 2817 C CA . VAL A 1 366 ? 28.530 3.470 -29.346 1.00 93.62 366 VAL A CA 1
ATOM 2818 C C . VAL A 1 366 ? 28.784 3.829 -30.815 1.00 93.62 366 VAL A C 1
ATOM 2820 O O . VAL A 1 366 ? 29.823 3.470 -31.369 1.00 93.62 366 VAL A O 1
ATOM 2823 N N . THR A 1 367 ? 27.845 4.516 -31.471 1.00 86.62 367 THR A N 1
ATOM 2824 C CA . THR A 1 367 ? 27.890 4.771 -32.929 1.00 86.62 367 THR A CA 1
ATOM 2825 C C . THR A 1 367 ? 28.646 6.042 -33.320 1.00 86.62 367 THR A C 1
ATOM 2827 O O . THR A 1 367 ? 28.940 6.247 -34.500 1.00 86.62 367 THR A O 1
ATOM 2830 N N . GLY A 1 368 ? 29.035 6.874 -32.351 1.00 81.44 368 GLY A N 1
ATOM 2831 C CA . GLY A 1 368 ? 29.817 8.085 -32.583 1.00 81.44 368 GLY A CA 1
ATOM 2832 C C . GLY A 1 368 ? 29.971 8.958 -31.333 1.00 81.44 368 GLY A C 1
ATOM 2833 O O . GLY A 1 368 ? 29.454 8.618 -30.272 1.00 81.44 368 GLY A O 1
ATOM 2834 N N . PRO A 1 369 ? 30.677 10.100 -31.440 1.00 78.69 369 PRO A N 1
ATOM 2835 C CA . PRO A 1 369 ? 30.870 11.027 -30.321 1.00 78.69 369 PRO A CA 1
ATOM 2836 C C . PRO A 1 369 ? 29.571 11.712 -29.863 1.00 78.69 369 PRO A C 1
ATOM 2838 O O . PRO A 1 369 ? 29.502 12.151 -28.719 1.00 78.69 369 PRO A O 1
ATOM 2841 N N . ASP A 1 370 ? 28.563 11.779 -30.738 1.00 82.81 370 ASP A N 1
ATOM 2842 C CA . ASP A 1 370 ? 27.259 12.400 -30.475 1.00 82.81 370 ASP A CA 1
ATOM 2843 C C . ASP A 1 370 ? 26.180 11.378 -30.061 1.00 82.81 370 ASP A C 1
ATOM 2845 O O . ASP A 1 370 ? 25.008 11.728 -29.940 1.00 82.81 370 ASP A O 1
ATOM 2849 N N . ASP A 1 371 ? 26.557 10.112 -29.838 1.00 87.31 371 ASP A N 1
ATOM 2850 C CA . ASP A 1 371 ? 25.629 9.057 -29.425 1.00 87.31 371 ASP A CA 1
ATOM 2851 C C . ASP A 1 371 ? 24.946 9.439 -28.103 1.00 87.31 371 ASP A C 1
ATOM 2853 O O . ASP A 1 371 ? 25.590 9.650 -27.071 1.00 87.31 371 ASP A O 1
ATOM 2857 N N . SER A 1 372 ? 23.613 9.487 -28.122 1.00 85.62 372 SER A N 1
ATOM 2858 C CA . SER A 1 372 ? 22.794 9.830 -26.951 1.00 85.62 372 SER A CA 1
ATOM 2859 C C . SER A 1 372 ? 22.929 8.854 -25.773 1.00 85.62 372 SER A C 1
ATOM 2861 O O . SER A 1 372 ? 22.389 9.105 -24.695 1.00 85.62 372 SER A O 1
ATOM 2863 N N . ARG A 1 373 ? 23.587 7.710 -25.984 1.00 88.81 373 ARG A N 1
ATOM 2864 C CA . ARG A 1 373 ? 23.706 6.557 -25.082 1.00 88.81 373 ARG A CA 1
ATOM 2865 C C . ARG A 1 373 ? 22.367 5.957 -24.667 1.00 88.81 373 ARG A C 1
ATOM 2867 O O . ARG A 1 373 ? 22.298 5.153 -23.741 1.00 88.81 373 ARG A O 1
ATOM 2874 N N . ARG A 1 374 ? 21.285 6.327 -25.353 1.00 86.81 374 ARG A N 1
ATOM 2875 C CA . ARG A 1 374 ? 19.946 5.806 -25.089 1.00 86.81 374 ARG A CA 1
ATOM 2876 C C . ARG A 1 374 ? 19.733 4.493 -25.824 1.00 86.81 374 ARG A C 1
ATOM 2878 O O . ARG A 1 374 ? 20.237 4.296 -26.930 1.00 86.81 374 ARG A O 1
ATOM 2885 N N . THR A 1 375 ? 18.975 3.610 -25.194 1.00 88.94 375 THR A N 1
ATOM 2886 C CA . THR A 1 375 ? 18.366 2.439 -25.822 1.00 88.94 375 THR A CA 1
ATOM 2887 C C . THR A 1 375 ? 16.857 2.623 -25.780 1.00 88.94 375 THR A C 1
ATOM 2889 O O . THR A 1 375 ? 16.318 3.191 -24.826 1.00 88.94 375 THR A O 1
ATOM 2892 N N . VAL A 1 376 ? 16.194 2.244 -26.863 1.00 90.38 376 VAL A N 1
ATOM 2893 C CA . VAL A 1 376 ? 14.756 2.402 -27.052 1.00 90.38 376 VAL A CA 1
ATOM 2894 C C . VAL A 1 376 ? 14.206 1.074 -27.535 1.00 90.38 376 VAL A C 1
ATOM 2896 O O . VAL A 1 376 ? 14.783 0.454 -28.422 1.00 90.38 376 VAL A O 1
ATOM 2899 N N . TRP A 1 377 ? 13.089 0.659 -26.954 1.00 92.12 377 TRP A N 1
ATOM 2900 C CA . TRP A 1 377 ? 12.353 -0.523 -27.373 1.00 92.12 377 TRP A CA 1
ATOM 2901 C C . TRP A 1 377 ? 11.003 -0.107 -27.945 1.00 92.12 377 TRP A C 1
ATOM 2903 O O . TRP A 1 377 ? 10.371 0.801 -27.404 1.00 92.12 377 TRP A O 1
ATOM 2913 N N . ARG A 1 378 ? 10.570 -0.748 -29.030 1.00 90.00 378 ARG A N 1
ATOM 2914 C CA . ARG A 1 378 ? 9.256 -0.540 -29.661 1.00 90.00 378 ARG A CA 1
ATOM 2915 C C . ARG A 1 378 ? 8.605 -1.870 -29.974 1.00 90.00 378 ARG A C 1
ATOM 2917 O O . ARG A 1 378 ? 9.326 -2.830 -30.216 1.00 90.00 378 ARG A O 1
ATOM 2924 N N . VAL A 1 379 ? 7.279 -1.889 -30.009 1.00 86.38 379 VAL A N 1
ATOM 2925 C CA . VAL A 1 379 ? 6.502 -3.025 -30.513 1.00 86.38 379 VAL A CA 1
ATOM 2926 C C . VAL A 1 379 ? 6.164 -2.764 -31.980 1.00 86.38 379 VAL A C 1
ATOM 2928 O O . VAL A 1 379 ? 5.573 -1.736 -32.299 1.00 86.38 379 VAL A O 1
ATOM 2931 N N . GLU A 1 380 ? 6.564 -3.666 -32.869 1.00 86.50 380 GLU A N 1
ATOM 2932 C CA . GLU A 1 380 ? 6.267 -3.643 -34.305 1.00 86.50 380 GLU A CA 1
ATOM 2933 C C . GLU A 1 380 ? 5.913 -5.068 -34.750 1.00 86.50 380 GLU A C 1
ATOM 2935 O O . GLU A 1 380 ? 6.726 -5.972 -34.564 1.00 86.50 380 GLU A O 1
ATOM 2940 N N . ASP A 1 381 ? 4.727 -5.268 -35.336 1.00 81.25 381 ASP A N 1
ATOM 2941 C CA . ASP A 1 381 ? 4.273 -6.554 -35.898 1.00 81.25 381 ASP A CA 1
ATOM 2942 C C . ASP A 1 381 ? 4.469 -7.767 -34.947 1.00 81.25 381 ASP A C 1
ATOM 2944 O O . ASP A 1 381 ? 5.078 -8.766 -35.330 1.00 81.25 381 ASP A O 1
ATOM 2948 N N . ASP A 1 382 ? 3.997 -7.671 -33.694 1.00 78.81 382 ASP A N 1
ATOM 2949 C CA . ASP A 1 382 ? 4.155 -8.677 -32.614 1.00 78.81 382 ASP A CA 1
ATOM 2950 C C . ASP A 1 382 ? 5.614 -8.981 -32.203 1.00 78.81 382 ASP A C 1
ATOM 2952 O O . ASP A 1 382 ? 5.918 -9.965 -31.520 1.00 78.81 382 ASP A O 1
ATOM 2956 N N . GLN A 1 383 ? 6.556 -8.125 -32.600 1.00 86.00 383 GLN A N 1
ATOM 2957 C CA . GLN A 1 383 ? 7.964 -8.216 -32.226 1.00 86.00 383 GLN A CA 1
ATOM 2958 C C . GLN A 1 383 ? 8.406 -6.962 -31.475 1.00 86.00 383 GLN A C 1
ATOM 2960 O O . GLN A 1 383 ? 7.874 -5.871 -31.669 1.00 86.00 383 GLN A O 1
ATOM 2965 N N . ILE A 1 384 ? 9.427 -7.100 -30.631 1.00 89.25 384 ILE A N 1
ATOM 2966 C CA . ILE A 1 384 ? 10.089 -5.963 -29.993 1.00 89.25 384 ILE A CA 1
ATOM 2967 C C . ILE A 1 384 ? 11.400 -5.632 -30.700 1.00 89.25 384 ILE A C 1
ATOM 2969 O O . ILE A 1 384 ? 12.225 -6.504 -30.986 1.00 89.25 384 ILE A O 1
ATOM 2973 N N . VAL A 1 385 ? 11.589 -4.347 -30.982 1.00 91.81 385 VAL A N 1
ATOM 2974 C CA . VAL A 1 385 ? 12.705 -3.816 -31.768 1.00 91.81 385 VAL A CA 1
ATOM 2975 C C . VAL A 1 385 ? 13.594 -2.949 -30.889 1.00 91.81 385 VAL A C 1
ATOM 2977 O O . VAL A 1 385 ? 13.110 -2.010 -30.255 1.00 91.81 385 VAL A O 1
ATOM 2980 N N . LEU A 1 386 ? 14.896 -3.248 -30.865 1.00 92.75 386 LEU A N 1
ATOM 2981 C CA . LEU A 1 386 ? 15.908 -2.450 -30.173 1.00 92.75 386 LEU A CA 1
ATOM 2982 C C . LEU A 1 386 ? 16.472 -1.377 -31.102 1.00 92.75 386 LEU A C 1
ATOM 2984 O O . LEU A 1 386 ? 17.061 -1.688 -32.141 1.00 92.75 386 LEU A O 1
ATOM 2988 N N . LEU A 1 387 ? 16.383 -0.128 -30.657 1.00 91.75 387 LEU A N 1
ATOM 2989 C CA . LEU A 1 387 ? 16.865 1.062 -31.348 1.00 91.75 387 LEU A CA 1
ATOM 2990 C C . LEU A 1 387 ? 17.831 1.861 -30.450 1.00 91.75 387 LEU A C 1
ATOM 2992 O O . LEU A 1 387 ? 17.752 1.797 -29.217 1.00 91.75 387 LEU A O 1
ATOM 2996 N N . ASP A 1 388 ? 18.731 2.649 -31.043 1.00 89.75 388 ASP A N 1
ATOM 2997 C CA . ASP A 1 388 ? 19.375 3.764 -30.326 1.00 89.75 388 ASP A CA 1
ATOM 2998 C C . ASP A 1 388 ? 18.463 5.010 -30.279 1.00 89.75 388 ASP A C 1
ATOM 3000 O O . ASP A 1 388 ? 17.315 5.003 -30.728 1.00 89.75 388 ASP A O 1
ATOM 3004 N N . GLY A 1 389 ? 18.964 6.102 -29.692 1.00 83.94 389 GLY A N 1
ATOM 3005 C CA . GLY A 1 389 ? 18.234 7.371 -29.638 1.00 83.94 389 GLY A CA 1
ATOM 3006 C C . GLY A 1 389 ? 18.057 8.074 -30.989 1.00 83.94 389 GLY A C 1
ATOM 3007 O O . GLY A 1 389 ? 17.180 8.934 -31.080 1.00 83.94 389 GLY A O 1
ATOM 3008 N N . ASP A 1 390 ? 18.834 7.697 -32.007 1.00 84.56 390 ASP A N 1
ATOM 3009 C CA . ASP A 1 390 ? 18.781 8.253 -33.365 1.00 84.56 390 ASP A CA 1
ATOM 3010 C C . ASP A 1 390 ? 17.883 7.419 -34.300 1.00 84.56 390 ASP A C 1
ATOM 3012 O O . ASP A 1 390 ? 17.558 7.850 -35.406 1.00 84.56 390 ASP A O 1
ATOM 3016 N N . GLY A 1 391 ? 17.420 6.253 -33.835 1.00 85.06 391 GLY A N 1
ATOM 3017 C CA . GLY A 1 391 ? 16.520 5.356 -34.558 1.00 85.06 391 GLY A CA 1
ATOM 3018 C C . GLY A 1 391 ? 17.224 4.252 -35.350 1.00 85.06 391 GLY A C 1
ATOM 3019 O O . GLY A 1 391 ? 16.586 3.633 -36.199 1.00 85.06 391 GLY A O 1
ATOM 3020 N N . THR A 1 392 ? 18.508 3.984 -35.101 1.00 88.62 392 THR A N 1
ATOM 3021 C CA . THR A 1 392 ? 19.220 2.849 -35.707 1.00 88.62 392 THR A CA 1
ATOM 3022 C C . THR A 1 392 ? 18.722 1.539 -35.108 1.00 88.62 392 THR A C 1
ATOM 3024 O O . THR A 1 392 ? 18.832 1.338 -33.900 1.00 88.62 392 THR A O 1
ATOM 3027 N N . GLU A 1 393 ? 18.211 0.631 -35.941 1.00 92.44 393 GLU A N 1
ATOM 3028 C CA . GLU A 1 393 ? 17.779 -0.707 -35.520 1.00 92.44 393 GLU A CA 1
ATOM 3029 C C . GLU A 1 393 ? 18.982 -1.637 -35.306 1.00 92.44 393 GLU A C 1
ATOM 3031 O O . GLU A 1 393 ? 19.865 -1.744 -36.159 1.00 92.44 393 GLU A O 1
ATOM 3036 N N . TYR A 1 394 ? 18.994 -2.338 -34.171 1.00 90.50 394 TYR A N 1
ATOM 3037 C CA . TYR A 1 394 ? 20.015 -3.333 -33.834 1.00 90.50 394 TYR A CA 1
ATOM 3038 C C . TYR A 1 394 ? 19.497 -4.762 -33.865 1.00 90.50 394 TYR A C 1
ATOM 3040 O O . TYR A 1 394 ? 20.239 -5.671 -34.236 1.00 90.50 394 TYR A O 1
ATOM 3048 N N . THR A 1 395 ? 18.263 -4.975 -33.411 1.00 89.62 395 THR A N 1
ATOM 3049 C CA . THR A 1 395 ? 17.654 -6.302 -33.380 1.00 89.62 395 THR A CA 1
ATOM 3050 C C . THR A 1 395 ? 16.137 -6.227 -33.318 1.00 89.62 395 THR A C 1
ATOM 3052 O O . THR A 1 395 ? 15.586 -5.249 -32.812 1.00 89.62 395 THR A O 1
ATOM 3055 N N . ARG A 1 396 ? 15.492 -7.290 -33.797 1.00 90.25 396 ARG A N 1
ATOM 3056 C CA . ARG A 1 396 ? 14.062 -7.559 -33.675 1.00 90.25 396 ARG A CA 1
ATOM 3057 C C . ARG A 1 396 ? 13.901 -8.969 -33.108 1.00 90.25 396 ARG A C 1
ATOM 3059 O O . ARG A 1 396 ? 14.484 -9.916 -33.639 1.00 90.25 396 ARG A O 1
ATOM 3066 N N . VAL A 1 397 ? 13.159 -9.096 -32.012 1.00 85.25 397 VAL A N 1
ATOM 3067 C CA . VAL A 1 397 ? 12.947 -10.365 -31.299 1.00 85.25 397 VAL A CA 1
ATOM 3068 C C . VAL A 1 397 ? 11.474 -10.539 -30.948 1.00 85.25 397 VAL A C 1
ATOM 3070 O O . VAL A 1 397 ? 10.764 -9.560 -30.740 1.00 85.25 397 VAL A O 1
ATOM 3073 N N . SER A 1 398 ? 11.008 -11.783 -30.894 1.00 82.06 398 SER A N 1
ATOM 3074 C CA . SER A 1 398 ? 9.653 -12.107 -30.432 1.00 82.06 398 SER A CA 1
ATOM 3075 C C . SER A 1 398 ? 9.503 -11.777 -28.942 1.00 82.06 398 SER A C 1
ATOM 3077 O O . SER A 1 398 ? 10.462 -11.943 -28.186 1.00 82.06 398 SER A O 1
ATOM 3079 N N . GLN A 1 399 ? 8.316 -11.336 -28.517 1.00 71.25 399 GLN A N 1
ATOM 3080 C CA . GLN A 1 399 ? 8.048 -10.933 -27.127 1.00 71.25 399 GLN A CA 1
ATOM 3081 C C . GLN A 1 399 ? 8.231 -12.078 -26.108 1.00 71.25 399 GLN A C 1
ATOM 3083 O O . GLN A 1 399 ? 8.726 -11.835 -25.009 1.00 71.25 399 GLN A O 1
ATOM 3088 N N . ASP A 1 400 ? 7.946 -13.323 -26.507 1.00 63.06 400 ASP A N 1
ATOM 3089 C CA . ASP A 1 400 ? 7.892 -14.489 -25.604 1.00 63.06 400 ASP A CA 1
ATOM 3090 C C . ASP A 1 400 ? 9.168 -15.350 -25.568 1.00 63.06 400 ASP A C 1
ATOM 3092 O O . ASP A 1 400 ? 9.258 -16.330 -24.821 1.00 63.06 400 ASP A O 1
ATOM 3096 N N . GLU A 1 401 ? 10.172 -15.046 -26.393 1.00 66.31 401 GLU A N 1
ATOM 3097 C CA . GLU A 1 401 ? 11.348 -15.907 -26.532 1.00 66.31 401 GLU A CA 1
ATOM 3098 C C . GLU A 1 401 ? 12.537 -15.433 -25.692 1.00 66.31 401 GLU A C 1
ATOM 3100 O O . GLU A 1 401 ? 12.901 -14.256 -25.651 1.00 66.31 401 GLU A O 1
ATOM 3105 N N . SER A 1 402 ? 13.241 -16.387 -25.071 1.00 74.38 402 SER A N 1
ATOM 3106 C CA . SER A 1 402 ? 14.522 -16.086 -24.433 1.00 74.38 402 SER A CA 1
ATOM 3107 C C . SER A 1 402 ? 15.518 -15.580 -25.481 1.00 74.38 402 SER A C 1
ATOM 3109 O O . SER A 1 402 ? 15.909 -16.328 -26.382 1.00 74.38 402 SER A O 1
ATOM 3111 N N . ILE A 1 403 ? 15.968 -14.336 -25.336 1.00 84.62 403 ILE A N 1
ATOM 3112 C CA . ILE A 1 403 ? 16.875 -13.700 -26.295 1.00 84.62 403 ILE A CA 1
ATOM 3113 C C . ILE A 1 403 ? 18.217 -14.438 -26.321 1.00 84.62 403 ILE A C 1
ATOM 3115 O O . ILE A 1 403 ? 18.868 -14.617 -25.292 1.00 84.62 403 ILE A O 1
ATOM 3119 N N . SER A 1 404 ? 18.648 -14.871 -27.505 1.00 87.38 404 SER A N 1
ATOM 3120 C CA . SER A 1 404 ? 19.958 -15.497 -27.718 1.00 87.38 404 SER A CA 1
ATOM 3121 C C . SER A 1 404 ? 21.082 -14.455 -27.753 1.00 87.38 404 SER A C 1
ATOM 3123 O O . SER A 1 404 ? 20.874 -13.333 -28.206 1.00 87.38 404 SER A O 1
ATOM 3125 N N . GLU A 1 405 ? 22.307 -14.833 -27.367 1.00 88.81 405 GLU A N 1
ATOM 3126 C CA . GLU A 1 405 ? 23.498 -13.976 -27.527 1.00 88.81 405 GLU A CA 1
ATOM 3127 C C . GLU A 1 405 ? 23.755 -13.547 -28.985 1.00 88.81 405 GLU A C 1
ATOM 3129 O O . GLU A 1 405 ? 24.384 -12.520 -29.214 1.00 88.81 405 GLU A O 1
ATOM 3134 N N . HIS A 1 406 ? 23.242 -14.294 -29.970 1.00 88.00 406 HIS A N 1
ATOM 3135 C CA . HIS A 1 406 ? 23.336 -13.945 -31.394 1.00 88.00 406 HIS A CA 1
ATOM 3136 C C . HIS A 1 406 ? 22.271 -12.947 -31.858 1.00 88.00 406 HIS A C 1
ATOM 3138 O O . HIS A 1 406 ? 22.398 -12.383 -32.941 1.00 88.00 406 HIS A O 1
ATOM 3144 N N . ALA A 1 407 ? 21.221 -12.748 -31.062 1.00 88.31 407 ALA A N 1
ATOM 3145 C CA . ALA A 1 407 ? 20.147 -11.809 -31.357 1.00 88.31 407 ALA A CA 1
ATOM 3146 C C . ALA A 1 407 ? 20.454 -10.397 -30.838 1.00 88.31 407 ALA A C 1
ATOM 3148 O O . ALA A 1 407 ? 19.631 -9.509 -30.992 1.00 88.31 407 ALA A O 1
ATOM 3149 N N . VAL A 1 408 ? 21.607 -10.161 -30.212 1.00 91.44 408 VAL A N 1
ATOM 3150 C CA . VAL A 1 408 ? 22.017 -8.838 -29.720 1.00 91.44 408 VAL A CA 1
ATOM 3151 C C . VAL A 1 408 ? 23.378 -8.451 -30.304 1.00 91.44 408 VAL A C 1
ATOM 3153 O O . VAL A 1 408 ? 24.155 -9.338 -30.659 1.00 91.44 408 VAL A O 1
ATOM 3156 N N . PRO A 1 409 ? 23.711 -7.147 -30.402 1.00 92.44 409 PRO A N 1
ATOM 3157 C CA . PRO A 1 409 ? 24.982 -6.713 -30.994 1.00 92.44 409 PRO A CA 1
ATOM 3158 C C . PRO A 1 409 ? 26.216 -7.248 -30.260 1.00 92.44 409 PRO A C 1
ATOM 3160 O O . PRO A 1 409 ? 27.248 -7.514 -30.877 1.00 92.44 409 PRO A O 1
ATOM 3163 N N . GLY A 1 410 ? 26.111 -7.403 -28.942 1.00 94.12 410 GLY A N 1
ATOM 3164 C CA . GLY A 1 410 ? 27.134 -8.012 -28.114 1.00 94.12 410 GLY A CA 1
ATOM 3165 C C . GLY A 1 410 ? 26.606 -8.385 -26.739 1.00 94.12 410 GLY A C 1
ATOM 3166 O O . GLY A 1 410 ? 25.538 -7.943 -26.309 1.00 94.12 410 GLY A O 1
ATOM 3167 N N . VAL A 1 411 ? 27.392 -9.188 -26.032 1.00 95.00 411 VAL A N 1
ATOM 3168 C CA . VAL A 1 411 ? 27.147 -9.561 -24.638 1.00 95.00 411 VAL A CA 1
ATOM 3169 C C . VAL A 1 411 ? 28.400 -9.327 -23.811 1.00 95.00 411 VAL A C 1
ATOM 3171 O O . VAL A 1 411 ? 29.507 -9.517 -24.314 1.00 95.00 411 VAL A O 1
ATOM 3174 N N . TYR A 1 412 ? 28.252 -8.946 -22.545 1.00 94.75 412 TYR A N 1
ATOM 3175 C CA . TYR A 1 412 ? 29.378 -8.794 -21.634 1.00 94.75 412 TYR A CA 1
ATOM 3176 C C . TYR A 1 412 ? 29.237 -9.618 -20.356 1.00 94.75 412 TYR A C 1
ATOM 3178 O O . TYR A 1 412 ? 28.137 -9.927 -19.891 1.00 94.75 412 TYR A O 1
ATOM 3186 N N . THR A 1 413 ? 30.395 -9.958 -19.796 1.00 92.50 413 THR A N 1
ATOM 3187 C CA . THR A 1 413 ? 30.560 -10.550 -18.461 1.00 92.50 413 THR A CA 1
ATOM 3188 C C . THR A 1 413 ? 31.525 -9.675 -17.666 1.00 92.50 413 THR A C 1
ATOM 3190 O O . THR A 1 413 ? 32.453 -9.111 -18.248 1.00 92.50 413 THR A O 1
ATOM 3193 N N . TYR A 1 414 ? 31.308 -9.547 -16.359 1.00 91.88 414 TYR A N 1
ATOM 3194 C CA . TYR A 1 414 ? 32.222 -8.849 -15.456 1.00 91.88 414 TYR A CA 1
ATOM 3195 C C . TYR A 1 414 ? 32.989 -9.881 -14.629 1.00 91.88 414 TYR A C 1
ATOM 3197 O O . TYR A 1 414 ? 32.373 -10.717 -13.971 1.00 91.88 414 TYR A O 1
ATOM 3205 N N . ASP A 1 415 ? 34.317 -9.846 -14.697 1.00 87.81 415 ASP A N 1
ATOM 3206 C CA . ASP A 1 415 ? 35.185 -10.667 -13.859 1.00 87.81 415 ASP A CA 1
ATOM 3207 C C . ASP A 1 415 ? 35.525 -9.885 -12.587 1.00 87.81 415 ASP A C 1
ATOM 3209 O O . ASP A 1 415 ? 36.367 -8.987 -12.601 1.00 87.81 415 ASP A O 1
ATOM 3213 N N . GLU A 1 416 ? 34.874 -10.228 -11.475 1.00 87.50 416 GLU A N 1
ATOM 3214 C CA . GLU A 1 416 ? 35.106 -9.578 -10.179 1.00 87.50 416 GLU A CA 1
ATOM 3215 C C . GLU A 1 416 ? 36.533 -9.777 -9.652 1.00 87.50 416 GLU A C 1
ATOM 3217 O O . GLU A 1 416 ? 37.037 -8.942 -8.903 1.00 87.50 416 GLU A O 1
ATOM 3222 N N . THR A 1 417 ? 37.200 -10.867 -10.044 1.00 88.00 417 THR A N 1
ATOM 3223 C CA . THR A 1 417 ? 38.544 -11.207 -9.559 1.00 88.00 417 THR A CA 1
ATOM 3224 C C . THR A 1 417 ? 39.591 -10.293 -10.178 1.00 88.00 417 THR A C 1
ATOM 3226 O O . THR A 1 417 ? 40.543 -9.892 -9.506 1.00 88.00 417 THR A O 1
ATOM 3229 N N . MET A 1 418 ? 39.426 -9.982 -11.465 1.00 85.38 418 MET A N 1
ATOM 3230 C CA . MET A 1 418 ? 40.348 -9.125 -12.213 1.00 85.38 418 MET A CA 1
ATOM 3231 C C . MET A 1 418 ? 39.860 -7.672 -12.315 1.00 85.38 418 MET A C 1
ATOM 3233 O O . MET A 1 418 ? 40.652 -6.788 -12.628 1.00 85.38 418 MET A O 1
ATOM 3237 N N . GLY A 1 419 ? 38.588 -7.403 -12.004 1.00 89.06 419 GLY A N 1
ATOM 3238 C CA . GLY A 1 419 ? 37.963 -6.093 -12.202 1.00 89.06 419 GLY A CA 1
ATOM 3239 C C . GLY A 1 419 ? 37.756 -5.750 -13.680 1.00 89.06 419 GLY A C 1
ATOM 3240 O O . GLY A 1 419 ? 37.690 -4.573 -14.037 1.00 89.06 419 GLY A O 1
ATOM 3241 N N . GLU A 1 420 ? 37.677 -6.765 -14.542 1.00 92.62 420 GLU A N 1
ATOM 3242 C CA . GLU A 1 420 ? 37.692 -6.624 -15.998 1.00 92.62 420 GLU A CA 1
ATOM 3243 C C . GLU A 1 420 ? 36.307 -6.859 -16.609 1.00 92.62 420 GLU A C 1
ATOM 3245 O O . GLU A 1 420 ? 35.535 -7.718 -16.177 1.00 92.62 420 GLU A O 1
ATOM 3250 N N . TYR A 1 421 ? 36.002 -6.116 -17.671 1.00 94.12 421 TYR A N 1
ATOM 3251 C CA . TYR A 1 421 ? 34.801 -6.309 -18.478 1.00 94.12 421 TYR A CA 1
ATOM 3252 C C . TYR A 1 421 ? 35.181 -7.032 -19.757 1.00 94.12 421 TYR A C 1
ATOM 3254 O O . TYR A 1 421 ? 36.051 -6.586 -20.501 1.00 94.12 421 TYR A O 1
ATOM 3262 N N . VAL A 1 422 ? 34.500 -8.132 -20.046 1.00 94.25 422 VAL A N 1
ATOM 3263 C CA . VAL A 1 422 ? 34.738 -8.915 -21.253 1.00 94.25 422 VAL A CA 1
ATOM 3264 C C . VAL A 1 422 ? 33.512 -8.836 -22.139 1.00 94.25 422 VAL A C 1
ATOM 3266 O O . VAL A 1 422 ? 32.471 -9.386 -21.787 1.00 94.25 422 VAL A O 1
ATOM 3269 N N . VAL A 1 423 ? 33.655 -8.226 -23.312 1.00 96.12 423 VAL A N 1
ATOM 3270 C CA . VAL A 1 423 ? 32.614 -8.170 -24.341 1.00 96.12 423 VAL A CA 1
ATOM 3271 C C . VAL A 1 423 ? 32.872 -9.239 -25.398 1.00 96.12 423 VAL A C 1
ATOM 3273 O O . VAL A 1 423 ? 34.002 -9.427 -25.849 1.00 96.12 423 VAL A O 1
ATOM 3276 N N . THR A 1 424 ? 31.820 -9.951 -25.789 1.00 93.50 424 THR A N 1
ATOM 3277 C CA . THR A 1 424 ? 31.813 -10.929 -26.881 1.00 93.50 424 THR A CA 1
ATOM 3278 C C . THR A 1 424 ? 30.854 -10.458 -27.972 1.00 93.50 424 THR A C 1
ATOM 3280 O O . THR A 1 424 ? 29.686 -10.188 -27.687 1.00 93.50 424 THR A O 1
ATOM 3283 N N . THR A 1 425 ? 31.338 -10.375 -29.212 1.00 91.12 425 THR A N 1
ATOM 3284 C CA . THR A 1 425 ? 30.564 -10.005 -30.406 1.00 91.12 425 THR A CA 1
ATOM 3285 C C . THR A 1 425 ? 30.799 -11.037 -31.509 1.00 91.12 425 THR A C 1
ATOM 3287 O O . THR A 1 425 ? 31.852 -11.078 -32.148 1.00 91.12 425 THR A O 1
ATOM 3290 N N . GLY A 1 426 ? 29.832 -11.935 -31.713 1.00 83.75 426 GLY A N 1
ATOM 3291 C CA . GLY A 1 426 ? 30.041 -13.114 -32.560 1.00 83.75 426 GLY A CA 1
ATOM 3292 C C . GLY A 1 426 ? 31.237 -13.938 -32.064 1.00 83.75 426 GLY A C 1
ATOM 3293 O O . GLY A 1 426 ? 31.233 -14.402 -30.927 1.00 83.75 426 GLY A O 1
ATOM 3294 N N . ASP A 1 427 ? 32.274 -14.069 -32.896 1.00 80.38 427 ASP A N 1
ATOM 3295 C CA . ASP A 1 427 ? 33.510 -14.793 -32.558 1.00 80.38 427 ASP A CA 1
ATOM 3296 C C . ASP A 1 427 ? 34.601 -13.906 -31.922 1.00 80.38 427 ASP A C 1
ATOM 3298 O O . ASP A 1 427 ? 35.646 -14.406 -31.495 1.00 80.38 427 ASP A O 1
ATOM 3302 N N . ALA A 1 428 ? 34.401 -12.585 -31.875 1.00 90.00 428 ALA A N 1
ATOM 3303 C CA . ALA A 1 428 ? 35.371 -11.650 -31.317 1.00 90.00 428 ALA A CA 1
ATOM 3304 C C . ALA A 1 428 ? 35.168 -11.475 -29.806 1.00 90.00 428 ALA A C 1
ATOM 3306 O O . ALA A 1 428 ? 34.043 -11.389 -29.315 1.00 90.00 428 ALA A O 1
ATOM 3307 N N . ARG A 1 429 ? 36.278 -11.389 -29.064 1.00 92.75 429 ARG A N 1
ATOM 3308 C CA . ARG A 1 429 ? 36.298 -11.121 -27.622 1.00 92.75 429 ARG A CA 1
ATOM 3309 C C . ARG A 1 429 ? 37.245 -9.965 -27.335 1.00 92.75 429 ARG A C 1
ATOM 3311 O O . ARG A 1 429 ? 38.397 -10.000 -27.767 1.00 92.75 429 ARG A O 1
ATOM 3318 N N . GLN A 1 430 ? 36.769 -8.980 -26.585 1.00 94.88 430 GLN A N 1
ATOM 3319 C CA . GLN A 1 430 ? 37.539 -7.816 -26.158 1.00 94.88 430 GLN A CA 1
ATOM 3320 C C . GLN A 1 430 ? 37.438 -7.661 -24.642 1.00 94.88 430 GLN A C 1
ATOM 3322 O O . GLN A 1 430 ? 36.367 -7.847 -24.065 1.00 94.88 430 GLN A O 1
ATOM 3327 N N . THR A 1 431 ? 38.562 -7.339 -24.010 1.00 95.12 431 THR A N 1
ATOM 3328 C CA . THR A 1 431 ? 38.666 -7.129 -22.563 1.00 95.12 431 THR A CA 1
ATOM 3329 C C . THR A 1 431 ? 38.940 -5.656 -22.283 1.00 95.12 431 THR A C 1
ATOM 3331 O O . THR A 1 431 ? 39.716 -5.026 -23.002 1.00 95.12 431 THR A O 1
ATOM 3334 N N . TYR A 1 432 ? 38.305 -5.126 -21.242 1.00 95.56 432 TYR A N 1
ATOM 3335 C CA . TYR A 1 432 ? 38.465 -3.762 -20.761 1.00 95.56 432 TYR A CA 1
ATOM 3336 C C . TYR A 1 432 ? 38.828 -3.767 -19.278 1.00 95.56 432 TYR A C 1
ATOM 3338 O O . TYR A 1 432 ? 38.088 -4.300 -18.452 1.00 95.56 432 TYR A O 1
ATOM 3346 N N . ASP A 1 433 ? 39.910 -3.073 -18.940 1.00 93.31 433 ASP A N 1
ATOM 3347 C CA . ASP A 1 433 ? 40.469 -3.042 -17.580 1.00 93.31 433 ASP A CA 1
ATOM 3348 C C . ASP A 1 433 ? 39.717 -2.078 -16.638 1.00 93.31 433 ASP A C 1
ATOM 3350 O O . ASP A 1 433 ? 40.108 -1.865 -15.492 1.00 93.31 433 ASP A O 1
ATOM 3354 N N . SER A 1 434 ? 38.671 -1.403 -17.130 1.00 92.38 434 SER A N 1
ATOM 3355 C CA . SER A 1 434 ? 37.850 -0.501 -16.320 1.00 92.38 434 SER A CA 1
ATOM 3356 C C . SER A 1 434 ? 36.448 -0.316 -16.893 1.00 92.38 434 SER A C 1
ATOM 3358 O O . SER A 1 434 ? 36.242 -0.358 -18.109 1.00 92.38 434 SER A O 1
ATOM 3360 N N . LYS A 1 435 ? 35.498 0.007 -16.006 1.00 92.56 435 LYS A N 1
ATOM 3361 C CA . LYS A 1 435 ? 34.124 0.373 -16.375 1.00 92.56 435 LYS A CA 1
ATOM 3362 C C . LYS A 1 435 ? 34.081 1.558 -17.345 1.00 92.56 435 LYS A C 1
ATOM 3364 O O . LYS A 1 435 ? 33.323 1.521 -18.300 1.00 92.56 435 LYS A O 1
ATOM 3369 N N . ALA A 1 436 ? 34.930 2.570 -17.149 1.00 93.44 436 ALA A N 1
ATOM 3370 C CA . ALA A 1 436 ? 34.967 3.750 -18.015 1.00 93.44 436 ALA A CA 1
ATOM 3371 C C . ALA A 1 436 ? 35.423 3.422 -19.448 1.00 93.44 436 ALA A C 1
ATOM 3373 O O . ALA A 1 436 ? 34.865 3.956 -20.400 1.00 93.44 436 ALA A O 1
ATOM 3374 N N . ALA A 1 437 ? 36.412 2.534 -19.611 1.00 94.12 437 ALA A N 1
ATOM 3375 C CA . ALA A 1 437 ? 36.857 2.089 -20.933 1.00 94.12 437 ALA A CA 1
ATOM 3376 C C . ALA A 1 437 ? 35.781 1.247 -21.636 1.00 94.12 437 ALA A C 1
ATOM 3378 O O . ALA A 1 437 ? 35.535 1.434 -22.823 1.00 94.12 437 ALA A O 1
ATOM 3379 N N . PHE A 1 438 ? 35.102 0.376 -20.886 1.00 95.12 438 PHE A N 1
ATOM 3380 C CA . PHE A 1 438 ? 33.953 -0.379 -21.379 1.00 95.12 438 PHE A CA 1
ATOM 3381 C C . PHE A 1 438 ? 32.806 0.551 -21.813 1.00 95.12 438 PHE A C 1
ATOM 3383 O O . PHE A 1 438 ? 32.332 0.461 -22.942 1.00 95.12 438 PHE A O 1
ATOM 3390 N N . GLU A 1 439 ? 32.402 1.493 -20.958 1.00 93.50 439 GLU A N 1
ATOM 3391 C CA . GLU A 1 439 ? 31.309 2.428 -21.239 1.00 93.50 439 GLU A CA 1
ATOM 3392 C C . GLU A 1 439 ? 31.647 3.417 -22.364 1.00 93.50 439 GLU A C 1
ATOM 3394 O O . GLU A 1 439 ? 30.736 3.916 -23.021 1.00 93.50 439 GLU A O 1
ATOM 3399 N N . ALA A 1 440 ? 32.925 3.688 -22.642 1.00 93.25 440 ALA A N 1
ATOM 3400 C CA . ALA A 1 440 ? 33.323 4.528 -23.772 1.00 93.25 440 ALA A CA 1
ATOM 3401 C C . ALA A 1 440 ? 32.972 3.903 -25.136 1.00 93.25 440 ALA A C 1
ATOM 3403 O O . ALA A 1 440 ? 32.672 4.636 -26.075 1.00 93.25 440 ALA A O 1
ATOM 3404 N N . GLU A 1 441 ? 32.985 2.571 -25.241 1.00 95.19 441 GLU A N 1
ATOM 3405 C CA . GLU A 1 441 ? 32.728 1.842 -26.493 1.00 95.19 441 GLU A CA 1
ATOM 3406 C C . GLU A 1 441 ? 31.352 1.162 -26.524 1.00 95.19 441 GLU A C 1
ATOM 3408 O O . GLU A 1 441 ? 30.802 0.933 -27.604 1.00 95.19 441 GLU A O 1
ATOM 3413 N N . TRP A 1 442 ? 30.770 0.878 -25.356 1.00 96.06 442 TRP A N 1
ATOM 3414 C CA . TRP A 1 442 ? 29.528 0.121 -25.225 1.00 96.06 442 TRP A CA 1
ATOM 3415 C C . TRP A 1 442 ? 28.479 0.837 -24.379 1.00 96.06 442 TRP A C 1
ATOM 3417 O O . TRP A 1 442 ? 28.766 1.563 -23.422 1.00 96.06 442 TRP A O 1
ATOM 3427 N N . VAL A 1 443 ? 27.224 0.577 -24.727 1.00 95.12 443 VAL A N 1
ATOM 3428 C CA . VAL A 1 443 ? 26.043 0.967 -23.962 1.00 95.12 443 VAL A CA 1
ATOM 3429 C C . VAL A 1 443 ? 25.317 -0.302 -23.548 1.00 95.12 443 VAL A C 1
ATOM 3431 O O . VAL A 1 443 ? 24.940 -1.120 -24.389 1.00 95.12 443 VAL A O 1
ATOM 3434 N N . THR A 1 444 ? 25.108 -0.464 -22.245 1.00 94.56 444 THR A N 1
ATOM 3435 C CA . THR A 1 444 ? 24.294 -1.549 -21.698 1.00 94.56 444 THR A CA 1
ATOM 3436 C C . THR A 1 444 ? 22.853 -1.423 -22.183 1.00 94.56 444 THR A C 1
ATOM 3438 O O . THR A 1 444 ? 22.241 -0.359 -22.079 1.00 94.56 444 THR A O 1
ATOM 3441 N N . VAL A 1 445 ? 22.303 -2.516 -22.706 1.00 93.75 445 VAL A N 1
ATOM 3442 C CA . VAL A 1 445 ? 20.904 -2.571 -23.133 1.00 93.75 445 VAL A CA 1
ATOM 3443 C C . VAL A 1 445 ? 20.049 -2.889 -21.917 1.00 93.75 445 VAL A C 1
ATOM 3445 O O . VAL A 1 445 ? 20.232 -3.933 -21.294 1.00 93.75 445 VAL A O 1
ATOM 3448 N N . LYS A 1 446 ? 19.129 -1.990 -21.565 1.00 92.06 446 LYS A N 1
ATOM 3449 C CA . LYS A 1 446 ? 18.176 -2.210 -20.473 1.00 92.06 446 LYS A CA 1
ATOM 3450 C C . LYS A 1 446 ? 17.077 -3.180 -20.907 1.00 92.06 446 LYS A C 1
ATOM 3452 O O . LYS A 1 446 ? 16.673 -3.167 -22.075 1.00 92.06 446 LYS A O 1
ATOM 3457 N N . LYS A 1 447 ? 16.602 -4.014 -19.979 1.00 91.00 447 LYS A N 1
ATOM 3458 C CA . LYS A 1 447 ? 15.473 -4.923 -20.223 1.00 91.00 447 LYS A CA 1
ATOM 3459 C C . LYS A 1 447 ? 14.195 -4.096 -20.479 1.00 91.00 447 LYS A C 1
ATOM 3461 O O . LYS A 1 447 ? 13.919 -3.198 -19.682 1.00 91.00 447 LYS A O 1
ATOM 3466 N N . PRO A 1 448 ? 13.432 -4.345 -21.558 1.00 91.69 448 PRO A N 1
ATOM 3467 C CA . PRO A 1 448 ? 12.136 -3.703 -21.755 1.00 91.69 448 PRO A CA 1
ATOM 3468 C C . PRO A 1 448 ? 11.089 -4.257 -20.785 1.00 91.69 448 PRO A C 1
ATOM 3470 O O . PRO A 1 448 ? 11.113 -5.442 -20.462 1.00 91.69 448 PRO A O 1
ATOM 3473 N N . PHE A 1 449 ? 10.164 -3.404 -20.360 1.00 90.88 449 PHE A N 1
ATOM 3474 C CA . PHE A 1 449 ? 8.912 -3.811 -19.735 1.00 90.88 449 PHE A CA 1
ATOM 3475 C C . PHE A 1 449 ? 7.894 -4.058 -20.850 1.00 90.88 449 PHE A C 1
ATOM 3477 O O . PHE A 1 449 ? 7.499 -3.114 -21.535 1.00 90.88 449 PHE A O 1
ATOM 3484 N N . VAL A 1 450 ? 7.522 -5.319 -21.066 1.00 89.44 450 VAL A N 1
ATOM 3485 C CA . VAL A 1 450 ? 6.502 -5.723 -22.044 1.00 89.44 450 VAL A CA 1
ATOM 3486 C C . VAL A 1 450 ? 5.234 -6.062 -21.256 1.00 89.44 450 VAL A C 1
ATOM 3488 O O . VAL A 1 450 ? 5.253 -7.075 -20.559 1.00 89.44 450 VAL A O 1
ATOM 3491 N N . PRO A 1 451 ? 4.168 -5.242 -21.305 1.00 88.38 451 PRO A N 1
ATOM 3492 C CA . PRO A 1 451 ? 2.967 -5.443 -20.489 1.00 88.38 451 PRO A CA 1
ATOM 3493 C C . PRO A 1 451 ? 2.379 -6.851 -20.594 1.00 88.38 451 PRO A C 1
ATOM 3495 O O . PRO A 1 451 ? 2.038 -7.445 -19.580 1.00 88.38 451 PRO A O 1
ATOM 3498 N N . GLU A 1 452 ? 2.346 -7.416 -21.798 1.00 86.62 452 GLU A N 1
ATOM 3499 C CA . GLU A 1 452 ? 1.785 -8.735 -22.102 1.00 86.62 452 GLU A CA 1
ATOM 3500 C C . GLU A 1 452 ? 2.564 -9.894 -21.464 1.00 86.62 452 GLU A C 1
ATOM 3502 O O . GLU A 1 452 ? 2.015 -10.974 -21.266 1.00 86.62 452 GLU A O 1
ATOM 3507 N N . VAL A 1 453 ? 3.840 -9.667 -21.142 1.00 86.00 453 VAL A N 1
ATOM 3508 C CA . VAL A 1 453 ? 4.742 -10.664 -20.548 1.00 86.00 453 VAL A CA 1
ATOM 3509 C C . VAL A 1 453 ? 4.918 -10.428 -19.050 1.00 86.00 453 VAL A C 1
ATOM 3511 O O . VAL A 1 453 ? 5.063 -11.376 -18.283 1.00 86.00 453 VAL A O 1
ATOM 3514 N N . GLU A 1 454 ? 4.964 -9.162 -18.636 1.00 88.19 454 GLU A N 1
ATOM 3515 C CA . GLU A 1 454 ? 5.306 -8.771 -17.270 1.00 88.19 454 GLU A CA 1
ATOM 3516 C C . GLU A 1 454 ? 4.078 -8.639 -16.360 1.00 88.19 454 GLU A C 1
ATOM 3518 O O . GLU A 1 454 ? 4.249 -8.745 -15.150 1.00 88.19 454 GLU A O 1
ATOM 3523 N N . LEU A 1 455 ? 2.869 -8.411 -16.890 1.00 87.69 455 LEU A N 1
ATOM 3524 C CA . LEU A 1 455 ? 1.648 -8.282 -16.084 1.00 87.69 455 LEU A CA 1
ATOM 3525 C C . LEU A 1 455 ? 0.800 -9.565 -16.132 1.00 87.69 455 LEU A C 1
ATOM 3527 O O . LEU A 1 455 ? 0.487 -10.039 -17.226 1.00 87.69 455 LEU A O 1
ATOM 3531 N N . PRO A 1 456 ? 0.349 -10.095 -14.978 1.00 87.94 456 PRO A N 1
ATOM 3532 C CA . PRO A 1 456 ? -0.633 -11.178 -14.919 1.00 87.94 456 PRO A CA 1
ATOM 3533 C C . PRO A 1 456 ? -1.928 -10.862 -15.672 1.00 87.94 456 PRO A C 1
ATOM 3535 O O . PRO A 1 456 ? -2.504 -11.743 -16.318 1.00 87.94 456 PRO A O 1
ATOM 3538 N N . VAL A 1 457 ? -2.373 -9.603 -15.601 1.00 87.69 457 VAL A N 1
ATOM 3539 C CA . VAL A 1 457 ? -3.545 -9.078 -16.308 1.00 87.69 457 VAL A CA 1
ATOM 3540 C C . VAL A 1 457 ? -3.143 -7.807 -17.067 1.00 87.69 457 VAL A C 1
ATOM 3542 O O . VAL A 1 457 ? -3.250 -6.700 -16.532 1.00 87.69 457 VAL A O 1
ATOM 3545 N N . PRO A 1 458 ? -2.682 -7.935 -18.326 1.00 86.12 458 PRO A N 1
ATOM 3546 C CA . PRO A 1 458 ? -2.269 -6.790 -19.144 1.00 86.12 458 PRO A CA 1
ATOM 3547 C C . PRO A 1 458 ? -3.434 -5.875 -19.545 1.00 86.12 458 PRO A C 1
ATOM 3549 O O . PRO A 1 458 ? -3.246 -4.677 -19.734 1.00 86.12 458 PRO A O 1
ATOM 3552 N N . ALA A 1 459 ? -4.645 -6.431 -19.662 1.00 86.06 459 ALA A N 1
ATOM 3553 C CA . ALA A 1 459 ? -5.868 -5.722 -20.050 1.00 86.06 459 ALA A CA 1
ATOM 3554 C C . ALA A 1 459 ? -6.626 -5.157 -18.832 1.00 86.06 459 ALA A C 1
ATOM 3556 O O . ALA A 1 459 ? -7.818 -5.404 -18.660 1.00 86.06 459 ALA A O 1
ATOM 3557 N N . PHE A 1 460 ? -5.919 -4.445 -17.955 1.00 88.56 460 PHE A N 1
ATOM 3558 C CA . PHE A 1 460 ? -6.498 -3.820 -16.764 1.00 88.56 460 PHE A CA 1
ATOM 3559 C C . PHE A 1 460 ? -7.129 -2.448 -17.075 1.00 88.56 460 PHE A C 1
ATOM 3561 O O . PHE A 1 460 ? -6.839 -1.817 -18.095 1.00 88.56 460 PHE A O 1
ATOM 3568 N N . THR A 1 461 ? -8.003 -1.971 -16.190 1.00 87.00 461 THR A N 1
ATOM 3569 C CA . THR A 1 461 ? -8.821 -0.760 -16.376 1.00 87.00 461 THR A CA 1
ATOM 3570 C C . THR A 1 461 ? -8.715 0.178 -15.163 1.00 87.00 461 THR A C 1
ATOM 3572 O O . THR A 1 461 ? -8.067 -0.143 -14.175 1.00 87.00 461 THR A O 1
ATOM 3575 N N . HIS A 1 462 ? -9.279 1.394 -15.234 1.00 85.81 462 HIS A N 1
ATOM 3576 C CA . HIS A 1 462 ? -9.107 2.423 -14.180 1.00 85.81 462 HIS A CA 1
ATOM 3577 C C . HIS A 1 462 ? -9.670 1.953 -12.846 1.00 85.81 462 HIS A C 1
ATOM 3579 O O . HIS A 1 462 ? -9.217 2.345 -11.782 1.00 85.81 462 HIS A O 1
ATOM 3585 N N . ASP A 1 463 ? -10.736 1.164 -12.914 1.00 85.19 463 ASP A N 1
ATOM 3586 C CA . ASP A 1 463 ? -11.445 0.642 -11.763 1.00 85.19 463 ASP A CA 1
ATOM 3587 C C . ASP A 1 463 ? -10.628 -0.414 -11.010 1.00 85.19 463 ASP A C 1
ATOM 3589 O O . ASP A 1 463 ? -10.981 -0.706 -9.865 1.00 85.19 463 ASP A O 1
ATOM 3593 N N . THR A 1 464 ? -9.514 -0.895 -11.580 1.00 90.94 464 THR A N 1
ATOM 3594 C CA . THR A 1 464 ? -8.621 -1.884 -10.962 1.00 90.94 464 THR A CA 1
ATOM 3595 C C . THR A 1 464 ? -7.426 -1.299 -10.221 1.00 90.94 464 THR A C 1
ATOM 3597 O O . THR A 1 464 ? -6.598 -2.055 -9.726 1.00 90.94 464 THR A O 1
ATOM 3600 N N . TYR A 1 465 ? -7.301 0.024 -10.147 1.00 93.75 465 TYR A N 1
ATOM 3601 C CA . TYR A 1 465 ? -6.330 0.707 -9.293 1.00 93.75 465 TYR A CA 1
ATOM 3602 C C . TYR A 1 465 ? -6.927 2.008 -8.762 1.00 93.75 465 TYR A C 1
ATOM 3604 O O . TYR A 1 465 ? -7.956 2.484 -9.240 1.00 93.75 465 TYR A O 1
ATOM 3612 N N . ARG A 1 466 ? -6.308 2.604 -7.748 1.00 94.62 466 ARG A N 1
ATOM 3613 C CA . ARG A 1 466 ? -6.691 3.930 -7.256 1.00 94.62 466 ARG A CA 1
ATOM 3614 C C . ARG A 1 466 ? -5.455 4.795 -7.101 1.00 94.62 466 ARG A C 1
ATOM 3616 O O . ARG A 1 466 ? -4.377 4.303 -6.785 1.00 94.62 466 ARG A O 1
ATOM 3623 N N . ILE A 1 467 ? -5.625 6.087 -7.346 1.00 95.38 467 ILE A N 1
ATOM 3624 C CA . ILE A 1 467 ? -4.592 7.090 -7.120 1.00 95.38 467 ILE A CA 1
ATOM 3625 C C . ILE A 1 467 ? -5.149 8.080 -6.106 1.00 95.38 467 ILE A C 1
ATOM 3627 O O . ILE A 1 467 ? -6.250 8.601 -6.282 1.00 95.38 467 ILE A O 1
ATOM 3631 N N . LEU A 1 468 ? -4.401 8.323 -5.041 1.00 95.69 468 LEU A N 1
ATOM 3632 C CA . LEU A 1 468 ? -4.771 9.209 -3.952 1.00 95.69 468 LEU A CA 1
ATOM 3633 C C . LEU A 1 468 ? -3.728 10.313 -3.818 1.00 95.69 468 LEU A C 1
ATOM 3635 O O . LEU A 1 468 ? -2.526 10.071 -3.899 1.00 95.69 468 LEU A O 1
ATOM 3639 N N . ILE A 1 469 ? -4.203 11.538 -3.633 1.00 94.75 469 ILE A N 1
ATOM 3640 C CA . ILE A 1 469 ? -3.386 12.735 -3.477 1.00 94.75 469 ILE A CA 1
ATOM 3641 C C . ILE A 1 469 ? -3.445 13.165 -2.010 1.00 94.75 469 ILE A C 1
ATOM 3643 O O . ILE A 1 469 ? -4.535 13.307 -1.454 1.00 94.75 469 ILE A O 1
ATOM 3647 N N . LEU A 1 470 ? -2.277 13.387 -1.407 1.00 93.19 470 LEU A N 1
ATOM 3648 C CA . LEU A 1 470 ? -2.099 13.965 -0.072 1.00 93.19 470 LEU A CA 1
ATOM 3649 C C . LEU A 1 470 ? -1.763 15.463 -0.196 1.00 93.19 470 LEU A C 1
ATOM 3651 O O . LEU A 1 470 ? -0.588 15.803 -0.378 1.00 93.19 470 LEU A O 1
ATOM 3655 N N . PRO A 1 471 ? -2.759 16.371 -0.194 1.00 89.62 471 PRO A N 1
ATOM 3656 C CA . PRO A 1 471 ? -2.513 17.797 -0.366 1.00 89.62 471 PRO A CA 1
ATOM 3657 C C . PRO A 1 471 ? -1.826 18.423 0.854 1.00 89.62 471 PRO A C 1
ATOM 3659 O O . PRO A 1 471 ? -2.047 18.021 1.992 1.00 89.62 471 PRO A O 1
ATOM 3662 N N . GLU A 1 472 ? -1.034 19.478 0.636 1.00 82.69 472 GLU A N 1
ATOM 3663 C CA . GLU A 1 472 ? -0.426 20.229 1.742 1.00 82.69 472 GLU A CA 1
ATOM 3664 C C . GLU A 1 472 ? -1.508 20.923 2.593 1.00 82.69 472 GLU A C 1
ATOM 3666 O O . GLU A 1 472 ? -2.056 21.958 2.208 1.00 82.69 472 GLU A O 1
ATOM 3671 N N . GLY A 1 473 ? -1.800 20.367 3.773 1.00 76.56 473 GLY A N 1
ATOM 3672 C CA . GLY A 1 473 ? -2.712 20.967 4.753 1.00 76.56 473 GLY A CA 1
ATOM 3673 C C . GLY A 1 473 ? -4.202 20.844 4.415 1.00 76.56 473 GLY A C 1
ATOM 3674 O O . GLY A 1 473 ? -4.983 21.696 4.844 1.00 76.56 473 GLY A O 1
ATOM 3675 N N . GLY A 1 474 ? -4.590 19.820 3.651 1.00 83.44 474 GLY A N 1
ATOM 3676 C CA . GLY A 1 474 ? -5.984 19.507 3.327 1.00 83.44 474 GLY A CA 1
ATOM 3677 C C . GLY A 1 474 ? -6.313 18.025 3.502 1.00 83.44 474 GLY A C 1
ATOM 3678 O O . GLY A 1 474 ? -5.434 17.216 3.787 1.00 83.44 474 GLY A O 1
ATOM 3679 N N . ASP A 1 475 ? -7.586 17.679 3.314 1.00 88.44 475 ASP A N 1
ATOM 3680 C CA . ASP A 1 475 ? -8.030 16.285 3.353 1.00 88.44 475 ASP A CA 1
ATOM 3681 C C . ASP A 1 475 ? -7.576 15.535 2.090 1.00 88.44 475 ASP A C 1
ATOM 3683 O O . ASP A 1 475 ? -7.619 16.107 0.995 1.00 88.44 475 ASP A O 1
ATOM 3687 N N . PRO A 1 476 ? -7.187 14.254 2.198 1.00 93.44 476 PRO A N 1
ATOM 3688 C CA . PRO A 1 476 ? -6.833 13.455 1.035 1.00 93.44 476 PRO A CA 1
ATOM 3689 C C . PRO A 1 476 ? -7.971 13.307 0.030 1.00 93.44 476 PRO A C 1
ATOM 3691 O O . PRO A 1 476 ? -9.141 13.148 0.390 1.00 93.44 476 PRO A O 1
ATOM 3694 N N . VAL A 1 477 ? -7.604 13.304 -1.250 1.00 95.38 477 VAL A N 1
ATOM 3695 C CA . VAL A 1 477 ? -8.549 13.209 -2.367 1.00 95.38 477 VAL A CA 1
ATOM 3696 C C . VAL A 1 477 ? -8.167 12.080 -3.315 1.00 95.38 477 VAL A C 1
ATOM 3698 O O . VAL A 1 477 ? -6.993 11.811 -3.554 1.00 95.38 477 VAL A O 1
ATOM 3701 N N . VAL A 1 478 ? -9.169 11.413 -3.875 1.00 95.19 478 VAL A N 1
ATOM 3702 C CA . VAL A 1 478 ? -9.013 10.383 -4.905 1.00 95.19 478 VAL A CA 1
ATOM 3703 C C . VAL A 1 478 ? -8.957 11.061 -6.267 1.00 95.19 478 VAL A C 1
ATOM 3705 O O . VAL A 1 478 ? -9.784 11.916 -6.578 1.00 95.19 478 VAL A O 1
ATOM 3708 N N . TYR A 1 479 ? -7.988 10.687 -7.090 1.00 94.38 479 TYR A N 1
ATOM 3709 C CA . TYR A 1 479 ? -7.883 11.156 -8.465 1.00 94.38 479 TYR A CA 1
ATOM 3710 C C . TYR A 1 479 ? -8.761 10.303 -9.392 1.00 94.38 479 TYR A C 1
ATOM 3712 O O . TYR A 1 479 ? -8.642 9.075 -9.431 1.00 94.38 479 TYR A O 1
ATOM 3720 N N . GLY A 1 480 ? -9.653 10.963 -10.128 1.00 87.94 480 GLY A N 1
ATOM 3721 C CA . GLY A 1 480 ? -10.509 10.365 -11.145 1.00 87.94 480 GLY A CA 1
ATOM 3722 C C . GLY A 1 480 ? -9.827 10.329 -12.513 1.00 87.94 480 GLY A C 1
ATOM 3723 O O . GLY A 1 480 ? -9.069 11.228 -12.872 1.00 87.94 480 GLY A O 1
ATOM 3724 N N . GLY A 1 481 ? -10.145 9.311 -13.317 1.00 78.81 481 GLY A N 1
ATOM 3725 C CA . GLY A 1 481 ? -9.557 9.114 -14.651 1.00 78.81 481 GLY A CA 1
ATOM 3726 C C . GLY A 1 481 ? -9.945 10.174 -15.693 1.00 78.81 481 GLY A C 1
ATOM 3727 O O . GLY A 1 481 ? -9.484 10.119 -16.828 1.00 78.81 481 GLY A O 1
ATOM 3728 N N . ASP A 1 482 ? -10.803 11.129 -15.329 1.00 83.25 482 ASP A N 1
ATOM 3729 C CA . ASP A 1 482 ? -11.156 12.317 -16.112 1.00 83.25 482 ASP A CA 1
ATOM 3730 C C . ASP A 1 482 ? -10.320 13.557 -15.734 1.00 83.25 482 ASP A C 1
ATOM 3732 O O . ASP A 1 482 ? -10.529 14.644 -16.276 1.00 83.25 482 ASP A O 1
ATOM 3736 N N . GLY A 1 483 ? -9.366 13.404 -14.810 1.00 85.12 483 GLY A N 1
ATOM 3737 C CA . GLY A 1 483 ? -8.538 14.487 -14.293 1.00 85.12 483 GLY A CA 1
ATOM 3738 C C . GLY A 1 483 ? -9.145 15.253 -13.121 1.00 85.12 483 GLY A C 1
ATOM 3739 O O . GLY A 1 483 ? -8.551 16.241 -12.683 1.00 85.12 483 GLY A O 1
ATOM 3740 N N . THR A 1 484 ? -10.307 14.838 -12.613 1.00 90.88 484 THR A N 1
ATOM 3741 C CA . THR A 1 484 ? -10.944 15.468 -11.451 1.00 90.88 484 THR A CA 1
ATOM 3742 C C . THR A 1 484 ? -10.470 14.854 -10.136 1.00 90.88 484 THR A C 1
ATOM 3744 O O . THR A 1 484 ? -9.895 13.767 -10.102 1.00 90.88 484 THR A O 1
ATOM 3747 N N . THR A 1 485 ? -10.696 15.563 -9.032 1.00 94.12 485 THR A N 1
ATOM 3748 C CA . THR A 1 485 ? -10.466 15.052 -7.679 1.00 94.12 485 THR A CA 1
ATOM 3749 C C . THR A 1 485 ? -11.797 14.821 -6.972 1.00 94.12 485 THR A C 1
ATOM 3751 O O . THR A 1 485 ? -12.752 15.583 -7.133 1.00 94.12 485 THR A O 1
ATOM 3754 N N . GLN A 1 486 ? -11.866 13.743 -6.200 1.00 94.06 486 GLN A N 1
ATOM 3755 C CA . GLN A 1 486 ? -13.053 13.282 -5.490 1.00 94.06 486 GLN A CA 1
ATOM 3756 C C . GLN A 1 486 ? -12.717 13.029 -4.010 1.00 94.06 486 GLN A C 1
ATOM 3758 O O . GLN A 1 486 ? -11.555 12.797 -3.678 1.00 94.06 486 GLN A O 1
ATOM 3763 N N . PRO A 1 487 ? -13.688 13.090 -3.083 1.00 94.12 487 PRO A N 1
ATOM 3764 C CA . PRO A 1 487 ? -13.422 12.863 -1.661 1.00 94.12 487 PRO A CA 1
ATOM 3765 C C . PRO A 1 487 ? -12.937 11.433 -1.387 1.00 94.12 487 PRO A C 1
ATOM 3767 O O . PRO A 1 487 ? -13.256 10.512 -2.138 1.00 94.12 487 PRO A O 1
ATOM 3770 N N . LEU A 1 488 ? -12.230 11.224 -0.272 1.00 92.81 488 LEU A N 1
ATOM 3771 C CA . LEU A 1 488 ? -11.709 9.910 0.133 1.00 92.81 488 LEU A CA 1
ATOM 3772 C C . LEU A 1 488 ? -12.783 8.807 0.205 1.00 92.81 488 LEU A C 1
ATOM 3774 O O . LEU A 1 488 ? -12.509 7.654 -0.125 1.00 92.81 488 LEU A O 1
ATOM 3778 N N . SER A 1 489 ? -14.026 9.165 0.552 1.00 89.75 489 SER A N 1
ATOM 3779 C CA . SER A 1 489 ? -15.181 8.251 0.578 1.00 89.75 489 SER A CA 1
ATOM 3780 C C . SER A 1 489 ? -15.444 7.547 -0.758 1.00 89.75 489 SER A C 1
ATOM 3782 O O . SER A 1 489 ? -16.069 6.489 -0.781 1.00 89.75 489 SER A O 1
ATOM 3784 N N . THR A 1 490 ? -14.934 8.101 -1.859 1.00 91.44 490 THR A N 1
ATOM 3785 C CA . THR A 1 490 ? -15.000 7.511 -3.202 1.00 91.44 490 THR A CA 1
ATOM 3786 C C . THR A 1 490 ? -14.355 6.130 -3.259 1.00 91.44 490 THR A C 1
ATOM 3788 O O . THR A 1 490 ? -14.826 5.276 -4.000 1.00 91.44 490 THR A O 1
ATOM 3791 N N . LEU A 1 491 ? -13.330 5.859 -2.438 1.00 89.94 491 LEU A N 1
ATOM 3792 C CA . LEU A 1 491 ? -12.735 4.519 -2.349 1.00 89.94 491 LEU A CA 1
ATOM 3793 C C . LEU A 1 491 ? -13.758 3.442 -1.949 1.00 89.94 491 LEU A C 1
ATOM 3795 O O . LEU A 1 491 ? -13.564 2.276 -2.281 1.00 89.94 491 LEU A O 1
ATOM 3799 N N . ILE A 1 492 ? -14.828 3.834 -1.250 1.00 87.44 492 ILE A N 1
ATOM 3800 C CA . ILE A 1 492 ? -15.907 2.952 -0.798 1.00 87.44 492 ILE A CA 1
ATOM 3801 C C . ILE A 1 492 ? -17.064 2.957 -1.806 1.00 87.44 492 ILE A C 1
ATOM 3803 O O . ILE A 1 492 ? -17.561 1.893 -2.173 1.00 87.44 492 ILE A O 1
ATOM 3807 N N . THR A 1 493 ? -17.502 4.139 -2.259 1.00 84.44 493 THR A N 1
ATOM 3808 C CA . THR A 1 493 ? -18.682 4.263 -3.135 1.00 84.44 493 THR A CA 1
ATOM 3809 C C . THR A 1 493 ? -18.419 3.765 -4.552 1.00 84.44 493 THR A C 1
ATOM 3811 O O . THR A 1 493 ? -19.261 3.069 -5.119 1.00 84.44 493 THR A O 1
ATOM 3814 N N . ASP A 1 494 ? -17.242 4.066 -5.104 1.00 79.56 494 ASP A N 1
ATOM 3815 C CA . ASP A 1 494 ? -16.821 3.597 -6.420 1.00 79.56 494 ASP A CA 1
ATOM 3816 C C . ASP A 1 494 ? -16.059 2.290 -6.232 1.00 79.56 494 ASP A C 1
ATOM 3818 O O . ASP A 1 494 ? -14.826 2.263 -6.249 1.00 79.56 494 ASP A O 1
ATOM 3822 N N . SER A 1 495 ? -16.811 1.209 -6.002 1.00 68.75 495 SER A N 1
ATOM 3823 C CA . SER A 1 495 ? -16.284 -0.115 -5.661 1.00 68.75 495 SER A CA 1
ATOM 3824 C C . SER A 1 495 ? -15.178 -0.554 -6.638 1.00 68.75 495 SER A C 1
ATOM 3826 O O . SER A 1 495 ? -15.468 -0.818 -7.813 1.00 68.75 495 SER A O 1
ATOM 3828 N N . PRO A 1 496 ? -13.908 -0.623 -6.196 1.00 76.44 496 PRO A N 1
ATOM 3829 C CA . PRO A 1 496 ? -12.823 -1.095 -7.039 1.00 76.44 496 PRO A CA 1
ATOM 3830 C C . PRO A 1 496 ? -12.965 -2.583 -7.328 1.00 76.44 496 PRO A C 1
ATOM 3832 O O . PRO A 1 496 ? -13.569 -3.332 -6.561 1.00 76.44 496 PRO A O 1
ATOM 3835 N N . ARG A 1 497 ? -12.401 -3.011 -8.456 1.00 83.88 497 ARG A N 1
ATOM 3836 C CA . ARG A 1 497 ? -12.449 -4.404 -8.904 1.00 83.88 497 ARG A CA 1
ATOM 3837 C C . ARG A 1 497 ? -11.043 -4.943 -9.050 1.00 83.88 497 ARG A C 1
ATOM 3839 O O . ARG A 1 497 ? -10.197 -4.282 -9.637 1.00 83.88 497 ARG A O 1
ATOM 3846 N N . ILE A 1 498 ? -10.793 -6.147 -8.552 1.00 81.44 498 ILE A N 1
ATOM 3847 C CA . ILE A 1 498 ? -9.512 -6.815 -8.797 1.00 81.44 498 ILE A CA 1
ATOM 3848 C C . ILE A 1 498 ? -9.397 -7.060 -10.303 1.00 81.44 498 ILE A C 1
ATOM 3850 O O . ILE A 1 498 ? -10.383 -7.399 -10.964 1.00 81.44 498 ILE A O 1
ATOM 3854 N N . ALA A 1 499 ? -8.205 -6.851 -10.858 1.00 78.81 499 ALA A N 1
ATOM 3855 C CA . ALA A 1 499 ? -7.969 -7.105 -12.271 1.00 78.81 499 ALA A CA 1
ATOM 3856 C C . ALA A 1 499 ? -8.214 -8.595 -12.569 1.00 78.81 499 ALA A C 1
ATOM 3858 O O . ALA A 1 499 ? -7.514 -9.465 -12.056 1.00 78.81 499 ALA A O 1
ATOM 3859 N N . GLY A 1 500 ? -9.225 -8.891 -13.388 1.00 68.25 500 GLY A N 1
ATOM 3860 C CA . GLY A 1 500 ? -9.598 -10.251 -13.768 1.00 68.25 500 GLY A CA 1
ATOM 3861 C C . GLY A 1 500 ? -9.132 -10.603 -15.179 1.00 68.25 500 GLY A C 1
ATOM 3862 O O . GLY A 1 500 ? -9.064 -9.750 -16.063 1.00 68.25 500 GLY A O 1
ATOM 3863 N N . LYS A 1 501 ? -8.877 -11.891 -15.437 1.00 50.00 501 LYS A N 1
ATOM 3864 C CA . LYS A 1 501 ? -8.573 -12.378 -16.800 1.00 50.00 501 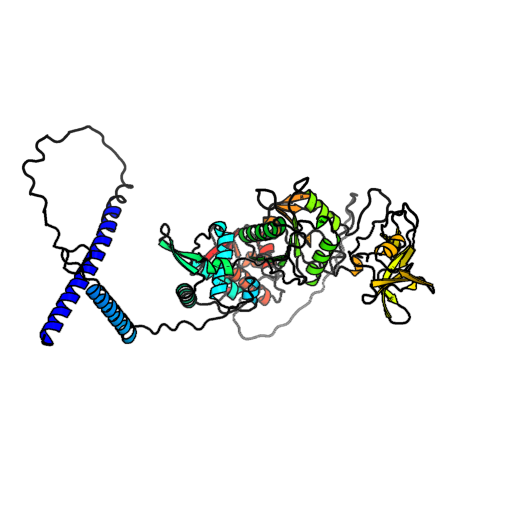LYS A CA 1
ATOM 3865 C C . LYS A 1 501 ? -9.735 -12.173 -17.784 1.00 50.00 501 LYS A C 1
ATOM 3867 O O . LYS A 1 501 ? -9.496 -12.065 -18.984 1.00 50.00 501 LYS A O 1
ATOM 3872 N N . ASP A 1 502 ? -10.960 -12.043 -17.273 1.00 43.47 502 ASP A N 1
ATOM 3873 C CA . ASP A 1 502 ? -12.180 -11.832 -18.061 1.00 43.47 502 ASP A CA 1
ATOM 3874 C C . ASP A 1 502 ? -12.482 -10.350 -18.367 1.00 43.47 502 ASP A C 1
ATOM 3876 O O . ASP A 1 502 ? -13.491 -10.051 -19.000 1.00 43.47 502 ASP A O 1
ATOM 3880 N N . CYS A 1 503 ? -11.595 -9.401 -18.027 1.00 40.81 503 CYS A N 1
ATOM 3881 C CA . CYS A 1 503 ? -11.744 -7.973 -18.370 1.00 40.81 503 CYS A CA 1
ATOM 3882 C C . CYS A 1 503 ? -11.636 -7.664 -19.886 1.00 40.81 503 CYS A C 1
ATOM 3884 O O . CYS A 1 503 ? -11.590 -6.505 -20.302 1.00 40.81 503 CYS A O 1
ATOM 3886 N N . THR A 1 504 ? -11.641 -8.683 -20.748 1.00 37.06 504 THR A N 1
ATOM 3887 C CA . THR A 1 504 ? -11.649 -8.541 -22.208 1.00 37.06 504 THR A CA 1
ATOM 3888 C C . THR A 1 504 ? -13.058 -8.236 -22.721 1.00 37.06 504 THR A C 1
ATOM 3890 O O . THR A 1 504 ? -13.708 -9.077 -23.336 1.00 37.06 504 THR A O 1
ATOM 3893 N N . GLY A 1 505 ? -13.571 -7.023 -22.487 1.00 37.19 505 GLY A N 1
ATOM 3894 C CA . GLY A 1 505 ? -14.917 -6.750 -22.989 1.00 37.19 505 GLY A CA 1
ATOM 3895 C C . GLY A 1 505 ? -15.584 -5.414 -22.722 1.00 37.19 505 GLY A C 1
ATOM 3896 O O . GLY A 1 505 ? -16.798 -5.432 -22.590 1.00 37.19 505 GLY A O 1
ATOM 3897 N N . GLN A 1 506 ? -14.886 -4.273 -22.689 1.00 31.78 506 GLN A N 1
ATOM 3898 C CA . GLN A 1 506 ? -15.537 -2.983 -22.997 1.00 31.78 506 GLN A CA 1
ATOM 3899 C C . GLN A 1 506 ? -14.536 -1.854 -23.272 1.00 31.78 506 GLN A C 1
ATOM 3901 O O . GLN A 1 506 ? -14.469 -0.851 -22.575 1.00 31.78 506 GLN A O 1
ATOM 3906 N N . CYS A 1 507 ? -13.775 -2.007 -24.354 1.00 26.41 507 CYS A N 1
ATOM 3907 C CA . CYS A 1 507 ? -13.045 -0.906 -24.980 1.00 26.41 507 CYS A CA 1
ATOM 3908 C C . CYS A 1 507 ? -13.372 -0.924 -26.477 1.00 26.41 507 CYS A C 1
ATOM 3910 O O . CYS A 1 507 ? -12.649 -1.508 -27.279 1.00 26.41 507 CYS A O 1
ATOM 3912 N N . GLY A 1 508 ? -14.514 -0.345 -26.838 1.00 26.19 508 GLY A N 1
ATOM 3913 C CA . GLY A 1 508 ? -14.887 -0.046 -28.216 1.00 26.19 508 GLY A CA 1
ATOM 3914 C C . GLY A 1 508 ? -15.476 1.356 -28.238 1.00 26.19 508 GLY A C 1
ATOM 3915 O O . GLY A 1 508 ? -16.454 1.615 -27.546 1.00 26.19 508 GLY A O 1
ATOM 3916 N N . GLU A 1 509 ? -14.820 2.255 -28.962 1.00 27.17 509 GLU A N 1
ATOM 3917 C CA . GLU A 1 509 ? -15.149 3.671 -29.113 1.00 27.17 509 GLU A CA 1
ATOM 3918 C C . GLU A 1 509 ? -16.649 3.919 -29.338 1.00 27.17 509 GLU A C 1
ATOM 3920 O O . GLU A 1 509 ? -17.228 3.463 -30.324 1.00 27.17 509 GLU A O 1
ATOM 3925 N N . SER A 1 510 ? -17.271 4.720 -28.472 1.00 23.19 510 SER A N 1
ATOM 3926 C CA . SER A 1 510 ? -18.588 5.300 -28.742 1.00 23.19 510 SER A CA 1
ATOM 3927 C C . SER A 1 510 ? -18.424 6.504 -29.672 1.00 23.19 510 SER A C 1
ATOM 3929 O O . SER A 1 510 ? -18.418 7.651 -29.226 1.00 23.19 510 SER A O 1
ATOM 3931 N N . ILE A 1 511 ? -18.266 6.249 -30.971 1.00 28.77 511 ILE A N 1
ATOM 3932 C CA . ILE A 1 511 ? -18.576 7.248 -31.997 1.00 28.77 511 ILE A CA 1
ATOM 3933 C C . ILE A 1 511 ? -20.093 7.236 -32.185 1.00 28.77 511 ILE A C 1
ATOM 3935 O O . ILE A 1 511 ? -20.689 6.208 -32.500 1.00 28.77 511 ILE A O 1
ATOM 3939 N N . GLU A 1 512 ? -20.705 8.395 -31.955 1.00 28.30 512 GLU A N 1
ATOM 3940 C CA . GLU A 1 512 ? -22.105 8.673 -32.251 1.00 28.30 512 GLU A CA 1
ATOM 3941 C C . GLU A 1 512 ? -22.432 8.350 -33.716 1.00 28.30 512 GLU A C 1
ATOM 3943 O O . GLU A 1 512 ? -21.959 9.046 -34.608 1.00 28.30 512 GLU A O 1
ATOM 3948 N N . GLU A 1 513 ? -23.331 7.396 -33.965 1.00 24.27 513 GLU A N 1
ATOM 3949 C CA . GLU A 1 513 ? -24.273 7.491 -35.083 1.00 24.27 513 GLU A CA 1
ATOM 3950 C C . GLU A 1 513 ? -25.660 7.000 -34.644 1.00 24.27 513 GLU A C 1
ATOM 3952 O O . GLU A 1 513 ? -25.863 5.876 -34.190 1.00 24.27 513 GLU A O 1
ATOM 3957 N N . SER A 1 514 ? -26.626 7.911 -34.764 1.00 26.05 514 SER A N 1
ATOM 3958 C CA . SER A 1 514 ? -28.058 7.634 -34.702 1.00 26.05 514 SER A CA 1
ATOM 3959 C C . SER A 1 514 ? -28.486 6.795 -35.909 1.00 26.05 514 SER A C 1
ATOM 3961 O O . SER A 1 514 ? -28.084 7.112 -37.021 1.00 26.05 514 SER A O 1
ATOM 3963 N N . GLU A 1 515 ? -29.365 5.809 -35.718 1.00 25.42 515 GLU A N 1
ATOM 3964 C CA . GLU A 1 515 ? -30.743 5.806 -36.249 1.00 25.42 515 GLU A CA 1
ATOM 3965 C C . GLU A 1 515 ? -31.408 4.410 -36.194 1.00 25.42 515 GLU A C 1
ATOM 3967 O O . GLU A 1 515 ? -30.870 3.399 -36.631 1.00 25.42 515 GLU A O 1
ATOM 3972 N N . THR A 1 516 ? -32.672 4.443 -35.752 1.00 21.70 516 THR A N 1
ATOM 3973 C CA . THR A 1 516 ? -33.826 3.622 -36.176 1.00 21.70 516 THR A CA 1
ATOM 3974 C C . THR A 1 516 ? -33.959 2.148 -35.762 1.00 21.70 516 THR A C 1
ATOM 3976 O O . THR A 1 516 ? -33.366 1.235 -36.318 1.00 21.70 516 THR A O 1
ATOM 3979 N N . SER A 1 517 ? -34.899 1.973 -34.826 1.00 28.14 517 SER A N 1
ATOM 3980 C CA . SER A 1 517 ? -35.937 0.935 -34.721 1.00 28.14 517 SER A CA 1
ATOM 3981 C C . SER A 1 517 ? -36.153 0.008 -35.922 1.00 28.14 517 SER A C 1
ATOM 3983 O O . SER A 1 517 ? -36.412 0.504 -37.014 1.00 28.14 517 SER A O 1
ATOM 3985 N N . GLU A 1 518 ? -36.300 -1.292 -35.653 1.00 25.89 518 GLU A N 1
ATOM 3986 C CA . GLU A 1 518 ? -37.329 -2.140 -36.272 1.00 25.89 518 GLU A CA 1
ATOM 3987 C C . GLU A 1 518 ? -37.616 -3.368 -35.382 1.00 25.89 518 GLU A C 1
ATOM 3989 O O . GLU A 1 518 ? -36.710 -4.076 -34.947 1.00 25.89 518 GLU A O 1
ATOM 3994 N N . GLU A 1 519 ? -38.900 -3.557 -35.066 1.00 27.22 519 GLU A N 1
ATOM 3995 C CA . GLU A 1 519 ? -39.473 -4.723 -34.389 1.00 27.22 519 GLU A CA 1
ATOM 3996 C C . GLU A 1 519 ? -39.399 -5.967 -35.286 1.00 27.22 519 GLU A C 1
ATOM 3998 O O . GLU A 1 519 ? -39.676 -5.889 -36.483 1.00 27.22 519 GLU A O 1
ATOM 4003 N N . SER A 1 520 ? -39.218 -7.143 -34.684 1.00 23.52 520 SER A N 1
ATOM 4004 C CA . SER A 1 520 ? -39.888 -8.350 -35.178 1.00 23.52 520 SER A CA 1
ATOM 4005 C C . SER A 1 520 ? -40.086 -9.354 -34.046 1.00 23.52 520 SER A C 1
ATOM 4007 O O . SER A 1 520 ? -39.128 -9.929 -33.531 1.00 23.52 520 SER A O 1
ATOM 4009 N N . ALA A 1 521 ? -41.352 -9.530 -33.680 1.00 27.02 521 ALA A N 1
ATOM 4010 C CA . ALA A 1 521 ? -41.868 -10.639 -32.899 1.00 27.02 521 ALA A CA 1
ATOM 4011 C C . ALA A 1 521 ? -41.827 -11.943 -33.711 1.00 27.02 521 ALA A C 1
ATOM 4013 O O . ALA A 1 521 ? -42.033 -11.904 -34.921 1.00 27.02 521 ALA A O 1
ATOM 4014 N N . ASP A 1 522 ? -41.667 -13.075 -33.027 1.00 22.80 522 ASP A N 1
ATOM 4015 C CA . ASP A 1 522 ? -42.252 -14.347 -33.455 1.00 22.80 522 ASP A CA 1
ATOM 4016 C C . ASP A 1 522 ? -42.602 -15.191 -32.215 1.00 22.80 522 ASP A C 1
ATOM 4018 O O . ASP A 1 522 ? -41.739 -15.623 -31.450 1.00 22.80 522 ASP A O 1
ATOM 4022 N N . GLU A 1 523 ? -43.910 -15.377 -32.022 1.00 27.33 523 GLU A N 1
ATOM 4023 C CA . GLU A 1 523 ? -44.549 -16.376 -31.163 1.00 27.33 523 GLU A CA 1
ATOM 4024 C C . GLU A 1 523 ? -44.431 -17.766 -31.804 1.00 27.33 523 GLU A C 1
ATOM 4026 O O . GLU A 1 523 ? -44.695 -17.870 -32.999 1.00 27.33 523 GLU A O 1
ATOM 4031 N N . ILE A 1 524 ? -44.212 -18.840 -31.024 1.00 27.70 524 ILE A N 1
ATOM 4032 C CA . ILE A 1 524 ? -44.815 -20.162 -31.314 1.00 27.70 524 ILE A CA 1
ATOM 4033 C C . ILE A 1 524 ? -45.208 -20.913 -30.020 1.00 27.70 524 ILE A C 1
ATOM 4035 O O . ILE A 1 524 ? -44.365 -21.385 -29.263 1.00 27.70 524 ILE A O 1
ATOM 4039 N N . GLU A 1 525 ? -46.530 -21.002 -29.844 1.00 25.09 525 GLU A N 1
ATOM 4040 C CA . GLU A 1 525 ? -47.431 -22.035 -29.283 1.00 25.09 525 GLU A CA 1
ATOM 4041 C C . GLU A 1 525 ? -46.928 -23.254 -28.458 1.00 25.09 525 GLU A C 1
ATOM 4043 O O . GLU A 1 525 ? -46.281 -24.167 -28.965 1.00 25.09 525 GLU A O 1
ATOM 4048 N N . ASN A 1 526 ? -47.431 -23.320 -27.212 1.00 26.50 526 ASN A N 1
ATOM 4049 C CA . ASN A 1 526 ? -48.356 -24.313 -26.609 1.00 26.50 526 ASN A CA 1
ATOM 4050 C C . ASN A 1 526 ? -48.312 -25.812 -26.988 1.00 26.50 526 ASN A C 1
ATOM 4052 O O . ASN A 1 526 ? -48.625 -26.160 -28.123 1.00 26.50 526 ASN A O 1
ATOM 4056 N N . THR A 1 527 ? -48.268 -26.687 -25.961 1.00 23.47 527 THR A N 1
ATOM 4057 C CA . THR A 1 527 ? -49.190 -27.846 -25.816 1.00 23.47 527 THR A CA 1
ATOM 4058 C C . THR A 1 527 ? -49.380 -28.287 -24.350 1.00 23.47 527 THR A C 1
ATOM 4060 O O . THR A 1 527 ? -48.417 -28.665 -23.687 1.00 23.47 527 THR A O 1
ATOM 4063 N N . ASP A 1 528 ? -50.644 -28.314 -23.909 1.00 26.06 528 ASP A N 1
ATOM 4064 C CA . ASP A 1 528 ? -51.209 -28.941 -22.698 1.00 26.06 528 ASP A CA 1
ATOM 4065 C C . ASP A 1 528 ? -50.952 -30.465 -22.581 1.00 26.06 528 ASP A C 1
ATOM 4067 O O . ASP A 1 528 ? -50.805 -31.139 -23.605 1.00 26.06 528 ASP A O 1
ATOM 4071 N N . THR A 1 529 ? -51.103 -31.051 -21.372 1.00 24.92 529 THR A N 1
ATOM 4072 C CA . THR A 1 529 ? -52.233 -31.961 -20.985 1.00 24.92 529 THR A CA 1
ATOM 4073 C C . THR A 1 529 ? -51.892 -32.962 -19.832 1.00 24.92 529 THR A C 1
ATOM 4075 O O . THR A 1 529 ? -51.281 -33.995 -20.079 1.00 24.92 529 THR A O 1
ATOM 4078 N N . VAL A 1 530 ? -52.438 -32.692 -18.627 1.00 28.11 530 VAL A N 1
ATOM 4079 C CA . VAL A 1 530 ? -53.183 -33.574 -17.664 1.00 28.11 530 VAL A CA 1
ATOM 4080 C C . VAL A 1 530 ? -52.490 -34.653 -16.784 1.00 28.11 530 VAL A C 1
ATOM 4082 O O . VAL A 1 530 ? -51.816 -35.564 -17.255 1.00 28.11 530 VAL A O 1
ATOM 4085 N N . GLU A 1 531 ? -52.827 -34.571 -15.482 1.00 28.02 531 GLU A N 1
ATOM 4086 C CA . GLU A 1 531 ? -52.578 -35.464 -14.322 1.00 28.02 531 GLU A CA 1
ATOM 4087 C C . GLU A 1 531 ? -53.212 -36.889 -14.402 1.00 28.02 531 GLU A C 1
ATOM 4089 O O . GLU A 1 531 ? -53.965 -37.168 -15.341 1.00 28.02 531 GLU A O 1
ATOM 4094 N N . PRO A 1 532 ? -52.986 -37.820 -13.428 1.00 33.50 532 PRO A N 1
ATOM 4095 C CA . PRO A 1 532 ? -53.750 -37.814 -12.153 1.00 33.50 532 PRO A CA 1
ATOM 4096 C C . PRO A 1 532 ? -53.036 -38.340 -10.869 1.00 33.50 532 PRO A C 1
ATOM 4098 O O . PRO A 1 532 ? -52.353 -39.360 -10.883 1.00 33.50 532 PRO A O 1
ATOM 4101 N N . SER A 1 533 ? -53.321 -37.660 -9.747 1.00 26.83 533 SER A N 1
ATOM 4102 C CA . SER A 1 533 ? -53.580 -38.088 -8.343 1.00 26.83 533 SER A CA 1
ATOM 4103 C C . SER A 1 533 ? -53.113 -39.456 -7.783 1.00 26.83 533 SER A C 1
ATOM 4105 O O . SER A 1 533 ? -53.494 -40.485 -8.335 1.00 26.83 533 SER A O 1
ATOM 4107 N N . PHE A 1 534 ? -52.529 -39.470 -6.564 1.00 25.00 534 PHE A N 1
ATOM 4108 C CA . PHE A 1 534 ? -52.987 -40.241 -5.374 1.00 25.00 534 PHE A CA 1
ATOM 4109 C C . PHE A 1 534 ? -52.268 -39.794 -4.064 1.00 25.00 534 PHE A C 1
ATOM 4111 O O . PHE A 1 534 ? -51.063 -39.583 -4.055 1.00 25.00 534 PHE A O 1
ATOM 4118 N N . SER A 1 535 ? -53.068 -39.681 -2.994 1.00 25.22 535 SER A N 1
ATOM 4119 C CA . SER A 1 535 ? -52.873 -39.316 -1.562 1.00 25.22 535 SER A CA 1
ATOM 4120 C C . SER A 1 535 ? -51.887 -40.213 -0.758 1.00 25.22 535 SER A C 1
ATOM 4122 O O . SER A 1 535 ? -51.611 -41.312 -1.229 1.00 25.22 535 SER A O 1
ATOM 4124 N N . ASP A 1 536 ? -51.383 -39.957 0.467 1.00 26.64 536 ASP A N 1
ATOM 4125 C CA . ASP A 1 536 ? -51.771 -39.122 1.631 1.00 26.64 536 ASP A CA 1
ATOM 4126 C C . ASP A 1 536 ? -50.618 -39.085 2.694 1.00 26.64 536 ASP A C 1
ATOM 4128 O O . ASP A 1 536 ? -49.758 -39.968 2.677 1.00 26.64 536 ASP A O 1
ATOM 4132 N N . GLU A 1 537 ? -50.729 -38.160 3.664 1.00 28.23 537 GLU A N 1
ATOM 4133 C CA . GLU A 1 537 ? -50.150 -38.081 5.035 1.00 28.23 537 GLU A CA 1
ATOM 4134 C C . GLU A 1 537 ? -48.881 -37.234 5.369 1.00 28.23 537 GLU A C 1
ATOM 4136 O O . GLU A 1 537 ? -47.789 -37.741 5.613 1.00 28.23 537 GLU A O 1
ATOM 4141 N N . THR A 1 538 ? -49.156 -35.933 5.599 1.00 30.84 538 THR A N 1
ATOM 4142 C CA . THR A 1 538 ? -48.830 -35.058 6.769 1.00 30.84 538 THR A CA 1
ATOM 4143 C C . THR A 1 538 ? -47.404 -34.573 7.097 1.00 30.84 538 THR A C 1
ATOM 4145 O O . THR A 1 538 ? -46.665 -35.246 7.813 1.00 30.84 538 THR A O 1
ATOM 4148 N N . VAL A 1 539 ? -47.152 -33.289 6.783 1.00 32.44 539 VAL A N 1
ATOM 4149 C CA . VAL A 1 539 ? -46.257 -32.306 7.456 1.00 32.44 539 VAL A CA 1
ATOM 4150 C C . VAL A 1 539 ? -46.945 -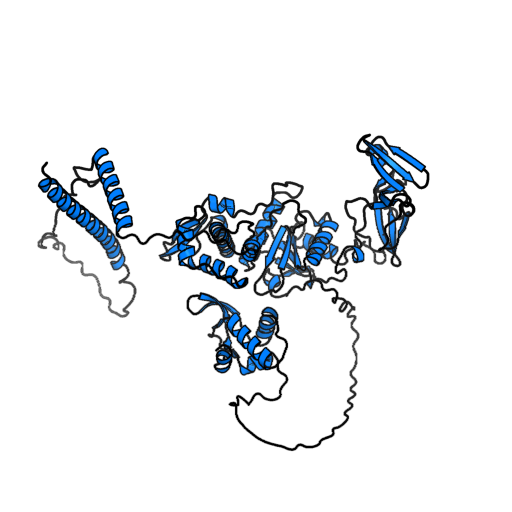30.914 7.323 1.00 32.44 539 VAL A C 1
ATOM 4152 O O . VAL A 1 539 ? -47.699 -30.761 6.365 1.00 32.44 539 VAL A O 1
ATOM 4155 N N . PRO A 1 540 ? -46.845 -29.947 8.269 1.00 31.48 540 PRO A N 1
ATOM 4156 C CA . PRO A 1 540 ? -47.653 -28.722 8.208 1.00 31.48 540 PRO A CA 1
ATOM 4157 C C . PRO A 1 540 ? -47.128 -27.723 7.162 1.00 31.48 540 PRO A C 1
ATOM 4159 O O . PRO A 1 540 ? -45.961 -27.347 7.218 1.00 31.48 540 PRO A O 1
ATOM 4162 N N . ASP A 1 541 ? -48.015 -27.295 6.256 1.00 27.36 541 ASP A N 1
ATOM 4163 C CA . ASP A 1 541 ? -47.752 -26.354 5.158 1.00 27.36 541 ASP A CA 1
ATOM 4164 C C . ASP A 1 541 ? -47.553 -24.910 5.646 1.00 27.36 541 ASP A C 1
ATOM 4166 O O . ASP A 1 541 ? -48.470 -24.289 6.196 1.00 27.36 541 ASP A O 1
ATOM 4170 N N . ILE A 1 542 ? -46.376 -24.359 5.349 1.00 40.59 542 ILE A N 1
ATOM 4171 C CA . ILE A 1 542 ? -46.161 -22.932 5.088 1.00 40.59 542 ILE A CA 1
ATOM 4172 C C . ILE A 1 542 ? -46.214 -22.792 3.560 1.00 40.59 542 ILE A C 1
ATOM 4174 O O . ILE A 1 542 ? -45.189 -22.781 2.892 1.00 40.59 542 ILE A O 1
ATOM 4178 N N . GLU A 1 543 ? -47.412 -22.761 2.978 1.00 39.94 543 GLU A N 1
ATOM 4179 C CA . GLU A 1 543 ? -47.584 -22.558 1.533 1.00 39.94 543 GLU A CA 1
ATOM 4180 C C . GLU A 1 543 ? -48.546 -21.402 1.267 1.00 39.94 543 GLU A C 1
ATOM 4182 O O . GLU A 1 543 ? -49.757 -21.587 1.186 1.00 39.94 543 GLU A O 1
ATOM 4187 N N . THR A 1 544 ? -47.979 -20.206 1.102 1.00 39.66 544 THR A N 1
ATOM 4188 C CA . THR A 1 544 ? -48.352 -19.279 0.020 1.00 39.66 544 THR A CA 1
ATOM 4189 C C . THR A 1 544 ? -47.165 -18.355 -0.268 1.00 39.66 544 THR A C 1
ATOM 4191 O O . THR A 1 544 ? -47.197 -17.178 0.090 1.00 39.66 544 THR A O 1
ATOM 4194 N N . LEU A 1 545 ? -46.115 -18.869 -0.910 1.00 44.53 545 LEU A N 1
ATOM 4195 C CA . LEU A 1 545 ? -45.212 -18.025 -1.691 1.00 44.53 545 LEU A CA 1
ATOM 4196 C C . LEU A 1 545 ? -45.427 -18.372 -3.162 1.00 44.53 545 LEU A C 1
ATOM 4198 O O . LEU A 1 545 ? -45.243 -19.499 -3.598 1.00 44.53 545 LEU A O 1
ATOM 4202 N N . ASP A 1 546 ? -45.948 -17.371 -3.856 1.00 39.69 546 ASP A N 1
ATOM 4203 C CA . ASP A 1 546 ? -46.309 -17.318 -5.267 1.00 39.69 546 ASP A CA 1
ATOM 4204 C C . ASP A 1 546 ? -45.120 -17.701 -6.179 1.00 39.69 546 ASP A C 1
ATOM 4206 O O . ASP A 1 546 ? -43.976 -17.384 -5.846 1.00 39.69 546 ASP A O 1
ATOM 4210 N N . ASP A 1 547 ? -45.414 -18.370 -7.305 1.00 40.44 547 ASP A N 1
ATOM 4211 C CA . ASP A 1 547 ? -44.501 -18.977 -8.302 1.00 40.44 547 ASP A CA 1
ATOM 4212 C C . ASP A 1 547 ? -43.673 -17.940 -9.109 1.00 40.44 547 ASP A C 1
ATOM 4214 O O . ASP A 1 547 ? -43.446 -18.083 -10.313 1.00 40.44 547 ASP A O 1
ATOM 4218 N N . GLY A 1 548 ? -43.263 -16.844 -8.472 1.00 52.47 548 GLY A N 1
ATOM 4219 C CA . GLY A 1 548 ? -42.355 -15.849 -9.032 1.00 52.47 548 GLY A CA 1
ATOM 4220 C C . GLY A 1 548 ? -40.899 -16.236 -8.785 1.00 52.47 548 GLY A C 1
ATOM 4221 O O . GLY A 1 548 ? -40.558 -16.706 -7.703 1.00 52.47 548 GLY A O 1
ATOM 4222 N N . GLU A 1 549 ? -40.046 -16.009 -9.783 1.00 62.59 549 GLU A N 1
ATOM 4223 C CA . GLU A 1 549 ? -38.589 -16.178 -9.709 1.00 62.59 549 GLU A CA 1
ATOM 4224 C C . GLU A 1 549 ? -38.038 -15.467 -8.455 1.00 62.59 549 GLU A C 1
ATOM 4226 O O . GLU A 1 549 ? -38.284 -14.273 -8.245 1.00 62.59 549 GLU A O 1
ATOM 4231 N N . TRP A 1 550 ? -37.378 -16.220 -7.569 1.00 73.62 550 TRP A N 1
ATOM 4232 C CA . TRP A 1 550 ? -36.822 -15.695 -6.322 1.00 73.62 550 TRP A CA 1
ATOM 4233 C C . TRP A 1 550 ? -35.668 -14.736 -6.636 1.00 73.62 550 TRP A C 1
ATOM 4235 O O . TRP A 1 550 ? -34.817 -15.022 -7.472 1.00 73.62 550 TRP A O 1
ATOM 4245 N N . ASN A 1 551 ? -35.647 -13.574 -5.981 1.00 80.12 551 ASN A N 1
ATOM 4246 C CA . ASN A 1 551 ? -34.557 -12.605 -6.073 1.00 80.12 551 ASN A CA 1
ATOM 4247 C C . ASN A 1 551 ? -34.555 -11.673 -4.850 1.00 80.12 551 ASN A C 1
ATOM 4249 O O . ASN A 1 551 ? -35.489 -11.672 -4.040 1.00 80.12 551 ASN A O 1
ATOM 4253 N N . LEU A 1 552 ? -33.513 -10.845 -4.728 1.00 83.62 552 LEU A N 1
ATOM 4254 C CA . LEU A 1 552 ? -33.370 -9.913 -3.609 1.00 83.62 552 LEU A CA 1
ATOM 4255 C C . LEU A 1 552 ? -34.540 -8.920 -3.491 1.00 83.62 552 LEU A C 1
ATOM 4257 O O . LEU A 1 552 ? -34.946 -8.608 -2.375 1.00 83.62 552 LEU A O 1
ATOM 4261 N N . GLU A 1 553 ? -35.120 -8.446 -4.599 1.00 85.38 553 GLU A N 1
ATOM 4262 C CA . GLU A 1 553 ? -36.282 -7.542 -4.549 1.00 85.38 553 GLU A CA 1
ATOM 4263 C C . GLU A 1 553 ? -37.474 -8.201 -3.854 1.00 85.38 553 GLU A C 1
ATOM 4265 O O . GLU A 1 553 ? -38.155 -7.571 -3.046 1.00 85.38 553 GLU A O 1
ATOM 4270 N N . ARG A 1 554 ? -37.702 -9.489 -4.127 1.00 85.31 554 ARG A N 1
ATOM 4271 C CA . ARG A 1 554 ? -38.773 -10.268 -3.505 1.00 85.31 554 ARG A CA 1
ATOM 4272 C C . ARG A 1 554 ? -38.487 -10.558 -2.034 1.00 85.31 554 ARG A C 1
ATOM 4274 O O . ARG A 1 554 ? -39.414 -10.489 -1.227 1.00 85.31 554 ARG A O 1
ATOM 4281 N N . PHE A 1 555 ? -37.224 -10.814 -1.676 1.00 91.19 555 PHE A N 1
ATOM 4282 C CA . PHE A 1 555 ? -36.804 -10.904 -0.275 1.00 91.19 555 PHE A CA 1
ATOM 4283 C C . PHE A 1 555 ? -37.112 -9.598 0.468 1.00 91.19 555 PHE A C 1
ATOM 4285 O O . PHE A 1 555 ? -37.796 -9.629 1.487 1.00 91.19 555 PHE A O 1
ATOM 4292 N N . VAL A 1 556 ? -36.694 -8.454 -0.082 1.00 90.69 556 VAL A N 1
ATOM 4293 C CA . VAL A 1 556 ? -36.939 -7.133 0.511 1.00 90.69 556 VAL A CA 1
ATOM 4294 C C . VAL A 1 556 ? -38.436 -6.866 0.667 1.00 90.69 556 VAL A C 1
ATOM 4296 O O . VAL A 1 556 ? -38.873 -6.511 1.750 1.00 90.69 556 VAL A O 1
ATOM 4299 N N . GLN A 1 557 ? -39.242 -7.116 -0.368 1.00 88.75 557 GLN A N 1
ATOM 4300 C CA . GLN A 1 557 ? -40.696 -6.900 -0.316 1.00 88.75 557 GLN A CA 1
ATOM 4301 C C . GLN A 1 557 ? -41.424 -7.772 0.716 1.00 88.75 557 GLN A C 1
ATOM 4303 O O . GLN A 1 557 ? -42.494 -7.388 1.187 1.00 88.75 557 GLN A O 1
ATOM 4308 N N . THR A 1 558 ? -40.893 -8.960 1.009 1.00 87.50 558 THR A N 1
ATOM 4309 C CA . THR A 1 558 ? -41.571 -9.954 1.854 1.00 87.50 558 THR A CA 1
ATOM 4310 C C . THR A 1 558 ? -41.094 -9.894 3.300 1.00 87.50 558 THR A C 1
ATOM 4312 O O . THR A 1 558 ? -41.904 -10.045 4.211 1.00 87.50 558 THR A O 1
ATOM 4315 N N . TYR A 1 559 ? -39.794 -9.684 3.509 1.00 91.56 559 TYR A N 1
ATOM 4316 C CA . TYR A 1 559 ? -39.141 -9.883 4.801 1.00 91.56 559 TYR A CA 1
ATOM 4317 C C . TYR A 1 559 ? -38.574 -8.606 5.420 1.00 91.56 559 TYR A C 1
ATOM 4319 O O . TYR A 1 559 ? -38.218 -8.641 6.597 1.00 91.56 559 TYR A O 1
ATOM 4327 N N . VAL A 1 560 ? -38.529 -7.491 4.686 1.00 92.69 560 VAL A N 1
ATOM 4328 C CA . VAL A 1 560 ? -37.950 -6.221 5.148 1.00 92.69 560 VAL A CA 1
ATOM 4329 C C . VAL A 1 560 ? -39.011 -5.122 5.119 1.00 92.69 560 VAL A C 1
ATOM 4331 O O . VAL A 1 560 ? -39.768 -5.002 4.159 1.00 92.69 560 VAL A O 1
ATOM 4334 N N . GLU A 1 561 ? -39.072 -4.304 6.167 1.00 92.44 561 GLU A N 1
ATOM 4335 C CA . GLU A 1 561 ? -39.923 -3.114 6.216 1.00 92.44 561 GLU A CA 1
ATOM 4336 C C . GLU A 1 561 ? -39.094 -1.833 6.346 1.00 92.44 561 GLU A C 1
ATOM 4338 O O . GLU A 1 561 ? -38.103 -1.783 7.073 1.00 92.44 561 GLU A O 1
ATOM 4343 N N . GLU A 1 562 ? -39.494 -0.787 5.616 1.00 90.44 562 GLU A N 1
ATOM 4344 C CA . GLU A 1 562 ? -38.900 0.547 5.733 1.00 90.44 562 GLU A CA 1
ATOM 4345 C C . GLU A 1 562 ? -39.502 1.284 6.931 1.00 90.44 562 GLU A C 1
ATOM 4347 O O . GLU A 1 562 ? -40.688 1.630 6.936 1.00 90.44 562 GLU A O 1
ATOM 4352 N N . ASP A 1 563 ? -38.666 1.581 7.920 1.00 88.25 563 ASP A N 1
ATOM 4353 C CA . ASP A 1 563 ? -39.003 2.460 9.035 1.00 88.25 563 ASP A CA 1
ATOM 4354 C C . ASP A 1 563 ? -37.800 3.378 9.317 1.00 88.25 56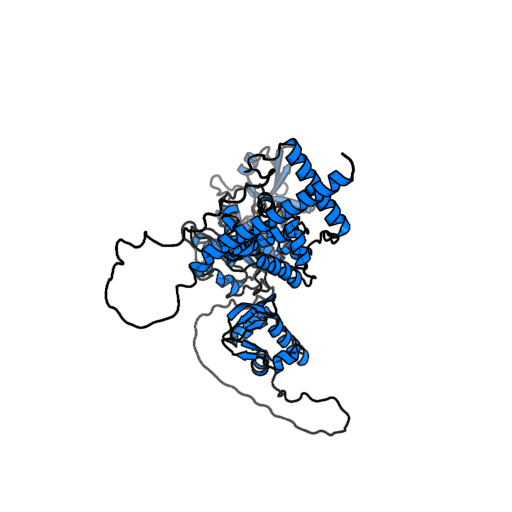3 ASP A C 1
ATOM 4356 O O . ASP A 1 563 ? -36.736 2.888 9.706 1.00 88.25 563 ASP A O 1
ATOM 4360 N N . PRO A 1 564 ? -37.942 4.710 9.134 1.00 82.19 564 PRO A N 1
ATOM 4361 C CA . PRO A 1 564 ? -36.852 5.675 9.291 1.00 82.19 564 PRO A CA 1
ATOM 4362 C C . PRO A 1 564 ? -36.224 5.687 10.692 1.00 82.19 564 PRO A C 1
ATOM 4364 O O . PRO A 1 564 ? -35.079 6.120 10.832 1.00 82.19 564 PRO A O 1
ATOM 4367 N N . ASP A 1 565 ? -36.950 5.232 11.717 1.00 82.94 565 ASP A N 1
ATOM 4368 C CA . ASP A 1 565 ? -36.458 5.167 13.094 1.00 82.94 565 ASP A CA 1
ATOM 4369 C C . ASP A 1 565 ? -35.975 3.755 13.488 1.00 82.94 565 ASP A C 1
ATOM 4371 O O . ASP A 1 565 ? -35.392 3.588 14.567 1.00 82.94 565 ASP A O 1
ATOM 4375 N N . ALA A 1 566 ? -36.179 2.748 12.630 1.00 87.94 566 ALA A N 1
ATOM 4376 C CA . ALA A 1 566 ? -35.804 1.370 12.915 1.00 87.94 566 ALA A CA 1
ATOM 4377 C C . ALA A 1 566 ? -34.337 1.061 12.602 1.00 87.94 566 ALA A C 1
ATOM 4379 O O . ALA A 1 566 ? -33.660 1.728 11.806 1.00 87.94 566 ALA A O 1
ATOM 4380 N N . ILE A 1 567 ? -33.829 0.053 13.312 1.00 86.75 567 ILE A N 1
ATOM 4381 C CA . ILE A 1 567 ? -32.421 -0.324 13.331 1.00 86.75 567 ILE A CA 1
ATOM 4382 C C . ILE A 1 567 ? -32.329 -1.846 13.329 1.00 86.75 567 ILE A C 1
ATOM 4384 O O . ILE A 1 567 ? -32.683 -2.476 14.321 1.00 86.75 567 ILE A O 1
ATOM 4388 N N . VAL A 1 568 ? -31.730 -2.412 12.282 1.00 89.44 568 VAL A N 1
ATOM 4389 C CA . VAL A 1 568 ? -31.482 -3.857 12.178 1.00 89.44 568 VAL A CA 1
ATOM 4390 C C . VAL A 1 568 ? -29.985 -4.153 12.073 1.00 89.44 568 VAL A C 1
ATOM 4392 O O . VAL A 1 568 ? -29.287 -3.512 11.274 1.00 89.44 568 VAL A O 1
ATOM 4395 N N . PRO A 1 569 ? -29.429 -5.090 12.866 1.00 87.00 569 PRO A N 1
ATOM 4396 C CA . PRO A 1 569 ? -28.045 -5.521 12.707 1.00 87.00 569 PRO A CA 1
ATOM 4397 C C . PRO A 1 569 ? -27.787 -6.061 11.298 1.00 87.00 569 PRO A C 1
ATOM 4399 O O . PRO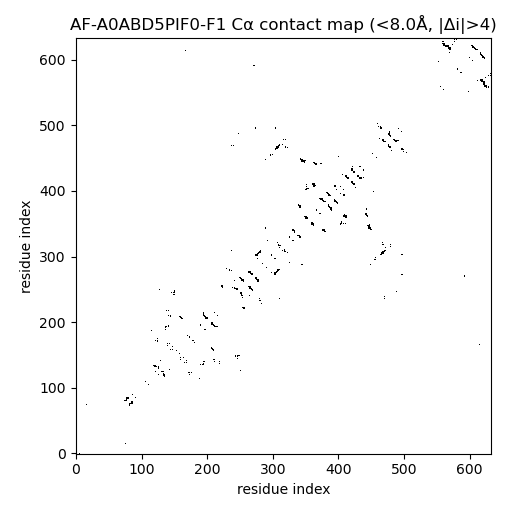 A 1 569 ? -28.546 -6.871 10.769 1.00 87.00 569 PRO A O 1
ATOM 4402 N N . LYS A 1 570 ? -26.676 -5.639 10.681 1.00 84.19 570 LYS A N 1
ATOM 4403 C CA . LYS A 1 570 ? -26.338 -6.043 9.306 1.00 84.19 570 LYS A CA 1
ATOM 4404 C C . LYS A 1 570 ? -26.200 -7.556 9.161 1.00 84.19 570 LYS A C 1
ATOM 4406 O O . LYS A 1 570 ? -26.534 -8.101 8.115 1.00 84.19 570 LYS A O 1
ATOM 4411 N N . ASN A 1 571 ? -25.658 -8.214 10.187 1.00 80.50 571 ASN A N 1
ATOM 4412 C CA . ASN A 1 571 ? -25.468 -9.657 10.165 1.00 80.50 571 ASN A CA 1
ATOM 4413 C C . ASN A 1 571 ? -26.815 -10.380 10.172 1.00 80.50 571 ASN A C 1
ATOM 4415 O O . ASN A 1 571 ? -27.000 -11.269 9.357 1.00 80.50 571 ASN A O 1
ATOM 4419 N N . ASP A 1 572 ? -27.751 -9.950 11.011 1.00 85.94 572 ASP A N 1
ATOM 4420 C CA . ASP A 1 572 ? -29.060 -10.591 11.162 1.00 85.94 572 ASP A CA 1
ATOM 4421 C C . ASP A 1 572 ? -29.875 -10.465 9.871 1.00 85.94 572 ASP A C 1
ATOM 4423 O O . ASP A 1 572 ? -30.341 -11.464 9.328 1.00 85.94 572 ASP A O 1
ATOM 4427 N N . LEU A 1 573 ? -29.926 -9.263 9.286 1.00 88.81 573 LEU A N 1
ATOM 4428 C CA . LEU A 1 573 ? -30.593 -9.035 8.002 1.00 88.81 573 LEU A CA 1
ATOM 4429 C C . LEU A 1 573 ? -29.978 -9.872 6.863 1.00 88.81 573 LEU A C 1
ATOM 4431 O O . LEU A 1 573 ? -30.700 -10.421 6.031 1.00 88.81 573 LEU A O 1
ATOM 4435 N N . TYR A 1 574 ? -28.647 -9.992 6.825 1.00 87.62 574 TYR A N 1
ATOM 4436 C CA . TYR A 1 574 ? -27.968 -10.822 5.829 1.00 87.62 574 TYR A CA 1
ATOM 4437 C C . TYR A 1 574 ? -28.195 -12.321 6.057 1.00 87.62 574 TYR A C 1
ATOM 4439 O O . TYR A 1 574 ? -28.381 -13.058 5.094 1.00 87.62 574 TYR A O 1
ATOM 4447 N N . GLN A 1 575 ? -28.194 -12.787 7.307 1.00 85.06 575 GLN A N 1
ATOM 4448 C CA . GLN A 1 575 ? -28.464 -14.192 7.613 1.00 85.06 575 GLN A CA 1
ATOM 4449 C C . GLN A 1 575 ? -29.897 -14.573 7.238 1.00 85.06 575 GLN A C 1
ATOM 4451 O O . GLN A 1 575 ? -30.099 -15.622 6.635 1.00 85.06 575 GLN A O 1
ATOM 4456 N N . ALA A 1 576 ? -30.874 -13.694 7.477 1.00 87.88 576 ALA A N 1
ATOM 4457 C CA . ALA A 1 576 ? -32.249 -13.909 7.032 1.00 87.88 576 ALA A CA 1
ATOM 4458 C C . ALA A 1 576 ? -32.327 -14.053 5.499 1.00 87.88 576 ALA A C 1
ATOM 4460 O O . ALA A 1 576 ? -33.026 -14.927 4.986 1.00 87.88 576 ALA A O 1
ATOM 4461 N N . TYR A 1 577 ? -31.553 -13.252 4.758 1.00 90.56 577 TYR A N 1
ATOM 4462 C CA . TYR A 1 577 ? -31.426 -13.384 3.304 1.00 90.56 577 TYR A CA 1
ATOM 4463 C C . TYR A 1 577 ? -30.787 -14.711 2.878 1.00 90.56 577 TYR A C 1
ATOM 4465 O O . TYR A 1 577 ? -31.314 -15.370 1.983 1.00 90.56 577 TYR A O 1
ATOM 4473 N N . VAL A 1 578 ? -29.694 -15.128 3.525 1.00 86.06 578 VAL A N 1
ATOM 4474 C CA . VAL A 1 578 ? -29.015 -16.404 3.240 1.00 86.06 578 VAL A CA 1
ATOM 4475 C C . VAL A 1 578 ? -29.958 -17.586 3.456 1.00 86.06 578 VAL A C 1
ATOM 4477 O O . VAL A 1 578 ? -30.084 -18.425 2.570 1.00 86.06 578 VAL A O 1
ATOM 4480 N N . ILE A 1 579 ? -30.676 -17.616 4.579 1.00 87.50 579 ILE A N 1
ATOM 4481 C CA . ILE A 1 579 ? -31.642 -18.678 4.899 1.00 87.50 579 ILE A CA 1
ATOM 4482 C C . ILE A 1 579 ? -32.762 -18.721 3.855 1.00 87.50 579 ILE A C 1
ATOM 4484 O O . ILE A 1 579 ? -33.165 -19.794 3.404 1.00 87.50 579 ILE A O 1
ATOM 4488 N N . CYS A 1 580 ? -33.237 -17.553 3.418 1.00 86.25 580 CYS A N 1
ATOM 4489 C CA . CYS A 1 580 ? -34.238 -17.463 2.365 1.00 86.25 580 CYS A CA 1
ATOM 4490 C C . CYS A 1 580 ? -33.696 -17.980 1.017 1.00 86.25 580 CYS A C 1
ATOM 4492 O O . CYS A 1 580 ? -34.365 -18.767 0.354 1.00 86.25 580 CYS A O 1
ATOM 4494 N N . ALA A 1 581 ? -32.475 -17.607 0.629 1.00 84.69 581 ALA A N 1
ATOM 4495 C CA . ALA A 1 581 ? -31.831 -18.081 -0.598 1.00 84.69 581 ALA A CA 1
ATOM 4496 C C . ALA A 1 581 ? -31.649 -19.602 -0.621 1.00 84.69 581 ALA A C 1
ATOM 4498 O O . ALA A 1 581 ? -31.979 -20.256 -1.609 1.00 84.69 581 ALA A O 1
ATOM 4499 N N . GLU A 1 582 ? -31.195 -20.173 0.496 1.00 86.38 582 GLU A N 1
ATOM 4500 C CA . GLU A 1 582 ? -31.038 -21.619 0.656 1.00 86.38 582 GLU A CA 1
ATOM 4501 C C . GLU A 1 582 ? -32.380 -22.354 0.558 1.00 86.38 582 GLU A C 1
ATOM 4503 O O . GLU A 1 582 ? -32.462 -23.405 -0.076 1.00 86.38 582 GLU A O 1
ATOM 4508 N N . HIS A 1 583 ? -33.451 -21.793 1.129 1.00 85.31 583 HIS A N 1
ATOM 4509 C CA . HIS A 1 583 ? -34.794 -22.369 1.028 1.00 85.31 583 HIS A CA 1
ATOM 4510 C C . HIS A 1 583 ? -35.312 -22.412 -0.421 1.00 85.31 583 HIS A C 1
ATOM 4512 O O . HIS A 1 583 ? -36.101 -23.290 -0.776 1.00 85.31 583 HIS A O 1
ATOM 4518 N N . HIS A 1 584 ? -34.859 -21.482 -1.263 1.00 80.62 584 HIS A N 1
ATOM 4519 C CA . HIS A 1 584 ? -35.221 -21.398 -2.675 1.00 80.62 584 HIS A CA 1
ATOM 4520 C C . HIS A 1 584 ? -34.209 -22.074 -3.627 1.00 80.62 584 HIS A C 1
ATOM 4522 O O . HIS A 1 584 ? -34.445 -22.063 -4.831 1.00 80.62 584 HIS A O 1
ATOM 4528 N N . ASP A 1 585 ? -33.156 -22.725 -3.106 1.00 81.25 585 ASP A N 1
ATOM 4529 C CA . ASP A 1 585 ? -32.068 -23.377 -3.871 1.00 81.25 585 ASP A CA 1
ATOM 4530 C C . ASP A 1 585 ? -31.333 -22.422 -4.837 1.00 81.25 585 ASP A C 1
ATOM 4532 O O . ASP A 1 585 ? -30.907 -22.805 -5.927 1.00 81.25 585 ASP A O 1
ATOM 4536 N N . GLU A 1 586 ? -31.180 -21.159 -4.430 1.00 78.44 586 GLU A N 1
ATOM 4537 C CA . GLU A 1 586 ? -30.561 -20.096 -5.227 1.00 78.44 586 GLU A CA 1
ATOM 4538 C C . GLU A 1 586 ? -29.181 -19.701 -4.665 1.00 78.44 586 GLU A C 1
ATOM 4540 O O . GLU A 1 586 ? -28.944 -19.780 -3.453 1.00 78.44 586 GLU A O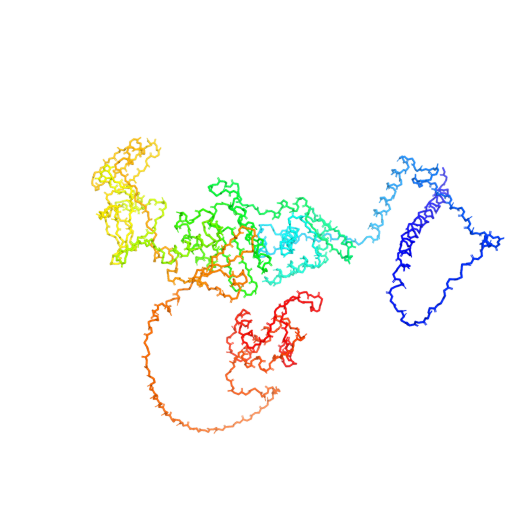 1
ATOM 4545 N N . PRO A 1 587 ? -28.226 -19.277 -5.516 1.00 74.69 587 PRO A N 1
ATOM 4546 C CA . PRO A 1 587 ? -26.912 -18.862 -5.054 1.00 74.69 587 PRO A CA 1
ATOM 4547 C C . PRO A 1 587 ? -27.016 -17.577 -4.225 1.00 74.69 587 PRO A C 1
ATOM 4549 O O . PRO A 1 587 ? -27.650 -16.600 -4.626 1.00 74.69 587 PRO A O 1
ATOM 4552 N N . THR A 1 588 ? -26.343 -17.559 -3.078 1.00 79.50 588 THR A N 1
ATOM 4553 C CA . THR A 1 588 ? -26.282 -16.384 -2.209 1.00 79.50 588 THR A CA 1
ATOM 4554 C C . THR A 1 588 ? -25.311 -15.340 -2.747 1.00 79.50 588 THR A C 1
ATOM 4556 O O . THR A 1 588 ? -24.188 -15.640 -3.159 1.00 79.50 588 THR A O 1
ATOM 4559 N N . GLU A 1 589 ? -25.733 -14.079 -2.712 1.00 77.44 589 GLU A N 1
ATOM 4560 C CA . GLU A 1 589 ? -24.825 -12.945 -2.863 1.00 77.44 589 GLU A CA 1
ATOM 4561 C C . GLU A 1 589 ? -23.884 -12.843 -1.656 1.00 77.44 589 GLU A C 1
ATOM 4563 O O . GLU A 1 589 ? -24.263 -13.187 -0.537 1.00 77.44 589 GLU A O 1
ATOM 4568 N N . THR A 1 590 ? -22.669 -12.315 -1.849 1.00 69.31 590 THR A N 1
ATOM 4569 C CA . THR A 1 590 ? -21.799 -11.972 -0.710 1.00 69.31 590 THR A CA 1
ATOM 4570 C C . THR A 1 590 ? -22.429 -10.845 0.117 1.00 69.31 590 THR A C 1
ATOM 4572 O O . THR A 1 590 ? -23.229 -10.056 -0.395 1.00 69.31 590 THR A O 1
ATOM 4575 N N . LYS A 1 591 ? -22.029 -10.700 1.390 1.00 66.81 591 LYS A N 1
ATOM 4576 C CA . LYS A 1 591 ? -22.492 -9.613 2.284 1.00 66.81 591 LYS A CA 1
ATOM 4577 C C . LYS A 1 591 ? -22.411 -8.222 1.646 1.00 66.81 591 LYS A C 1
ATOM 4579 O O . LYS A 1 591 ? -23.257 -7.366 1.922 1.00 66.81 591 LYS A O 1
ATOM 4584 N N . VAL A 1 592 ? -21.409 -7.989 0.801 1.00 52.03 592 VAL A N 1
ATOM 4585 C CA . VAL A 1 592 ? -21.199 -6.717 0.102 1.00 52.03 592 VAL A CA 1
ATOM 4586 C C . VAL A 1 592 ? -22.170 -6.540 -1.058 1.00 52.03 592 VAL A C 1
ATOM 4588 O O . VAL A 1 592 ? -22.793 -5.482 -1.143 1.00 52.03 592 VAL A O 1
ATOM 4591 N N . TRP A 1 593 ? -22.359 -7.551 -1.912 1.00 64.50 593 TRP A N 1
ATOM 4592 C CA . TRP A 1 593 ? -23.346 -7.482 -2.997 1.00 64.50 593 TRP A CA 1
ATOM 4593 C C . TRP A 1 593 ? -24.761 -7.320 -2.458 1.00 64.50 593 TRP A C 1
ATOM 4595 O O . TRP A 1 593 ? -25.466 -6.417 -2.908 1.00 64.50 593 TRP A O 1
ATOM 4605 N N . PHE A 1 594 ? -25.088 -8.056 -1.395 1.00 79.81 594 PHE A N 1
ATOM 4606 C CA . PHE A 1 594 ? -26.329 -7.888 -0.656 1.00 79.81 594 PHE A CA 1
ATOM 4607 C C . PHE A 1 594 ? -26.484 -6.450 -0.147 1.00 79.81 594 PHE A C 1
ATOM 4609 O O . PHE A 1 594 ? -27.456 -5.779 -0.472 1.00 79.81 594 PHE A O 1
ATOM 4616 N N . SER A 1 595 ? -25.490 -5.922 0.581 1.00 73.44 595 SER A N 1
ATOM 4617 C CA . SER A 1 595 ? -25.520 -4.543 1.100 1.00 73.44 595 SER A CA 1
ATOM 4618 C C . SER A 1 595 ? -25.685 -3.494 -0.001 1.00 73.44 595 SER A C 1
ATOM 4620 O O . SER A 1 595 ? -26.359 -2.482 0.195 1.00 73.44 595 SER A O 1
ATOM 4622 N N . ARG A 1 596 ? -25.019 -3.705 -1.138 1.00 68.81 596 ARG A N 1
ATOM 4623 C CA . ARG A 1 596 ? -25.012 -2.806 -2.294 1.00 68.81 596 ARG A CA 1
ATOM 4624 C C . ARG A 1 596 ? -26.368 -2.805 -2.988 1.00 68.81 596 ARG A C 1
ATOM 4626 O O . ARG A 1 596 ? -26.922 -1.740 -3.242 1.00 68.81 596 ARG A O 1
ATOM 4633 N N . ASN A 1 597 ? -26.891 -3.991 -3.276 1.00 76.88 597 ASN A N 1
ATOM 4634 C CA . ASN A 1 597 ? -28.174 -4.161 -3.936 1.00 76.88 597 ASN A CA 1
ATOM 4635 C C . ASN A 1 597 ? -29.314 -3.699 -3.018 1.00 76.88 597 ASN A C 1
ATOM 4637 O O . ASN A 1 597 ? -30.210 -3.002 -3.479 1.00 76.88 597 ASN A O 1
ATOM 4641 N N . LEU A 1 598 ? -29.216 -3.951 -1.710 1.00 83.75 598 LEU A N 1
ATOM 4642 C CA . LEU A 1 598 ? -30.169 -3.475 -0.709 1.00 83.75 598 LEU A CA 1
ATOM 4643 C C . LEU A 1 598 ? -30.277 -1.940 -0.687 1.00 83.75 598 LEU A C 1
ATOM 4645 O O . LEU A 1 598 ? -31.386 -1.422 -0.693 1.00 83.75 598 LEU A O 1
ATOM 4649 N N . ARG A 1 599 ? -29.159 -1.198 -0.751 1.00 82.44 599 ARG A N 1
ATOM 4650 C CA . ARG A 1 599 ? -29.181 0.280 -0.877 1.00 82.44 599 ARG A CA 1
ATOM 4651 C C . ARG A 1 599 ? -29.701 0.779 -2.226 1.00 82.44 599 ARG A C 1
ATOM 4653 O O . ARG A 1 599 ? -30.113 1.926 -2.341 1.00 82.44 599 ARG A O 1
ATOM 4660 N N . GLY A 1 600 ? -29.643 -0.054 -3.263 1.00 78.19 600 GLY A N 1
ATOM 4661 C CA . GLY A 1 600 ? -30.291 0.238 -4.542 1.00 78.19 600 GLY A CA 1
ATOM 4662 C C . GLY A 1 600 ? -31.817 0.139 -4.468 1.00 78.19 600 GLY A C 1
ATOM 4663 O O . GLY A 1 600 ? -32.499 0.736 -5.299 1.00 78.19 600 GLY A O 1
ATOM 4664 N N . LEU A 1 601 ? -32.336 -0.599 -3.480 1.00 84.81 601 LEU A N 1
ATOM 4665 C CA . LEU A 1 601 ? -33.757 -0.889 -3.298 1.00 84.81 601 LEU A CA 1
ATOM 4666 C C . LEU A 1 601 ? -34.401 -0.083 -2.161 1.00 84.81 601 LEU A C 1
ATOM 4668 O O . LEU A 1 601 ? -35.586 0.217 -2.258 1.00 84.81 601 LEU A O 1
ATOM 4672 N N . LEU A 1 602 ? -33.636 0.277 -1.124 1.00 86.31 602 LEU A N 1
ATOM 4673 C CA . LEU A 1 602 ? -34.102 0.964 0.084 1.00 86.31 602 LEU A CA 1
ATOM 4674 C C . LEU A 1 602 ? -33.260 2.214 0.388 1.00 86.31 602 LEU A C 1
ATOM 4676 O O . LEU A 1 602 ? -32.041 2.213 0.199 1.00 86.31 602 LEU A O 1
ATOM 4680 N N . ASP A 1 603 ? -33.892 3.252 0.941 1.00 84.12 603 ASP A N 1
ATOM 4681 C CA . ASP A 1 603 ? -33.208 4.455 1.441 1.00 84.12 603 ASP A CA 1
ATOM 4682 C C . ASP A 1 603 ? -32.688 4.222 2.870 1.00 84.12 603 ASP A C 1
ATOM 4684 O O . ASP A 1 603 ? -33.327 4.581 3.858 1.00 84.12 603 ASP A O 1
ATOM 4688 N N . ILE A 1 604 ? -31.543 3.539 2.975 1.00 85.69 604 ILE A N 1
ATOM 4689 C CA . ILE A 1 604 ? -30.955 3.114 4.254 1.00 85.69 604 ILE A CA 1
ATOM 4690 C C . ILE A 1 604 ? -29.551 3.675 4.473 1.00 85.69 604 ILE A C 1
ATOM 4692 O O . ILE A 1 604 ? -28.694 3.695 3.583 1.00 85.69 604 ILE A O 1
ATOM 4696 N N . GLU A 1 605 ? -29.273 4.043 5.719 1.00 79.81 605 GLU A N 1
ATOM 4697 C CA . GLU A 1 605 ? -27.947 4.448 6.178 1.00 79.81 605 GLU A CA 1
ATOM 4698 C C . GLU A 1 605 ? -27.266 3.321 6.964 1.00 79.81 605 GLU A C 1
ATOM 4700 O O . GLU A 1 605 ? -27.878 2.334 7.368 1.00 79.81 605 GLU A O 1
ATOM 4705 N N . THR A 1 606 ? -25.958 3.446 7.193 1.00 76.06 606 THR A N 1
ATOM 4706 C CA . THR A 1 606 ? -25.207 2.528 8.059 1.00 76.06 606 THR A CA 1
ATOM 4707 C C . THR A 1 606 ? -24.740 3.255 9.308 1.00 76.06 606 THR A C 1
ATOM 4709 O O . THR A 1 606 ? -24.149 4.328 9.229 1.00 76.06 606 THR A O 1
ATOM 4712 N N . SER A 1 607 ? -24.944 2.641 10.472 1.00 67.44 607 SER A N 1
ATOM 4713 C CA . SER A 1 607 ? -24.501 3.188 11.755 1.00 67.44 607 SER A CA 1
ATOM 4714 C C . SER A 1 607 ? -23.994 2.080 12.682 1.00 67.44 607 SER A C 1
ATOM 4716 O O . SER A 1 607 ? -24.368 0.919 12.539 1.00 67.44 607 SER A O 1
ATOM 4718 N N . ARG A 1 608 ? -23.137 2.416 13.653 1.00 68.31 608 ARG A N 1
ATOM 4719 C CA . ARG A 1 608 ? -22.768 1.508 14.754 1.00 68.31 608 ARG A CA 1
ATOM 4720 C C . ARG A 1 608 ? -23.674 1.800 15.947 1.00 68.31 608 ARG A C 1
ATOM 4722 O O . ARG A 1 608 ? -23.618 2.900 16.500 1.00 68.31 608 ARG A O 1
ATOM 4729 N N . ARG A 1 609 ? -24.496 0.833 16.354 1.00 73.56 609 ARG A N 1
ATOM 4730 C CA . ARG A 1 609 ? -25.469 0.980 17.449 1.00 73.56 609 ARG A CA 1
ATOM 4731 C C . ARG A 1 609 ? -25.307 -0.147 18.461 1.00 73.56 609 ARG A C 1
ATOM 4733 O O . ARG A 1 609 ? -24.744 -1.193 18.158 1.00 73.56 609 ARG A O 1
ATOM 4740 N N . ARG A 1 610 ? -25.748 0.097 19.696 1.00 63.66 610 ARG A N 1
ATOM 4741 C CA . ARG A 1 610 ? -25.789 -0.940 20.730 1.00 63.66 610 ARG A CA 1
ATOM 4742 C C . ARG A 1 610 ? -27.092 -1.715 20.594 1.00 63.66 610 ARG A C 1
ATOM 4744 O O . ARG A 1 610 ? -28.155 -1.121 20.749 1.00 63.66 610 ARG A O 1
ATOM 4751 N N . VAL A 1 611 ? -26.975 -3.011 20.337 1.00 67.19 611 VAL A N 1
ATOM 4752 C CA . VAL A 1 611 ? -28.075 -3.981 20.357 1.00 67.19 611 VAL A CA 1
ATOM 4753 C C . VAL A 1 611 ? -27.686 -5.037 21.389 1.00 67.19 611 VAL A C 1
ATOM 4755 O O . VAL A 1 611 ? -26.554 -5.517 21.385 1.00 67.19 611 VAL A O 1
ATOM 4758 N N . ASP A 1 612 ? -28.553 -5.273 22.375 1.00 65.19 612 ASP A N 1
ATOM 4759 C CA . ASP A 1 612 ? -28.319 -6.202 23.496 1.00 65.19 612 ASP A CA 1
ATOM 4760 C C . ASP A 1 612 ? -26.977 -6.034 24.232 1.00 65.19 612 ASP A C 1
ATOM 4762 O O . ASP A 1 612 ? -26.339 -6.984 24.680 1.00 65.19 612 ASP A O 1
ATOM 4766 N N . GLY A 1 613 ? -26.539 -4.781 24.380 1.00 51.09 613 GLY A N 1
ATOM 4767 C CA . GLY A 1 613 ? -25.313 -4.427 25.100 1.00 51.09 613 GLY A CA 1
ATOM 4768 C C . GLY A 1 613 ? -24.022 -4.575 24.289 1.00 51.09 613 GLY A C 1
ATOM 4769 O O . GLY A 1 613 ? -22.984 -4.125 24.762 1.00 51.09 613 GLY A O 1
ATOM 4770 N N . SER A 1 614 ? -24.084 -5.104 23.062 1.00 47.00 614 SER A N 1
ATOM 4771 C CA . SER A 1 614 ? -22.940 -5.210 22.147 1.00 47.00 614 SER A CA 1
ATOM 4772 C C . SER A 1 614 ? -23.023 -4.148 21.050 1.00 47.00 614 SER A C 1
ATOM 4774 O O . SER A 1 614 ? -24.100 -3.860 20.522 1.00 47.00 614 SER A O 1
ATOM 4776 N N . ARG A 1 615 ? -21.894 -3.518 20.704 1.00 58.41 615 ARG A N 1
ATOM 4777 C CA . ARG A 1 615 ? -21.847 -2.519 19.626 1.00 58.41 615 ARG A CA 1
ATOM 4778 C C . ARG A 1 615 ? -21.752 -3.240 18.280 1.00 58.41 615 ARG A C 1
ATOM 4780 O O . ARG A 1 615 ? -20.703 -3.757 17.920 1.00 58.41 615 ARG A O 1
ATOM 4787 N N . VAL A 1 616 ? -22.850 -3.259 17.532 1.00 66.69 616 VAL A N 1
ATOM 4788 C CA . VAL A 1 616 ? -22.966 -3.937 16.234 1.00 66.69 616 VAL A CA 1
ATOM 4789 C C . VAL A 1 616 ? -23.194 -2.921 15.112 1.00 66.69 616 VAL A C 1
ATOM 4791 O O . VAL A 1 616 ? -23.683 -1.808 15.331 1.00 66.69 616 VAL A O 1
ATOM 4794 N N . ARG A 1 617 ? -22.777 -3.264 13.888 1.00 72.31 617 ARG A N 1
ATOM 4795 C CA . ARG A 1 617 ? -23.099 -2.465 12.697 1.00 72.31 617 ARG A CA 1
ATOM 4796 C C . ARG A 1 617 ? -24.542 -2.753 12.300 1.00 72.31 617 ARG A C 1
ATOM 4798 O O . ARG A 1 617 ? -24.898 -3.912 12.108 1.00 72.31 617 ARG A O 1
ATOM 4805 N N . CYS A 1 618 ? -25.326 -1.702 12.118 1.00 83.00 618 CYS A N 1
ATOM 4806 C CA . CYS A 1 618 ? -26.734 -1.778 11.765 1.00 83.00 618 CYS A CA 1
ATOM 4807 C C . CYS A 1 618 ? -27.023 -0.985 10.491 1.00 83.00 618 CYS A C 1
ATOM 4809 O O . CYS A 1 618 ? -26.324 -0.008 10.187 1.00 83.00 618 CYS A O 1
ATOM 4811 N N . TYR A 1 619 ? -28.075 -1.384 9.783 1.00 88.44 619 TYR A N 1
ATOM 4812 C CA . TYR A 1 619 ? -28.785 -0.478 8.891 1.00 88.44 619 TYR A CA 1
ATOM 4813 C C . TYR A 1 619 ? -29.730 0.394 9.720 1.00 88.44 619 TYR A C 1
ATOM 4815 O O . TYR A 1 619 ? -30.264 -0.058 10.732 1.00 88.44 619 TYR A O 1
ATOM 4823 N N . VAL A 1 620 ? -29.878 1.653 9.322 1.00 88.19 620 VAL A N 1
ATOM 4824 C CA . VAL A 1 620 ? -30.848 2.601 9.880 1.00 88.19 620 VAL A CA 1
ATOM 4825 C C . VAL A 1 620 ? -31.808 2.963 8.758 1.00 88.19 620 VAL A C 1
ATOM 4827 O O . VAL A 1 620 ? -31.345 3.268 7.658 1.00 88.19 620 VAL A O 1
ATOM 4830 N N . GLY A 1 621 ? -33.110 2.914 9.030 1.00 86.00 621 GLY A N 1
ATOM 4831 C CA . GLY A 1 621 ? -34.145 3.132 8.015 1.00 86.00 621 GLY A CA 1
ATOM 4832 C C . GLY A 1 621 ? -34.845 1.858 7.533 1.00 86.00 621 GLY A C 1
ATOM 4833 O O . GLY A 1 621 ? -35.708 1.934 6.662 1.00 86.00 621 GLY A O 1
ATOM 4834 N N . ALA A 1 622 ? -34.484 0.693 8.079 1.00 90.44 622 ALA A N 1
ATOM 4835 C CA . ALA A 1 622 ? -35.118 -0.583 7.766 1.00 90.44 622 ALA A CA 1
ATOM 4836 C C . ALA A 1 622 ? -35.062 -1.546 8.959 1.00 90.44 622 ALA A C 1
ATOM 4838 O O . ALA A 1 622 ? -34.118 -1.493 9.754 1.00 90.44 622 ALA A O 1
ATOM 4839 N N . ASP A 1 623 ? -36.043 -2.445 9.031 1.00 93.44 623 ASP A N 1
ATOM 4840 C CA . ASP A 1 623 ? -36.083 -3.579 9.957 1.00 93.44 623 ASP A CA 1
ATOM 4841 C C . ASP A 1 623 ? -36.507 -4.874 9.251 1.00 93.44 623 ASP A C 1
ATOM 4843 O O . ASP A 1 623 ? -37.050 -4.853 8.143 1.00 93.44 623 ASP A O 1
ATOM 4847 N N . LEU A 1 624 ? -36.262 -6.015 9.893 1.00 91.44 624 LEU A N 1
ATOM 4848 C CA . LEU A 1 624 ? -36.900 -7.270 9.514 1.00 91.44 624 LEU A CA 1
ATOM 4849 C C . LEU A 1 624 ? -38.366 -7.252 9.969 1.00 91.44 624 LEU A C 1
ATOM 4851 O O . LEU A 1 624 ? -38.686 -6.899 11.103 1.00 91.44 624 LEU A O 1
ATOM 4855 N N . THR A 1 625 ? -39.262 -7.693 9.090 1.00 92.25 625 THR A N 1
ATOM 4856 C CA . THR A 1 625 ? -40.658 -7.986 9.454 1.00 92.25 625 THR A CA 1
ATOM 4857 C C . THR A 1 625 ? -40.727 -9.149 10.453 1.00 92.25 625 THR A C 1
ATOM 4859 O O . THR A 1 625 ? -39.763 -9.894 10.613 1.00 92.25 625 THR A O 1
ATOM 4862 N N . GLU A 1 626 ? -41.887 -9.384 11.077 1.00 88.00 626 GLU A N 1
ATOM 4863 C CA . GLU A 1 626 ? -42.103 -10.553 11.955 1.00 88.00 626 GLU A CA 1
ATOM 4864 C C . GLU A 1 626 ? -41.728 -11.875 11.255 1.00 88.00 626 GLU A C 1
ATOM 4866 O O . GLU A 1 626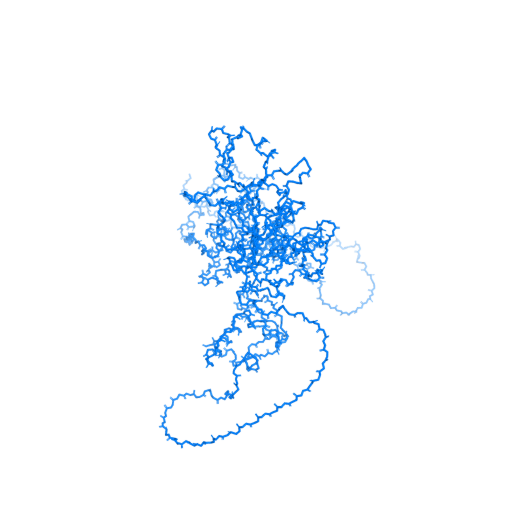 ? -40.994 -12.681 11.816 1.00 88.00 626 GLU A O 1
ATOM 4871 N N . ALA A 1 627 ? -42.112 -12.040 9.984 1.00 83.06 627 ALA A N 1
ATOM 4872 C CA . ALA A 1 627 ? -41.736 -13.200 9.173 1.00 83.06 627 ALA A CA 1
ATOM 4873 C C . ALA A 1 627 ? -40.231 -13.253 8.846 1.00 83.06 627 ALA A C 1
ATOM 4875 O O . ALA A 1 627 ? -39.689 -14.327 8.610 1.00 83.06 627 ALA A O 1
ATOM 4876 N N . GLY A 1 628 ? -39.558 -12.101 8.794 1.00 86.06 628 GLY A N 1
ATOM 4877 C CA . GLY A 1 628 ? -38.113 -12.008 8.585 1.00 86.06 628 GLY A CA 1
ATOM 4878 C C . GLY A 1 628 ? -37.322 -12.396 9.831 1.00 86.06 628 GLY A C 1
ATOM 4879 O O . GLY A 1 628 ? -36.308 -13.080 9.721 1.00 86.06 628 GLY A O 1
ATOM 4880 N N . TRP A 1 629 ? -37.815 -12.021 11.012 1.00 89.56 629 TRP A N 1
ATOM 4881 C CA . TRP A 1 629 ? -37.256 -12.464 12.289 1.00 89.56 629 TRP A CA 1
ATOM 4882 C C . TRP A 1 629 ? -37.477 -13.963 12.527 1.00 89.56 629 TRP A C 1
ATOM 4884 O O . TRP A 1 629 ? -36.563 -14.627 13.004 1.00 89.56 629 TRP A O 1
ATOM 4894 N N . GLU A 1 630 ? -38.620 -14.522 12.113 1.00 88.06 630 GLU A N 1
ATOM 4895 C CA . GLU A 1 630 ? -38.887 -15.972 12.174 1.00 88.06 630 GLU A CA 1
ATOM 4896 C C . GLU A 1 630 ? -37.913 -16.822 11.339 1.00 88.06 630 GLU A C 1
ATOM 4898 O O . GLU A 1 630 ? -37.790 -18.016 11.593 1.00 88.06 630 GLU A O 1
ATOM 4903 N N . LEU A 1 631 ? -37.202 -16.244 10.360 1.00 85.56 631 LEU A N 1
ATOM 4904 C CA . LEU A 1 631 ? -36.157 -16.965 9.621 1.00 85.56 631 LEU A CA 1
ATOM 4905 C C . LEU A 1 631 ? -34.893 -17.197 10.457 1.00 85.56 631 LEU A C 1
ATOM 4907 O O . LEU A 1 631 ? -34.107 -18.075 10.116 1.00 85.56 631 LEU A O 1
ATOM 4911 N N . LEU A 1 632 ? -34.664 -16.393 11.498 1.00 81.44 632 LEU A N 1
ATOM 4912 C CA . LEU A 1 632 ? -33.453 -16.429 12.323 1.00 81.44 632 LEU A CA 1
ATOM 4913 C C . LEU A 1 632 ? -33.602 -17.284 13.594 1.00 81.44 632 LEU A C 1
ATOM 4915 O O . LEU A 1 632 ? -32.591 -17.566 14.243 1.00 81.44 632 LEU A O 1
ATOM 4919 N N . ASP A 1 633 ? -34.835 -17.674 13.931 1.00 71.88 633 ASP A N 1
ATOM 4920 C CA . ASP A 1 633 ? -35.202 -18.564 15.046 1.00 71.88 633 ASP A CA 1
ATOM 4921 C C . ASP A 1 633 ? -35.150 -20.050 14.638 1.00 71.88 633 ASP A C 1
ATOM 4923 O O . ASP A 1 633 ? -34.688 -20.878 15.469 1.00 71.88 633 ASP A O 1
#

Sequence (633 aa):
MTGSDALAEAEALIHVAAANTCYKRLLQMNDSNVRRSDNYLRDGIGNVSVSPAQVPSPEFCKSGPTPFSVAPLPIPPGHPESDQPLTGDEEVRVEAAIERVKERTNAEFGIADSVPEPRDSPEDVQVRLGTDNGNLDQALAKVIRTIQLRNGVREENGDVPVEEVDDELRSLFADVDADPPSYEELGAVRERSQLLAVDLDTDTGELAISLTERGEEVVTPDTGDVQAAGGSDHDDGVYEIERALTAAGFDARVLTQDRSEQPDGRATHPELDVEFAIEVETTTPENPVKVLTNLRKAQDEETIPLFVVRPEKTETFWAERVDRILRPPVKERAGENETPHLYTFDEPLKARRASTGERLSAVRPVTGPDDSRRTVWRVEDDQIVLLDGDGTEYTRVSQDESISEHAVPGVYTYDETMGEYVVTTGDARQTYDSKAAFEAEWVTVKKPFVPEVELPVPAFTHDTYRILILPEGGDPVVYGGDGTTQPLSTLITDSPRIAGKDCTGQCGESIEESETSEESADEIENTDTVEPSFSDETVPDIETLDDGEWNLERFVQTYVEEDPDAIVPKNDLYQAYVICAEHHDEPTETKVWFSRNLRGLLDIETSRRRVDGSRVRCYVGADLTEAGWELLD

pLDDT: mean 74.64, std 21.42, range [21.7, 96.5]

Radius of gyration: 38.61 Å; Cα contacts (8 Å, |Δi|>4): 863; chains: 1; bounding box: 94×88×116 Å

InterPro domains:
  IPR036390 Winged helix DNA-binding domain superfamily [SSF46785] (557-624)

Secondary structure (DSSP, 8-state):
--HHHHHHHHHHHHHHHHHHHHHHHHHHHHHHHHHHTSTTSSS--------------TTTTSSPPPP---PPPPPPTBSTTSSSBPPHHHHHHHHHHHHHHHHHHHHHH---------PBPPHHHHHHTT-S--BHHHHHHHHHHHHHHHTT-TTTT--EEHHHHHHHHHHHHHTTTPPPPPHHHHHHHHHH-SSEEEEE-TTT-SEEEEE-HHHHHHHS----S--SS--HHHHHHHHHHHHHHHHTT-EEEEPP-SSSS--SEEEE-TT-S-EEEEEE-SSGGG-HHHHHHHHHHHHHTT-EEEEEE--SSSTTHHHHHHHHHHSSSSB--SSTTPPPBPPEEEEEPEEEPTTT--EEEEEEE--STT----EEEEEETTEEEEEETT--EEEEEETTSPPBGGGSSEEEEEETTTTEEEEEETTEEEEESSHHHHHHHEEEPEEE--HHHH-S-SS--GGG-EEEE--TTS--EEEPTTS-EEETTHHHHS------TT--S-----------------------------------------SSPP-HHHHHHHHEEEEEEEEEEHHHHHHHHHHHHHHTT-PPPPHHHHHHHHHHHS--EEEEEEETTEEEEEEEEEEE-HHHHTTT-

Organism: NCBI:txid1364940

Mean predicted aligned error: 19.4 Å

Solvent-accessible surface area (backbone atoms only — not comparable to full-atom values): 37889 Å² total; per-residue (Å²): 133,60,79,70,56,60,52,56,53,48,53,53,49,52,53,51,51,53,50,51,55,52,48,53,52,49,52,57,49,48,60,54,51,64,60,56,67,70,73,76,79,80,83,90,81,87,84,87,84,90,83,82,90,78,82,83,66,101,64,88,83,77,82,72,82,77,76,87,80,70,72,77,76,78,60,56,76,53,36,87,88,19,99,44,41,56,50,75,75,50,45,54,50,50,51,57,46,50,49,53,50,51,54,48,45,44,75,75,69,44,73,83,80,72,72,72,75,90,53,64,49,54,69,71,46,19,57,72,64,64,42,98,56,37,45,48,61,55,49,51,43,39,44,45,52,48,51,21,34,40,72,71,31,45,93,78,54,41,72,40,52,44,68,61,44,53,52,52,56,31,46,51,27,51,78,67,80,37,89,52,78,51,72,68,58,53,48,56,40,57,76,68,35,77,33,47,40,78,50,70,38,86,86,80,69,43,56,22,35,30,62,27,79,61,20,48,62,70,58,52,77,53,72,49,92,69,80,68,92,55,60,72,67,38,61,52,47,52,56,50,50,34,40,53,39,23,47,73,63,27,60,41,39,66,44,66,56,81,82,64,94,69,56,55,20,43,34,36,36,98,78,47,101,55,43,32,34,28,38,70,42,71,71,41,81,81,41,57,51,57,57,53,49,49,47,31,52,20,56,76,67,65,26,29,30,33,40,35,27,54,51,74,93,41,74,53,51,50,53,56,48,49,50,41,48,65,57,61,66,41,47,76,62,99,52,103,82,60,80,44,27,44,41,55,45,94,51,58,24,63,19,30,34,88,89,78,64,49,76,29,36,28,28,39,75,56,86,52,97,81,54,77,75,43,72,41,36,31,73,55,95,83,22,38,34,39,23,39,71,90,64,54,77,70,35,74,44,57,78,89,55,84,46,41,46,85,60,40,71,19,32,35,48,76,40,82,90,78,54,29,39,39,39,37,40,90,93,47,75,48,79,24,84,34,69,69,63,42,54,70,49,36,33,76,31,54,26,67,49,48,51,82,78,67,29,94,50,60,67,60,57,75,55,31,42,47,37,35,36,50,46,93,93,57,79,51,28,30,56,43,99,85,77,47,76,42,57,56,66,45,68,65,74,58,67,64,43,61,68,48,90,78,53,81,79,85,88,72,86,87,72,91,76,90,82,81,90,82,90,82,89,83,89,84,83,89,84,89,86,87,88,84,90,84,90,88,87,89,78,89,81,89,78,87,79,73,99,62,87,87,48,69,70,56,48,42,73,70,27,43,41,83,33,81,88,32,69,28,47,48,64,60,60,49,49,32,49,46,52,50,28,58,77,69,76,46,88,72,70,54,77,48,56,46,55,54,53,47,53,74,76,41,86,56,47,79,48,80,43,73,58,97,87,42,83,41,56,22,34,34,18,29,33,66,31,74,73,26,50,60,63,74,110

Nearest PDB structures (foldseek):
  1dp7-assembly1_P-2  TM=8.960E-01  e=4.254E-04  unclassified
  8u0u-assembly1_F  TM=3.421E-01  e=1.288E-01  Vibrio cholerae
  8u3k-assembly1_A  TM=3.403E-01  e=1.699E-01  Vibrio cholerae
  9bgk-assembly1_F  TM=3.409E-01  e=2.506E-01  Vibrio cholerae
  2dqr-assembly1_B  TM=3.520E-01  e=1.060E+00  Bacillus subtilis